Protein AF-A0A8N7T6U5-F1 (afdb_monomer)

Structure (mmCIF, N/CA/C/O backbone):
data_AF-A0A8N7T6U5-F1
#
_entry.id   AF-A0A8N7T6U5-F1
#
loop_
_atom_site.group_PDB
_atom_site.id
_atom_site.type_symbol
_atom_site.label_atom_id
_atom_site.label_alt_id
_atom_site.label_comp_id
_atom_site.label_asym_id
_atom_site.label_entity_id
_atom_site.label_seq_id
_atom_site.pdbx_PDB_ins_code
_atom_site.Cartn_x
_atom_site.Cartn_y
_atom_site.Cartn_z
_atom_site.occupancy
_atom_site.B_iso_or_equiv
_atom_site.auth_seq_id
_atom_site.auth_comp_id
_atom_site.auth_asym_id
_atom_site.auth_atom_id
_atom_site.pdbx_PDB_model_num
ATOM 1 N N . MET A 1 1 ? 27.243 10.059 26.206 1.00 46.09 1 MET A N 1
ATOM 2 C CA . MET A 1 1 ? 28.474 10.630 26.784 1.00 46.09 1 MET A CA 1
ATOM 3 C C . MET A 1 1 ? 28.405 12.123 26.527 1.00 46.09 1 MET A C 1
ATOM 5 O O . MET A 1 1 ? 27.960 12.482 25.447 1.00 46.09 1 MET A O 1
ATOM 9 N N . ASP A 1 2 ? 28.716 12.915 27.548 1.00 49.38 2 ASP A N 1
ATOM 10 C CA . ASP A 1 2 ? 28.515 14.368 27.713 1.00 49.38 2 ASP A CA 1
ATOM 11 C C . ASP A 1 2 ? 27.136 14.811 28.227 1.00 49.38 2 ASP A C 1
ATOM 13 O O . ASP A 1 2 ? 26.241 15.222 27.492 1.00 49.38 2 ASP A O 1
ATOM 17 N N . GLN A 1 3 ? 26.992 14.711 29.556 1.00 46.28 3 GLN A N 1
ATOM 18 C CA . GLN A 1 3 ? 26.055 15.508 30.347 1.00 46.28 3 GLN A CA 1
ATOM 19 C C . GLN A 1 3 ? 26.702 16.877 30.591 1.00 46.28 3 GLN A C 1
ATOM 21 O O . GLN A 1 3 ? 27.779 16.944 31.179 1.00 46.28 3 GLN A O 1
ATOM 26 N N . MET A 1 4 ? 26.063 17.955 30.137 1.00 49.03 4 MET A N 1
ATOM 27 C CA . MET A 1 4 ? 26.529 19.324 30.363 1.00 49.03 4 MET A CA 1
ATOM 28 C C . MET A 1 4 ? 25.619 19.983 31.400 1.00 49.03 4 MET A C 1
ATOM 30 O O . MET A 1 4 ? 24.496 20.396 31.111 1.00 49.03 4 MET A O 1
ATOM 34 N N . THR A 1 5 ? 26.106 19.989 32.637 1.00 53.81 5 THR A N 1
ATOM 35 C CA . THR A 1 5 ? 25.502 20.607 33.817 1.00 53.81 5 THR A CA 1
ATOM 36 C C . THR A 1 5 ? 25.613 22.126 33.688 1.00 53.81 5 THR A C 1
ATOM 38 O O . THR A 1 5 ? 26.709 22.679 33.727 1.00 53.81 5 THR A O 1
ATOM 41 N N . MET A 1 6 ? 24.483 22.810 33.507 1.00 47.69 6 MET A N 1
ATOM 42 C CA . MET A 1 6 ? 24.418 24.273 33.496 1.00 47.69 6 MET A CA 1
ATOM 43 C C . MET A 1 6 ? 24.326 24.770 34.940 1.00 47.69 6 MET A C 1
ATOM 45 O O . MET A 1 6 ? 23.263 24.715 35.552 1.00 47.69 6 MET A O 1
ATOM 49 N N . ILE A 1 7 ? 25.450 25.233 35.484 1.00 46.66 7 ILE A N 1
ATOM 50 C CA . ILE A 1 7 ? 25.501 26.009 36.726 1.00 46.66 7 ILE A CA 1
ATOM 51 C C . ILE A 1 7 ? 25.485 27.480 36.308 1.00 46.66 7 ILE A C 1
ATOM 53 O O . ILE A 1 7 ? 26.420 27.957 35.670 1.00 46.66 7 ILE A O 1
ATOM 57 N N . SER A 1 8 ? 24.404 28.191 36.620 1.00 48.53 8 SER A N 1
ATOM 58 C CA . SER A 1 8 ? 24.342 29.651 36.507 1.00 48.53 8 SER A CA 1
ATOM 59 C C . SER A 1 8 ? 24.484 30.246 37.910 1.00 48.53 8 SER A C 1
ATOM 61 O O . SER A 1 8 ? 23.711 29.860 38.788 1.00 48.53 8 SER A O 1
ATOM 63 N N . PRO A 1 9 ? 25.455 31.142 38.153 1.00 52.12 9 PRO A N 1
ATOM 64 C CA . PRO A 1 9 ? 25.671 31.728 39.465 1.00 52.12 9 PRO A CA 1
ATOM 65 C C . PRO A 1 9 ? 24.707 32.898 39.690 1.00 52.12 9 PRO A C 1
ATOM 67 O O . PRO A 1 9 ? 24.615 33.817 38.876 1.00 52.12 9 PRO A O 1
ATOM 70 N N . THR A 1 10 ? 23.999 32.871 40.814 1.00 39.16 10 THR A N 1
ATOM 71 C CA . THR A 1 10 ? 23.331 34.035 41.405 1.00 39.16 10 THR A CA 1
ATOM 72 C C . THR A 1 10 ? 24.393 34.951 42.006 1.00 39.16 10 THR A C 1
ATOM 74 O O . THR A 1 10 ? 25.019 34.608 43.006 1.00 39.16 10 THR A O 1
ATOM 77 N N . LEU A 1 11 ? 24.617 36.098 41.365 1.00 47.06 11 LEU A N 1
ATOM 78 C CA . LEU A 1 11 ? 25.418 37.194 41.902 1.00 47.06 11 LEU A CA 1
ATOM 79 C C . LEU A 1 11 ? 24.538 38.039 42.821 1.00 47.06 11 LEU A C 1
ATOM 81 O O . LEU A 1 11 ? 23.709 38.822 42.360 1.00 47.06 11 LEU A O 1
ATOM 85 N N . ASP A 1 12 ? 24.735 37.832 44.116 1.00 44.84 12 ASP A N 1
ATOM 86 C CA . ASP A 1 12 ? 24.199 38.644 45.196 1.00 44.84 12 ASP A CA 1
ATOM 87 C C . ASP A 1 12 ? 25.255 39.711 45.519 1.00 44.84 12 ASP A C 1
ATOM 89 O O . ASP A 1 12 ? 26.356 39.388 45.966 1.00 44.84 12 ASP A O 1
ATOM 93 N N . PHE A 1 13 ? 24.974 40.979 45.218 1.00 43.62 13 PHE A N 1
ATOM 94 C CA . PHE A 1 13 ? 25.848 42.093 45.586 1.00 43.62 13 PHE A CA 1
ATOM 95 C C . PHE A 1 13 ? 25.139 42.948 46.627 1.00 43.62 13 PHE A C 1
ATOM 97 O O . PHE A 1 13 ? 24.371 43.854 46.311 1.00 43.62 13 PHE A O 1
ATOM 104 N N . SER A 1 14 ? 25.443 42.653 47.887 1.00 44.53 14 SER A N 1
ATOM 105 C CA . SER A 1 14 ? 25.242 43.564 49.002 1.00 44.53 14 SER A CA 1
ATOM 106 C C . SER A 1 14 ? 26.582 43.814 49.693 1.00 44.53 14 SER A C 1
ATOM 108 O O . SER A 1 14 ? 27.093 42.946 50.389 1.00 44.53 14 SER A O 1
ATOM 110 N N . ARG A 1 15 ? 27.038 45.067 49.560 1.00 42.94 15 ARG A N 1
ATOM 111 C CA . ARG A 1 15 ? 27.612 45.897 50.633 1.00 42.94 15 ARG A CA 1
ATOM 112 C C . ARG A 1 15 ? 29.135 45.861 50.903 1.00 42.94 15 ARG A C 1
ATOM 114 O O . ARG A 1 15 ? 29.717 44.829 51.205 1.00 42.94 15 ARG A O 1
ATOM 121 N N . SER A 1 16 ? 29.659 47.095 50.937 1.00 47.50 16 SER A N 1
ATOM 122 C CA . SER A 1 16 ? 30.826 47.639 51.658 1.00 47.50 16 SER A CA 1
ATOM 123 C C . SER A 1 16 ? 32.151 47.828 50.908 1.00 47.50 16 SER A C 1
ATOM 125 O O . SER A 1 16 ? 32.915 46.896 50.684 1.00 47.50 16 SER A O 1
ATOM 127 N N . GLU A 1 17 ? 32.398 49.111 50.619 1.00 45.59 17 GLU A N 1
ATOM 128 C CA . GLU A 1 17 ? 33.680 49.836 50.558 1.00 45.59 17 GLU A CA 1
ATOM 129 C C . GLU A 1 17 ? 34.575 49.438 51.760 1.00 45.59 17 GLU A C 1
ATOM 131 O O . GLU A 1 17 ? 34.055 49.026 52.793 1.00 45.59 17 GLU A O 1
ATOM 136 N N . GLU A 1 18 ? 35.906 49.470 51.770 1.00 46.06 18 GLU A N 1
ATOM 137 C CA . GLU A 1 18 ? 36.862 50.473 51.301 1.00 46.06 18 GLU A CA 1
ATOM 138 C C . GLU A 1 18 ? 38.251 49.910 51.712 1.00 46.06 18 GLU A C 1
ATOM 140 O O . GLU A 1 18 ? 38.385 49.422 52.835 1.00 46.06 18 GLU A O 1
ATOM 145 N N . GLY A 1 19 ? 39.279 49.947 50.857 1.00 47.12 19 GLY A N 1
ATOM 146 C CA . GLY A 1 19 ? 40.659 49.614 51.261 1.00 47.12 19 GLY A CA 1
ATOM 147 C C . GLY A 1 19 ? 41.461 48.833 50.216 1.00 47.12 19 GLY A C 1
ATOM 148 O O . GLY A 1 19 ? 40.972 47.865 49.655 1.00 47.12 19 GLY A O 1
ATOM 149 N N . ASP A 1 20 ? 42.709 49.253 49.993 1.00 50.34 20 ASP A N 1
ATOM 150 C CA . ASP A 1 20 ? 43.781 48.528 49.277 1.00 50.34 20 ASP A CA 1
ATOM 151 C C . ASP A 1 20 ? 43.969 48.806 47.766 1.00 50.34 20 ASP A C 1
ATOM 153 O O . ASP A 1 20 ? 44.243 47.921 46.959 1.00 50.34 20 ASP A O 1
ATOM 157 N N . ASN A 1 21 ? 43.958 50.087 47.374 1.00 54.50 21 ASN A N 1
ATOM 158 C CA . ASN A 1 21 ? 44.164 50.558 45.988 1.00 54.50 21 ASN A CA 1
ATOM 159 C C . ASN A 1 21 ? 45.520 50.211 45.320 1.00 54.50 21 ASN A C 1
ATOM 161 O O . ASN A 1 21 ? 45.638 50.347 44.102 1.00 54.50 21 ASN A O 1
ATOM 165 N N . ALA A 1 22 ? 46.550 49.770 46.051 1.00 56.25 22 ALA A N 1
ATOM 166 C CA . ALA A 1 22 ? 47.868 49.501 45.457 1.00 56.25 22 ALA A CA 1
ATOM 167 C C . ALA A 1 22 ? 47.985 48.079 44.873 1.00 56.25 22 ALA A C 1
ATOM 169 O O . ALA A 1 22 ? 48.379 47.926 43.716 1.00 56.25 22 ALA A O 1
ATOM 170 N N . HIS A 1 23 ? 47.558 47.043 45.607 1.00 53.97 23 HIS A N 1
ATOM 171 C CA . HIS A 1 23 ? 47.539 45.660 45.097 1.00 53.97 23 HIS A CA 1
ATOM 172 C C . HIS A 1 23 ? 46.455 45.425 44.041 1.00 53.97 23 HIS A C 1
ATOM 174 O O . HIS A 1 23 ? 46.597 44.552 43.182 1.00 53.97 23 HIS A O 1
ATOM 180 N N . VAL A 1 24 ? 45.407 46.251 44.049 1.00 58.53 24 VAL A N 1
ATOM 181 C CA . VAL A 1 24 ? 44.379 46.249 43.006 1.00 58.53 24 VAL A CA 1
ATOM 182 C C . VAL A 1 24 ? 44.980 46.616 41.647 1.00 58.53 24 VAL A C 1
ATOM 184 O O . VAL A 1 24 ? 44.597 46.016 40.653 1.00 58.53 24 VAL A O 1
ATOM 187 N N . SER A 1 25 ? 45.964 47.519 41.573 1.00 65.31 25 SER A N 1
ATOM 188 C CA . SER A 1 25 ? 46.517 47.974 40.286 1.00 65.31 25 SER A CA 1
ATOM 189 C C . SER A 1 25 ? 47.294 46.890 39.519 1.00 65.31 25 SER A C 1
ATOM 191 O O . SER A 1 25 ? 47.120 46.742 38.309 1.00 65.31 25 SER A O 1
ATOM 193 N N . GLU A 1 26 ? 48.089 46.078 40.218 1.00 70.94 26 GLU A N 1
ATOM 194 C CA . GLU A 1 26 ? 48.895 45.005 39.619 1.00 70.94 26 GLU A CA 1
ATOM 195 C C . GLU A 1 26 ? 48.035 43.772 39.278 1.00 70.94 26 GLU A C 1
ATOM 197 O O . GLU A 1 26 ? 48.187 43.172 38.212 1.00 70.94 26 GLU A O 1
ATOM 202 N N . SER A 1 27 ? 47.046 43.464 40.128 1.00 74.25 27 SER A N 1
ATOM 203 C CA . SER A 1 27 ? 46.024 42.438 39.869 1.00 74.25 27 SER A CA 1
ATOM 204 C C . SER A 1 27 ? 45.132 42.796 38.670 1.00 74.25 27 SER A C 1
ATOM 206 O O . SER A 1 27 ? 44.788 41.948 37.849 1.00 74.25 27 SER A O 1
ATOM 208 N N . LEU A 1 28 ? 44.798 44.078 38.508 1.00 77.69 28 LEU A N 1
ATOM 209 C CA . LEU A 1 28 ? 43.971 44.553 37.400 1.00 77.69 28 LEU A CA 1
ATOM 210 C C . LEU A 1 28 ? 44.762 44.579 36.081 1.00 77.69 28 LEU A C 1
ATOM 212 O O . LEU A 1 28 ? 44.204 44.251 35.033 1.00 77.69 28 LEU A O 1
ATOM 216 N N . LEU A 1 29 ? 46.069 44.873 36.120 1.00 80.88 29 LEU A N 1
ATOM 217 C CA . LEU A 1 29 ? 46.959 44.743 34.959 1.00 80.88 29 LEU A CA 1
ATOM 218 C C . LEU A 1 29 ? 47.101 43.288 34.489 1.00 80.88 29 LEU A C 1
ATOM 220 O O . LEU A 1 29 ? 46.992 43.041 33.287 1.00 80.88 29 LEU A O 1
ATOM 224 N N . SER A 1 30 ? 47.285 42.324 35.401 1.00 80.19 30 SER A N 1
ATOM 225 C CA . SER A 1 30 ? 47.360 40.904 35.020 1.00 80.19 30 SER A CA 1
ATOM 226 C C . SER A 1 30 ? 46.044 40.410 34.407 1.00 80.19 30 SER A C 1
ATOM 228 O O . SER A 1 30 ? 46.056 39.736 33.377 1.00 80.19 30 SER A O 1
ATOM 230 N N . LEU A 1 31 ? 44.903 40.847 34.952 1.00 83.25 31 LEU A N 1
ATOM 231 C CA . LEU A 1 31 ? 43.578 40.510 34.436 1.00 83.25 31 LEU A CA 1
ATOM 232 C C . LEU A 1 31 ? 43.315 41.103 33.040 1.00 83.25 31 LEU A C 1
ATOM 234 O O . LEU A 1 31 ? 42.688 40.454 32.200 1.00 83.25 31 LEU A O 1
ATOM 238 N N . ILE A 1 32 ? 43.799 42.319 32.761 1.00 86.62 32 ILE A N 1
ATOM 239 C CA . ILE A 1 32 ? 43.730 42.919 31.417 1.00 86.62 32 ILE A CA 1
ATOM 240 C C . ILE A 1 32 ? 44.585 42.120 30.429 1.00 86.62 32 ILE A C 1
ATOM 242 O O . ILE A 1 32 ? 44.145 41.873 29.304 1.00 86.62 32 ILE A O 1
ATOM 246 N N . GLU A 1 33 ? 45.789 41.716 30.830 1.00 86.81 33 GLU A N 1
ATOM 247 C CA . GLU A 1 33 ? 46.696 40.950 29.974 1.00 86.81 33 GLU A CA 1
ATOM 248 C C . GLU A 1 33 ? 46.116 39.563 29.650 1.00 86.81 33 GLU A C 1
ATOM 250 O O . GLU A 1 33 ? 46.118 39.135 28.495 1.00 86.81 33 GLU A O 1
ATOM 255 N N . ASP A 1 34 ? 45.522 38.891 30.637 1.00 86.19 34 ASP A N 1
ATOM 256 C CA . ASP A 1 34 ? 44.851 37.603 30.443 1.00 86.19 34 ASP A CA 1
ATOM 257 C C . ASP A 1 34 ? 43.568 37.733 29.609 1.00 86.19 34 ASP A C 1
ATOM 259 O O . ASP A 1 34 ? 43.283 36.886 28.753 1.00 86.19 34 ASP A O 1
ATOM 263 N N . ARG A 1 35 ? 42.826 38.837 29.751 1.00 87.88 35 ARG A N 1
ATOM 264 C CA . ARG A 1 35 ? 41.700 39.155 28.862 1.00 87.88 35 ARG A CA 1
ATOM 265 C C . ARG A 1 35 ? 42.156 39.340 27.412 1.00 87.88 35 ARG A C 1
ATOM 267 O O . ARG A 1 35 ? 41.528 38.797 26.508 1.00 87.88 35 ARG A O 1
ATOM 274 N N . LYS A 1 36 ? 43.262 40.047 27.170 1.00 89.81 36 LYS A N 1
ATOM 275 C CA . LYS A 1 36 ? 43.813 40.213 25.814 1.00 89.81 36 LYS A CA 1
ATOM 276 C C . LYS A 1 36 ? 44.277 38.884 25.219 1.00 89.81 36 LYS A C 1
ATOM 278 O O . LYS A 1 36 ? 43.996 38.610 24.056 1.00 89.81 36 LYS A O 1
ATOM 283 N N . LYS A 1 37 ? 44.937 38.030 26.010 1.00 89.00 37 LYS A N 1
ATOM 284 C CA . LYS A 1 37 ? 45.350 36.684 25.571 1.00 89.00 37 LYS A CA 1
ATOM 285 C C . LYS A 1 37 ? 44.151 35.800 25.227 1.00 89.00 37 LYS A C 1
ATOM 287 O O . LYS A 1 37 ? 44.173 35.106 24.211 1.00 89.00 37 LYS A O 1
ATOM 292 N N . THR A 1 38 ? 43.099 35.824 26.047 1.00 88.62 38 THR A N 1
ATOM 293 C CA . THR A 1 38 ? 41.873 35.053 25.779 1.00 88.62 38 THR A CA 1
ATOM 294 C C . THR A 1 38 ? 41.151 35.567 24.535 1.00 88.62 38 THR A C 1
ATOM 296 O O . THR A 1 38 ? 40.758 34.758 23.696 1.00 88.62 38 THR A O 1
ATOM 299 N N . GLU A 1 39 ? 41.065 36.883 24.341 1.00 91.06 39 GLU A N 1
ATOM 300 C CA . GLU A 1 39 ? 40.492 37.501 23.140 1.00 91.06 39 GLU A CA 1
ATOM 301 C C . GLU A 1 39 ? 41.269 37.120 21.868 1.00 91.06 39 GLU A C 1
ATOM 303 O O . GLU A 1 39 ? 40.669 36.621 20.914 1.00 91.06 39 GLU A O 1
ATOM 308 N N . GLN A 1 40 ? 42.606 37.197 21.894 1.00 91.75 40 GLN A N 1
ATOM 309 C CA . GLN A 1 40 ? 43.463 36.731 20.794 1.00 91.75 40 GLN A CA 1
ATOM 310 C C . GLN A 1 40 ? 43.296 35.229 20.512 1.00 91.75 40 GLN A C 1
ATOM 312 O O . GLN A 1 40 ? 43.267 34.809 19.354 1.00 91.75 40 GLN A O 1
ATOM 317 N N . SER A 1 41 ? 43.145 34.402 21.553 1.00 88.88 41 SER A N 1
ATOM 318 C CA . SER A 1 41 ? 42.917 32.962 21.386 1.00 88.88 41 SER A CA 1
ATOM 319 C C . SER A 1 41 ? 41.563 32.657 20.730 1.00 88.88 41 SER A C 1
ATOM 321 O O . SER A 1 41 ? 41.472 31.768 19.879 1.00 88.88 41 SER A O 1
ATOM 323 N N . MET A 1 42 ? 40.519 33.427 21.066 1.00 91.88 42 MET A N 1
ATOM 324 C CA . MET A 1 42 ? 39.198 33.306 20.447 1.00 91.88 42 MET A CA 1
ATOM 325 C C . MET A 1 42 ? 39.212 33.779 18.994 1.00 91.88 42 MET A C 1
ATOM 327 O O . MET A 1 42 ? 38.582 33.151 18.143 1.00 91.88 42 MET A O 1
ATOM 331 N N . GLU A 1 43 ? 39.946 34.849 18.694 1.00 92.81 43 GLU A N 1
ATOM 332 C CA . GLU A 1 43 ? 40.081 35.372 17.336 1.00 92.81 43 GLU A CA 1
ATOM 333 C C . GLU A 1 43 ? 40.817 34.382 16.421 1.00 92.81 43 GLU A C 1
ATOM 335 O O . GLU A 1 43 ? 40.324 34.061 15.337 1.00 92.81 43 GLU A O 1
ATOM 340 N N . LEU A 1 44 ? 41.914 33.778 16.897 1.00 94.06 44 LEU A N 1
ATOM 341 C CA . LEU A 1 44 ? 42.602 32.688 16.191 1.00 94.06 44 LEU A CA 1
ATOM 342 C C . LEU A 1 44 ? 41.686 31.477 15.959 1.00 94.06 44 LEU A C 1
ATOM 344 O O . LEU A 1 44 ? 41.704 30.879 14.879 1.00 94.06 44 LEU A O 1
ATOM 348 N N . HIS A 1 45 ? 40.858 31.117 16.946 1.00 93.50 45 HIS A N 1
ATOM 349 C CA . HIS A 1 45 ? 39.905 30.016 16.808 1.00 93.50 45 HIS A CA 1
ATOM 350 C C . HIS A 1 45 ? 38.820 30.311 15.762 1.00 93.50 45 HIS A C 1
ATOM 352 O O . HIS A 1 45 ? 38.506 29.451 14.934 1.00 93.50 45 HIS A O 1
ATOM 358 N N . LEU A 1 46 ? 38.275 31.531 15.762 1.00 94.81 46 LEU A N 1
ATOM 359 C CA . LEU A 1 46 ? 37.311 31.982 14.758 1.00 94.81 46 LEU A CA 1
ATOM 360 C C . LEU A 1 46 ? 37.914 31.946 13.355 1.00 94.81 46 LEU A C 1
ATOM 362 O O . LEU A 1 46 ? 37.248 31.496 12.419 1.00 94.81 46 LEU A O 1
ATOM 366 N N . GLU A 1 47 ? 39.173 32.349 13.206 1.00 94.81 47 GLU A N 1
ATOM 367 C CA . GLU A 1 47 ? 39.831 32.367 11.904 1.00 94.81 47 GLU A CA 1
ATOM 368 C C . GLU A 1 47 ? 40.128 30.960 11.379 1.00 94.81 47 GLU A C 1
ATOM 370 O O . GLU A 1 47 ? 39.849 30.664 10.213 1.00 94.81 47 GLU A O 1
ATOM 375 N N . ALA A 1 48 ? 40.531 30.032 12.251 1.00 95.44 48 ALA A N 1
ATOM 376 C CA . ALA A 1 48 ? 40.627 28.613 11.907 1.00 95.44 48 ALA A CA 1
ATOM 377 C C . ALA A 1 48 ? 39.274 28.035 11.440 1.00 95.44 48 ALA A C 1
ATOM 379 O O . ALA A 1 48 ? 39.208 27.265 10.475 1.00 95.44 48 ALA A O 1
ATOM 380 N N . LEU A 1 49 ? 38.171 28.443 12.077 1.00 94.50 49 LEU A N 1
ATOM 381 C CA . LEU A 1 49 ? 36.809 28.053 11.701 1.00 94.50 49 LEU A CA 1
ATOM 382 C C . LEU A 1 49 ? 36.394 28.615 10.334 1.00 94.50 49 LEU A C 1
ATOM 384 O O . LEU A 1 49 ? 35.792 27.891 9.532 1.00 94.50 49 LEU A O 1
ATOM 388 N N . LYS A 1 50 ? 36.739 29.875 10.034 1.00 95.44 50 LYS A N 1
ATOM 389 C CA . LYS A 1 50 ? 36.489 30.489 8.719 1.00 95.44 50 LYS A CA 1
ATOM 390 C C . LYS A 1 50 ? 37.267 29.779 7.613 1.00 95.44 50 LYS A C 1
ATOM 392 O O . LYS A 1 50 ? 36.674 29.446 6.584 1.00 95.44 50 LYS A O 1
ATOM 397 N N . VAL A 1 51 ? 38.548 29.480 7.836 1.00 96.25 51 VAL A N 1
ATOM 398 C CA . VAL A 1 51 ? 39.390 28.739 6.880 1.00 96.25 51 VAL A CA 1
ATOM 399 C C . VAL A 1 51 ? 38.822 27.344 6.623 1.00 96.25 51 VAL A C 1
ATOM 401 O O . VAL A 1 51 ? 38.626 26.965 5.468 1.00 96.25 51 VAL A O 1
ATOM 404 N N . LYS A 1 52 ? 38.453 26.610 7.680 1.00 94.50 52 LYS A N 1
ATOM 405 C CA . LYS A 1 52 ? 37.846 25.276 7.558 1.00 94.50 52 LYS A CA 1
ATOM 406 C C . LYS A 1 52 ? 36.541 25.308 6.760 1.00 94.50 52 LYS A C 1
ATOM 408 O O . LYS A 1 52 ? 36.316 24.453 5.905 1.00 94.50 52 LYS A O 1
ATOM 413 N N . ARG A 1 53 ? 35.688 26.310 7.000 1.00 94.12 53 ARG A N 1
ATOM 414 C CA . ARG A 1 53 ? 34.442 26.496 6.242 1.00 94.12 53 ARG A CA 1
ATOM 415 C C . ARG A 1 53 ? 34.715 26.804 4.771 1.00 94.12 53 ARG A C 1
ATOM 417 O O . ARG A 1 53 ? 34.039 26.244 3.914 1.00 94.12 53 ARG A O 1
ATOM 424 N N . LYS A 1 54 ? 35.699 27.657 4.474 1.00 93.56 54 LYS A N 1
ATOM 425 C CA . LYS A 1 54 ? 36.094 27.982 3.097 1.00 93.56 54 LYS A CA 1
ATOM 426 C C . LYS A 1 54 ? 36.585 26.735 2.354 1.00 93.56 54 LYS A C 1
ATOM 428 O O . LYS A 1 54 ? 36.084 26.446 1.273 1.00 93.56 54 LYS A O 1
ATOM 433 N N . GLN A 1 55 ? 37.455 25.945 2.984 1.00 94.25 55 GLN A N 1
ATOM 434 C CA . GLN A 1 55 ? 37.949 24.682 2.430 1.00 94.25 55 GLN A CA 1
ATOM 435 C C . GLN A 1 55 ? 36.819 23.663 2.201 1.00 94.25 55 GLN A C 1
ATOM 437 O O . GLN A 1 55 ? 36.818 22.933 1.212 1.00 94.25 55 GLN A O 1
ATOM 442 N N . GLN A 1 56 ? 35.819 23.617 3.088 1.00 90.56 56 GLN A N 1
ATOM 443 C CA . GLN A 1 56 ? 34.651 22.752 2.912 1.00 90.56 56 GLN A CA 1
ATOM 444 C C . GLN A 1 56 ? 33.803 23.157 1.697 1.00 90.56 56 GLN A C 1
ATOM 446 O O . GLN A 1 56 ? 33.319 22.284 0.978 1.00 90.56 56 GLN A O 1
ATOM 451 N N . VAL A 1 57 ? 33.626 24.461 1.461 1.00 92.31 57 VAL A N 1
ATOM 452 C CA . VAL A 1 57 ? 32.897 24.976 0.291 1.00 92.31 57 VAL A CA 1
ATOM 453 C C . VAL A 1 57 ? 33.648 24.655 -1.002 1.00 92.31 57 VAL A C 1
ATOM 455 O O . VAL A 1 57 ? 33.035 24.140 -1.932 1.00 92.31 57 VAL A O 1
ATOM 458 N N . GLU A 1 58 ? 34.964 24.861 -1.030 1.00 92.56 58 GLU A N 1
ATOM 459 C CA . GLU A 1 58 ? 35.813 24.549 -2.188 1.00 92.56 58 GLU A CA 1
ATOM 460 C C . GLU A 1 58 ? 35.802 23.045 -2.521 1.00 92.56 58 GLU A C 1
ATOM 462 O O . GLU A 1 58 ? 35.616 22.656 -3.673 1.00 92.56 58 GLU A O 1
ATOM 467 N N . ASN A 1 59 ? 35.877 22.177 -1.505 1.00 90.75 59 ASN A N 1
ATOM 468 C CA . ASN A 1 59 ? 35.752 20.729 -1.694 1.00 90.75 59 ASN A CA 1
ATOM 469 C C . ASN A 1 59 ? 34.382 20.319 -2.260 1.00 90.75 59 ASN A C 1
ATOM 471 O O . ASN A 1 59 ? 34.307 19.422 -3.102 1.00 90.75 59 ASN A O 1
ATOM 475 N N . LEU A 1 60 ? 33.292 20.953 -1.812 1.00 91.19 60 LEU A N 1
ATOM 476 C CA . LEU A 1 60 ? 31.951 20.697 -2.349 1.00 91.19 60 LEU A CA 1
ATOM 477 C C . LEU A 1 60 ? 31.833 21.139 -3.811 1.00 91.19 60 LEU A C 1
ATOM 479 O O . LEU A 1 60 ? 31.236 20.426 -4.618 1.00 91.19 60 LEU A O 1
ATOM 483 N N . GLU A 1 61 ? 32.422 22.280 -4.161 1.00 90.81 61 GLU A N 1
ATOM 484 C CA . GLU A 1 61 ? 32.452 22.786 -5.533 1.00 90.81 61 GLU A CA 1
ATOM 485 C C . GLU A 1 61 ? 33.233 21.843 -6.460 1.00 90.81 61 GLU A C 1
ATOM 487 O O . GLU A 1 61 ? 32.710 21.442 -7.502 1.00 90.81 61 GLU A O 1
ATOM 492 N N . LEU A 1 62 ? 34.404 21.362 -6.024 1.00 93.06 62 LEU A N 1
ATOM 493 C CA . LEU A 1 62 ? 35.197 20.368 -6.753 1.00 93.06 62 LEU A CA 1
ATOM 494 C C . LEU A 1 62 ? 34.427 19.046 -6.948 1.00 93.06 62 LEU A C 1
ATOM 496 O O . LEU A 1 62 ? 34.441 18.452 -8.030 1.00 93.06 62 LEU A O 1
ATOM 500 N N . GLN A 1 63 ? 33.703 18.576 -5.927 1.00 88.69 63 GLN A N 1
ATOM 501 C CA . GLN A 1 63 ? 32.860 17.380 -6.050 1.00 88.69 63 GLN A CA 1
ATOM 502 C C . GLN A 1 63 ? 31.701 17.579 -7.032 1.00 88.69 63 GLN A C 1
ATOM 504 O O . GLN A 1 63 ? 31.394 16.690 -7.830 1.00 88.69 63 GLN A O 1
ATOM 509 N N . HIS A 1 64 ? 31.058 18.745 -7.008 1.00 87.94 64 HIS A N 1
ATOM 510 C CA . HIS A 1 64 ? 29.993 19.064 -7.953 1.00 87.94 64 HIS A CA 1
ATOM 511 C C . HIS A 1 64 ? 30.523 19.158 -9.387 1.00 87.94 64 HIS A C 1
ATOM 513 O O . HIS A 1 64 ? 29.890 18.619 -10.299 1.00 87.94 64 HIS A O 1
ATOM 519 N N . GLN A 1 65 ? 31.689 19.777 -9.585 1.00 90.44 65 GLN A N 1
ATOM 520 C CA . GLN A 1 65 ? 32.334 19.902 -10.888 1.00 90.44 65 GLN A CA 1
ATOM 521 C C . GLN A 1 65 ? 32.736 18.534 -11.450 1.00 90.44 65 GLN A C 1
ATOM 523 O O . GLN A 1 65 ? 32.310 18.175 -12.546 1.00 90.44 65 GLN A O 1
ATOM 528 N N . THR A 1 66 ? 33.443 17.713 -10.673 1.00 86.81 66 THR A N 1
ATOM 529 C CA . THR A 1 66 ? 33.820 16.350 -11.093 1.00 86.81 66 THR A CA 1
ATOM 530 C C . THR A 1 66 ? 32.593 15.470 -11.376 1.00 86.81 66 THR A C 1
ATOM 532 O O . THR A 1 66 ? 32.587 14.681 -12.323 1.00 86.81 66 THR A O 1
ATOM 535 N N . GLY A 1 67 ? 31.506 15.622 -10.611 1.00 86.81 67 GLY A N 1
ATOM 536 C CA . GLY A 1 67 ? 30.230 14.948 -10.871 1.00 86.81 67 GLY A CA 1
ATOM 537 C C . GLY A 1 67 ? 29.508 15.440 -12.136 1.00 86.81 67 GLY A C 1
ATOM 538 O O . GLY A 1 67 ? 28.792 14.672 -12.786 1.00 86.81 67 GLY A O 1
ATOM 539 N N . LEU A 1 68 ? 29.676 16.709 -12.514 1.00 85.69 68 LEU A N 1
ATOM 540 C CA . LEU A 1 68 ? 29.189 17.247 -13.786 1.00 85.69 68 LEU A CA 1
ATOM 541 C C . LEU A 1 68 ? 30.024 16.733 -14.959 1.00 85.69 68 LEU A C 1
ATOM 543 O O . LEU A 1 68 ? 29.442 16.232 -15.917 1.00 85.69 68 LEU A O 1
ATOM 547 N N . GLU A 1 69 ? 31.351 16.770 -14.862 1.00 87.38 69 GLU A N 1
ATOM 548 C CA . GLU A 1 69 ? 32.266 16.273 -15.898 1.00 87.38 69 GLU A CA 1
ATOM 549 C C . GLU A 1 69 ? 32.011 14.795 -16.215 1.00 87.38 69 GLU A C 1
ATOM 551 O O . GLU A 1 69 ? 31.854 14.428 -17.382 1.00 87.38 69 GLU A O 1
ATOM 556 N N . LYS A 1 70 ? 31.830 13.953 -15.187 1.00 85.38 70 LYS A N 1
ATOM 557 C CA . LYS A 1 70 ? 31.445 12.541 -15.361 1.00 85.38 70 LYS A CA 1
ATOM 558 C C . LYS A 1 70 ? 30.116 12.377 -16.106 1.00 85.38 70 LYS A C 1
ATOM 560 O O . LYS A 1 70 ? 30.021 11.547 -17.008 1.00 85.38 70 LYS A O 1
ATOM 565 N N . ARG A 1 71 ? 29.096 13.182 -15.778 1.00 82.31 71 ARG A N 1
ATOM 566 C CA . ARG A 1 71 ? 27.790 13.149 -16.467 1.00 82.31 71 ARG A CA 1
ATOM 567 C C . ARG A 1 71 ? 27.873 13.652 -17.903 1.00 82.31 71 ARG A C 1
ATOM 569 O O . ARG A 1 71 ? 27.207 13.100 -18.772 1.00 82.31 71 ARG A O 1
ATOM 576 N N . VAL A 1 72 ? 28.684 14.673 -18.171 1.00 84.12 72 VAL A N 1
ATOM 577 C CA . VAL A 1 72 ? 28.916 15.183 -19.530 1.00 84.12 72 VAL A CA 1
ATOM 578 C C . VAL A 1 72 ? 29.605 14.118 -20.384 1.00 84.12 72 VAL A C 1
ATOM 580 O O . VAL A 1 72 ? 29.144 13.849 -21.493 1.00 84.12 72 VAL A O 1
ATOM 583 N N . LEU A 1 73 ? 30.634 13.448 -19.854 1.00 84.75 73 LEU A N 1
ATOM 584 C CA . LEU A 1 73 ? 31.293 12.322 -20.525 1.00 84.75 73 LEU A CA 1
ATOM 585 C C . LEU A 1 73 ? 30.313 11.173 -20.796 1.00 84.75 73 LEU A C 1
ATOM 587 O O . LEU A 1 73 ? 30.244 10.674 -21.917 1.00 84.75 73 LEU A O 1
ATOM 591 N N . GLN A 1 74 ? 29.490 10.801 -19.813 1.00 78.06 74 GLN A N 1
ATOM 592 C CA . GLN A 1 74 ? 28.468 9.766 -19.980 1.00 78.06 74 GLN A CA 1
ATOM 593 C C . GLN A 1 74 ? 27.422 10.145 -21.039 1.00 78.06 74 GLN A C 1
ATOM 595 O O . GLN A 1 74 ? 27.079 9.327 -21.890 1.00 78.06 74 GLN A O 1
ATOM 600 N N . ASN A 1 75 ? 26.937 11.388 -21.032 1.00 77.50 75 ASN A N 1
ATOM 601 C CA . ASN A 1 75 ? 25.980 11.875 -22.025 1.00 77.50 75 ASN A CA 1
ATOM 602 C C . ASN A 1 75 ? 26.589 11.915 -23.431 1.00 77.50 75 ASN A C 1
ATOM 604 O O . ASN A 1 75 ? 25.902 11.589 -24.398 1.00 77.50 75 ASN A O 1
ATOM 608 N N . SER A 1 76 ? 27.874 12.255 -23.552 1.00 77.56 76 SER A N 1
ATOM 609 C CA . SER A 1 76 ? 28.611 12.178 -24.818 1.00 77.56 76 SER A CA 1
ATOM 610 C C . SER A 1 76 ? 28.630 10.742 -25.358 1.00 77.56 76 SER A C 1
ATOM 612 O O . SER A 1 76 ? 28.252 10.510 -26.507 1.00 77.56 76 SER A O 1
ATOM 614 N N . LEU A 1 77 ? 28.938 9.757 -24.504 1.00 78.44 77 LEU A N 1
ATOM 615 C CA . LEU A 1 77 ? 28.922 8.331 -24.859 1.00 78.44 77 LEU A CA 1
ATOM 616 C C . LEU A 1 77 ? 27.512 7.807 -25.199 1.00 78.44 77 LEU A C 1
ATOM 618 O O . LEU A 1 77 ? 27.349 6.988 -26.099 1.00 78.44 77 LEU A O 1
ATOM 622 N N . LEU A 1 78 ? 26.464 8.284 -24.521 1.00 72.62 78 LEU A N 1
ATOM 623 C CA . LEU A 1 78 ? 25.076 7.921 -24.841 1.00 72.62 78 LEU A CA 1
ATOM 624 C C . LEU A 1 78 ? 24.600 8.545 -26.160 1.00 72.62 78 LEU A C 1
ATOM 626 O O . LEU A 1 78 ? 23.822 7.927 -26.891 1.00 72.62 78 LEU A O 1
ATOM 630 N N . THR A 1 79 ? 25.083 9.745 -26.485 1.00 67.06 79 THR A N 1
ATOM 631 C CA . THR A 1 79 ? 24.756 10.444 -27.737 1.00 67.06 79 THR A CA 1
ATOM 632 C C . THR A 1 79 ? 25.398 9.743 -28.933 1.00 67.06 79 THR A C 1
ATOM 634 O O . THR A 1 79 ? 24.719 9.484 -29.925 1.00 67.06 79 THR A O 1
ATOM 637 N N . THR A 1 80 ? 26.667 9.331 -28.822 1.00 66.44 80 THR A N 1
ATOM 638 C CA . THR A 1 80 ? 27.297 8.486 -29.852 1.00 66.44 80 THR A CA 1
ATOM 639 C C . THR A 1 80 ? 26.601 7.129 -29.949 1.00 66.44 80 THR A C 1
ATOM 641 O O . THR A 1 80 ? 26.464 6.591 -31.051 1.00 66.44 80 THR A O 1
ATOM 644 N N . SER A 1 81 ? 26.090 6.611 -28.820 1.00 59.38 81 SER A N 1
ATOM 645 C CA . SER A 1 81 ? 25.399 5.326 -28.777 1.00 59.38 81 SER A CA 1
ATOM 646 C C . SER A 1 81 ? 24.038 5.332 -29.509 1.00 59.38 81 SER A C 1
ATOM 648 O O . SER A 1 81 ? 23.688 4.474 -30.321 1.00 59.38 81 SER A O 1
ATOM 650 N N . THR A 1 82 ? 23.249 6.373 -29.279 1.00 58.38 82 THR A N 1
ATOM 651 C CA . THR A 1 82 ? 21.946 6.533 -29.938 1.00 58.38 82 THR A CA 1
ATOM 652 C C . THR A 1 82 ? 22.080 6.835 -31.433 1.00 58.38 82 THR A C 1
ATOM 654 O O . THR A 1 82 ? 21.242 6.391 -32.221 1.00 58.38 82 THR A O 1
ATOM 657 N N . GLU A 1 83 ? 23.166 7.486 -31.864 1.00 57.56 83 GLU A N 1
ATOM 658 C CA . GLU A 1 83 ? 23.451 7.698 -33.288 1.00 57.56 83 GLU A CA 1
ATOM 659 C C . GLU A 1 83 ? 23.721 6.395 -34.064 1.00 57.56 83 GLU A C 1
ATOM 661 O O . GLU A 1 83 ? 23.323 6.303 -35.230 1.00 57.56 83 GLU A O 1
ATOM 666 N N . TRP A 1 84 ? 24.359 5.375 -33.460 1.00 54.56 84 TRP A N 1
ATOM 667 C CA . TRP A 1 84 ? 24.536 4.077 -34.135 1.00 54.56 84 TRP A CA 1
ATOM 668 C C . TRP A 1 84 ? 23.243 3.259 -34.156 1.00 54.56 84 TRP A C 1
ATOM 670 O O . TRP A 1 84 ? 22.950 2.645 -35.181 1.00 54.56 84 TRP A O 1
ATOM 680 N N . MET A 1 85 ? 22.421 3.321 -33.100 1.00 53.50 85 MET A N 1
ATOM 681 C CA . MET A 1 85 ? 21.127 2.621 -33.054 1.00 53.50 85 MET A CA 1
ATOM 682 C C . MET A 1 85 ? 20.077 3.204 -34.013 1.00 53.50 85 MET A C 1
ATOM 684 O O . MET A 1 85 ? 19.257 2.465 -34.559 1.00 53.50 85 MET A O 1
ATOM 688 N N . LEU A 1 86 ? 20.087 4.518 -34.257 1.00 56.91 86 LEU A N 1
ATOM 689 C CA . LEU A 1 86 ? 19.192 5.144 -35.239 1.00 56.91 86 LEU A CA 1
ATOM 690 C C . LEU A 1 86 ? 19.644 4.868 -36.682 1.00 56.91 86 LEU A C 1
ATOM 692 O O . LEU A 1 86 ? 18.806 4.707 -37.567 1.00 56.91 86 LEU A O 1
ATOM 696 N N . LYS A 1 87 ? 20.955 4.735 -36.930 1.00 55.94 87 LYS A N 1
ATOM 697 C CA . LYS A 1 87 ? 21.496 4.380 -38.256 1.00 55.94 87 LYS A CA 1
ATOM 698 C C . LYS A 1 87 ? 21.202 2.935 -38.671 1.00 55.94 87 LYS A C 1
ATOM 700 O O . LYS A 1 87 ? 21.147 2.674 -39.870 1.00 55.94 87 LYS A O 1
ATOM 705 N N . THR A 1 88 ? 21.001 2.012 -37.728 1.00 55.38 88 THR A N 1
ATOM 706 C CA . THR A 1 88 ? 20.689 0.603 -38.032 1.00 55.38 88 THR A CA 1
ATOM 707 C C . THR A 1 88 ? 19.187 0.333 -38.161 1.00 55.38 88 THR A C 1
ATOM 709 O O . THR A 1 88 ? 18.792 -0.454 -39.017 1.00 55.38 88 THR A O 1
ATOM 712 N N . ASN A 1 89 ? 18.332 1.034 -37.407 1.00 48.12 89 ASN A N 1
ATOM 713 C CA . ASN A 1 89 ? 16.879 0.803 -37.430 1.00 48.12 89 ASN A CA 1
ATOM 714 C C . ASN A 1 89 ? 16.127 1.479 -38.595 1.00 48.12 89 ASN A C 1
ATOM 716 O O . ASN A 1 89 ? 15.015 1.070 -38.919 1.00 48.12 89 ASN A O 1
ATOM 720 N N . ILE A 1 90 ? 16.729 2.454 -39.288 1.00 48.53 90 ILE A N 1
ATOM 721 C CA . ILE A 1 90 ? 16.113 3.114 -40.461 1.00 48.53 90 ILE A CA 1
ATOM 722 C C . ILE A 1 90 ? 16.084 2.201 -41.710 1.00 48.53 90 ILE A C 1
ATOM 724 O O . ILE A 1 90 ? 15.382 2.496 -42.672 1.00 48.53 90 ILE A O 1
ATOM 728 N N . VAL A 1 91 ? 16.775 1.054 -41.694 1.00 47.56 91 VAL A N 1
ATOM 729 C CA . VAL A 1 91 ? 16.839 0.118 -42.837 1.00 47.56 91 VAL A CA 1
ATOM 730 C C . VAL A 1 91 ? 15.850 -1.061 -42.716 1.00 47.56 91 VAL A C 1
ATOM 732 O O . VAL A 1 91 ? 15.665 -1.792 -43.682 1.00 47.56 91 VAL A O 1
ATOM 735 N N . GLN A 1 92 ? 15.152 -1.238 -41.583 1.00 49.41 92 GLN A N 1
ATOM 736 C CA . GLN A 1 92 ? 14.301 -2.423 -41.341 1.00 49.41 92 GLN A CA 1
ATOM 737 C C . GLN A 1 92 ? 12.815 -2.154 -41.021 1.00 49.41 92 GLN A C 1
ATOM 739 O O . GLN A 1 92 ? 12.079 -3.110 -40.807 1.00 49.41 92 GLN A O 1
ATOM 744 N N . GLN A 1 93 ? 12.328 -0.906 -41.038 1.00 44.94 93 GLN A N 1
ATOM 745 C CA . GLN A 1 93 ? 10.939 -0.578 -40.637 1.00 44.94 93 GLN A CA 1
ATOM 746 C C . GLN A 1 93 ? 10.022 -0.049 -41.754 1.00 44.94 93 GLN A C 1
ATOM 748 O O . GLN A 1 93 ? 9.039 0.631 -41.481 1.00 44.94 93 GLN A O 1
ATOM 753 N N . SER A 1 94 ? 10.290 -0.366 -43.021 1.00 40.31 94 SER A N 1
ATOM 754 C CA . SER A 1 94 ? 9.441 0.071 -44.141 1.00 40.31 94 SER A CA 1
ATOM 755 C C . SER A 1 94 ? 8.831 -1.093 -44.922 1.00 40.31 94 SER A C 1
ATOM 757 O O . SER A 1 94 ? 9.049 -1.182 -46.126 1.00 40.31 94 SER A O 1
ATOM 759 N N . ILE A 1 95 ? 8.096 -1.996 -44.257 1.00 44.59 95 ILE A N 1
ATOM 760 C CA . ILE A 1 95 ? 7.194 -2.966 -44.907 1.00 44.59 95 ILE A CA 1
ATOM 761 C C . ILE A 1 95 ? 6.006 -3.257 -43.968 1.00 44.59 95 ILE A C 1
ATOM 763 O O . ILE A 1 95 ? 6.227 -3.516 -42.793 1.00 44.59 95 ILE A O 1
ATOM 767 N N . SER A 1 96 ? 4.801 -3.245 -44.551 1.00 41.16 96 SER A N 1
ATOM 768 C CA . SER A 1 96 ? 3.471 -3.641 -44.044 1.00 41.16 96 SER A CA 1
ATOM 769 C C . SER A 1 96 ? 2.753 -2.695 -43.078 1.00 41.16 96 SER A C 1
ATOM 771 O O . SER A 1 96 ? 3.058 -2.674 -41.896 1.00 41.16 96 SER A O 1
ATOM 773 N N . ASP A 1 97 ? 1.769 -1.962 -43.614 1.00 43.81 97 ASP A N 1
ATOM 774 C CA . ASP A 1 97 ? 0.363 -2.030 -43.179 1.00 43.81 97 ASP A CA 1
ATOM 775 C C . ASP A 1 97 ? -0.525 -1.372 -44.259 1.00 43.81 97 ASP A C 1
ATOM 777 O O . ASP A 1 97 ? -0.472 -0.163 -44.483 1.00 43.81 97 ASP A O 1
ATOM 781 N N . HIS A 1 98 ? -1.316 -2.178 -44.976 1.00 43.19 98 HIS A N 1
ATOM 782 C CA . HIS A 1 98 ? -2.387 -1.725 -45.871 1.00 43.19 98 HIS A CA 1
ATOM 783 C C . HIS A 1 98 ? -3.577 -2.688 -45.756 1.00 43.19 98 HIS A C 1
ATOM 785 O O . HIS A 1 98 ? -3.481 -3.822 -46.206 1.00 43.19 98 HIS A O 1
ATOM 791 N N . ASP A 1 99 ? -4.646 -2.213 -45.114 1.00 43.28 99 ASP A N 1
ATOM 792 C CA . ASP A 1 99 ? -6.086 -2.499 -45.306 1.00 43.28 99 ASP A CA 1
ATOM 793 C C . ASP A 1 99 ? -6.795 -1.900 -44.076 1.00 43.28 99 ASP A C 1
ATOM 795 O O . ASP A 1 99 ? -6.362 -2.126 -42.954 1.00 43.28 99 ASP A O 1
ATOM 799 N N . GLY A 1 100 ? -7.835 -1.073 -44.110 1.00 40.25 100 GLY A N 1
ATOM 800 C CA . GLY A 1 100 ? -8.768 -0.583 -45.115 1.00 40.25 100 GLY A CA 1
ATOM 801 C C . GLY A 1 100 ? -9.572 0.581 -44.476 1.00 40.25 100 GLY A C 1
ATOM 802 O O . GLY A 1 100 ? -9.276 0.979 -43.348 1.00 40.25 100 GLY A O 1
ATOM 803 N N . PRO A 1 101 ? -10.538 1.193 -45.182 1.00 44.53 101 PRO A N 1
ATOM 804 C CA . PRO A 1 101 ? -10.669 2.654 -45.243 1.00 44.53 101 PRO A CA 1
ATOM 805 C C . PRO A 1 101 ? -11.935 3.223 -44.577 1.00 44.53 101 PRO A C 1
ATOM 807 O O . PRO A 1 101 ? -12.938 2.530 -44.495 1.00 44.53 101 PRO A O 1
ATOM 810 N N . ASP A 1 102 ? -11.913 4.511 -44.193 1.00 42.56 102 ASP A N 1
ATOM 811 C CA . ASP A 1 102 ? -13.004 5.471 -44.474 1.00 42.56 102 ASP A CA 1
ATOM 812 C C . ASP A 1 102 ? -12.770 6.863 -43.846 1.00 42.56 102 ASP A C 1
ATOM 814 O O . ASP A 1 102 ? -12.738 7.007 -42.625 1.00 42.56 102 ASP A O 1
ATOM 818 N N . ARG A 1 103 ? -12.675 7.907 -44.687 1.00 43.56 103 ARG A N 1
ATOM 819 C CA . ARG A 1 103 ? -13.490 9.150 -44.646 1.00 43.56 103 ARG A CA 1
ATOM 820 C C . ARG A 1 103 ? -12.845 10.308 -45.417 1.00 43.56 103 ARG A C 1
ATOM 822 O O . ARG A 1 103 ? -11.700 10.697 -45.215 1.00 43.56 103 ARG A O 1
ATOM 829 N N . LYS A 1 104 ? -13.660 10.848 -46.323 1.00 39.38 104 LYS A N 1
ATOM 830 C CA . LYS A 1 104 ? -13.436 11.966 -47.247 1.00 39.38 104 LYS A CA 1
ATOM 831 C C . LYS A 1 104 ? -13.427 13.313 -46.497 1.00 39.38 104 LYS A C 1
ATOM 833 O O . LYS A 1 104 ? -14.107 13.427 -45.486 1.00 39.38 104 LYS A O 1
ATOM 838 N N . HIS A 1 105 ? -12.701 14.314 -47.018 1.00 43.81 105 HIS A N 1
ATOM 839 C CA . HIS A 1 105 ? -13.179 15.666 -47.406 1.00 43.81 105 HIS A CA 1
ATOM 840 C C . HIS A 1 105 ? -12.038 16.726 -47.469 1.00 43.81 105 HIS A C 1
ATOM 842 O O . HIS A 1 105 ? -11.473 17.117 -46.459 1.00 43.81 105 HIS A O 1
ATOM 848 N N . HIS A 1 106 ? -11.766 17.169 -48.710 1.00 42.81 106 HIS A N 1
ATOM 849 C CA . HIS A 1 106 ? -11.473 18.532 -49.233 1.00 42.81 106 HIS A CA 1
ATOM 850 C C . HIS A 1 106 ? -10.271 19.341 -48.668 1.00 42.81 106 HIS A C 1
ATOM 852 O O . HIS A 1 106 ? -10.246 19.707 -47.506 1.00 42.81 106 HIS A O 1
ATOM 858 N N . SER A 1 107 ? -9.181 19.585 -49.420 1.00 38.44 107 SER A N 1
ATOM 859 C CA . SER A 1 107 ? -8.962 20.509 -50.570 1.00 38.44 107 SER A CA 1
ATOM 860 C C . SER A 1 107 ? -8.884 22.013 -50.233 1.00 38.44 107 SER A C 1
ATOM 862 O O . SER A 1 107 ? -9.923 22.649 -50.110 1.00 38.44 107 SER A O 1
ATOM 864 N N . SER A 1 108 ? -7.672 22.600 -50.280 1.00 38.03 108 SER A N 1
ATOM 865 C CA . SER A 1 108 ? -7.391 23.970 -50.791 1.00 38.03 108 SER A CA 1
ATOM 866 C C . SER A 1 108 ? -5.862 24.175 -50.949 1.00 38.03 108 SER A C 1
ATOM 868 O O . SER A 1 108 ? -5.136 24.099 -49.964 1.00 38.03 108 SER A O 1
ATOM 870 N N . LYS A 1 109 ? -5.269 24.069 -52.156 1.00 43.84 109 LYS A N 1
ATOM 871 C CA . LYS A 1 109 ? -4.893 25.135 -53.131 1.00 43.84 109 LYS A CA 1
ATOM 872 C C . LYS A 1 109 ? -4.117 26.321 -52.517 1.00 43.84 109 LYS A C 1
ATOM 874 O O . LYS A 1 109 ? -4.669 27.082 -51.744 1.00 43.84 109 LYS A O 1
ATOM 879 N N . MET A 1 110 ? -2.794 26.393 -52.731 1.00 39.84 110 MET A N 1
ATOM 880 C CA . MET A 1 110 ? -2.061 27.074 -53.833 1.00 39.84 110 MET A CA 1
ATOM 881 C C . MET A 1 110 ? -1.742 28.547 -53.522 1.00 39.84 110 MET A C 1
ATOM 883 O O . MET A 1 110 ? -2.644 29.296 -53.182 1.00 39.84 110 MET A O 1
ATOM 887 N N . VAL A 1 111 ? -0.478 28.953 -53.724 1.00 38.66 111 VAL A N 1
ATOM 888 C CA . VAL A 1 111 ? -0.027 30.078 -54.584 1.00 38.66 111 VAL A CA 1
ATOM 889 C C . VAL A 1 111 ? 1.470 30.338 -54.332 1.00 38.66 111 VAL A C 1
ATOM 891 O O . VAL A 1 111 ? 1.887 30.672 -53.230 1.00 38.66 111 VAL A O 1
ATOM 894 N N . VAL A 1 112 ? 2.273 30.210 -55.392 1.00 35.62 112 VAL A N 1
ATOM 895 C CA . VAL A 1 112 ? 3.610 30.810 -55.540 1.00 35.62 112 VAL A CA 1
ATOM 896 C C . VAL A 1 112 ? 3.556 31.644 -56.819 1.00 35.62 112 VAL A C 1
ATOM 898 O O . VAL A 1 112 ? 3.031 31.175 -57.831 1.00 35.62 112 VAL A O 1
ATOM 901 N N . ARG A 1 113 ? 4.078 32.875 -56.778 1.00 39.69 113 ARG A N 1
ATOM 902 C CA . ARG A 1 113 ? 4.262 33.744 -57.948 1.00 39.69 113 ARG A CA 1
ATOM 903 C C . ARG A 1 113 ? 5.733 34.114 -58.128 1.00 39.69 113 ARG A C 1
ATOM 905 O O . ARG A 1 113 ? 6.486 34.251 -57.171 1.00 39.69 113 ARG A O 1
ATOM 912 N N . ASN A 1 114 ? 6.071 34.216 -59.407 1.00 38.38 114 ASN A N 1
ATOM 913 C CA . ASN A 1 114 ? 7.382 34.283 -60.042 1.00 38.38 114 ASN A CA 1
ATOM 914 C C . ASN A 1 114 ? 7.910 35.722 -60.172 1.00 38.38 114 ASN A C 1
ATOM 916 O O . ASN A 1 114 ? 7.141 36.659 -59.954 1.00 38.38 114 ASN A O 1
ATOM 920 N N . SER A 1 115 ? 9.149 35.838 -60.689 1.00 45.22 115 SER A N 1
ATOM 921 C CA . SER A 1 115 ? 9.703 36.860 -61.628 1.00 45.22 115 SER A CA 1
ATOM 922 C C . SER A 1 115 ? 11.090 37.340 -61.155 1.00 45.22 115 SER A C 1
ATOM 924 O O . SER A 1 115 ? 11.277 37.503 -59.960 1.00 45.22 115 SER A O 1
ATOM 926 N N . THR A 1 116 ? 12.140 37.578 -61.949 1.00 45.88 116 THR A N 1
ATOM 927 C CA . THR A 1 116 ? 12.357 37.607 -63.406 1.00 45.88 116 THR A CA 1
ATOM 928 C C . THR A 1 116 ? 13.871 37.686 -63.686 1.00 45.88 116 THR A C 1
ATOM 930 O O . THR A 1 116 ? 14.635 38.253 -62.913 1.00 45.88 116 THR A O 1
ATOM 933 N N . SER A 1 117 ? 14.245 37.100 -64.824 1.00 45.78 117 SER A N 1
ATOM 934 C CA . SER A 1 117 ? 15.482 37.164 -65.623 1.00 45.78 117 SER A CA 1
ATOM 935 C C . SER A 1 117 ? 16.263 38.494 -65.648 1.00 45.78 117 SER A C 1
ATOM 937 O O . SER A 1 117 ? 15.639 39.544 -65.740 1.00 45.78 117 SER A O 1
ATOM 939 N N . ASN A 1 118 ? 17.604 38.418 -65.767 1.00 46.94 118 ASN A N 1
ATOM 940 C CA . ASN A 1 118 ? 18.354 39.049 -66.872 1.00 46.94 118 ASN A CA 1
ATOM 941 C C . ASN A 1 118 ? 19.764 38.452 -67.086 1.00 46.94 118 ASN A C 1
ATOM 943 O O . ASN A 1 118 ? 20.426 37.991 -66.162 1.00 46.94 118 ASN A O 1
ATOM 947 N N . ARG A 1 119 ? 20.158 38.422 -68.366 1.00 37.00 119 ARG A N 1
ATOM 948 C CA . ARG A 1 119 ? 21.130 37.554 -69.058 1.00 37.00 119 ARG A CA 1
ATOM 949 C C . ARG A 1 119 ? 22.146 38.413 -69.824 1.00 37.00 119 ARG A C 1
ATOM 951 O O . ARG A 1 119 ? 21.708 39.189 -70.665 1.00 37.00 119 ARG A O 1
ATOM 958 N N . ILE A 1 120 ? 23.458 38.206 -69.637 1.00 44.34 120 ILE A N 1
ATOM 959 C CA . ILE A 1 120 ? 24.575 38.708 -70.487 1.00 44.34 120 ILE A CA 1
ATOM 960 C C . ILE A 1 120 ? 25.729 37.673 -70.364 1.00 44.34 120 ILE A C 1
ATOM 962 O O . ILE A 1 120 ? 26.175 37.433 -69.252 1.00 44.34 120 ILE A O 1
ATOM 966 N N . LYS A 1 121 ? 25.953 36.750 -71.321 1.00 42.56 121 LYS A N 1
ATOM 967 C CA . LYS A 1 121 ? 26.754 36.748 -72.583 1.00 42.56 121 LYS A CA 1
ATOM 968 C C . LYS A 1 121 ? 28.279 36.475 -72.433 1.00 42.56 121 LYS A C 1
ATOM 970 O O . LYS A 1 121 ? 28.988 37.306 -71.894 1.00 42.56 121 LYS A O 1
ATOM 975 N N . ALA A 1 122 ? 28.710 35.389 -73.110 1.00 33.97 122 ALA A N 1
ATOM 976 C CA . ALA A 1 122 ? 30.032 35.066 -73.710 1.00 33.97 122 ALA A CA 1
ATOM 977 C C . ALA A 1 122 ? 31.218 34.756 -72.753 1.00 33.97 122 ALA A C 1
ATOM 979 O O . ALA A 1 122 ? 31.236 35.243 -71.639 1.00 33.97 122 ALA A O 1
ATOM 980 N N . ALA A 1 123 ? 32.228 33.926 -73.064 1.00 39.56 123 ALA A N 1
ATOM 981 C CA . ALA A 1 123 ? 32.762 33.441 -74.341 1.00 39.56 123 ALA A CA 1
ATOM 982 C C . ALA A 1 123 ? 33.400 32.029 -74.227 1.00 39.56 123 ALA A C 1
ATOM 984 O O . ALA A 1 123 ? 33.637 31.510 -73.141 1.00 39.56 123 ALA A O 1
ATOM 985 N N . ARG A 1 124 ? 33.636 31.421 -75.397 1.00 34.59 124 ARG A N 1
ATOM 986 C CA . ARG A 1 124 ? 34.176 30.077 -75.657 1.00 34.59 124 ARG A CA 1
ATOM 987 C C . ARG A 1 124 ? 35.699 30.051 -75.493 1.00 34.59 124 ARG A C 1
ATOM 989 O O . ARG A 1 124 ? 36.338 30.842 -76.175 1.00 34.59 124 ARG A O 1
ATOM 996 N N . THR A 1 125 ? 36.250 29.049 -74.802 1.00 46.00 125 THR A N 1
ATOM 997 C CA . THR A 1 125 ? 37.594 28.530 -75.117 1.00 46.00 125 THR A CA 1
ATOM 998 C C . THR A 1 125 ? 37.696 27.035 -74.790 1.00 46.00 125 THR A C 1
ATOM 1000 O O . THR A 1 125 ? 37.430 26.595 -73.677 1.00 46.00 125 THR A O 1
ATOM 1003 N N . THR A 1 126 ? 38.037 26.280 -75.833 1.00 42.25 126 THR A N 1
ATOM 1004 C CA . THR A 1 126 ? 38.700 24.963 -75.902 1.00 42.25 126 THR A CA 1
ATOM 1005 C C . THR A 1 126 ? 39.545 24.626 -74.662 1.00 42.25 126 THR A C 1
ATOM 1007 O O . THR A 1 126 ? 40.309 25.463 -74.205 1.00 42.25 126 THR A O 1
ATOM 1010 N N . GLY A 1 127 ? 39.463 23.453 -74.033 1.00 38.19 127 GLY A N 1
ATOM 1011 C CA . GLY A 1 127 ? 39.655 22.127 -74.614 1.00 38.19 127 GLY A CA 1
ATOM 1012 C C . GLY A 1 127 ? 41.001 21.565 -74.139 1.00 38.19 127 GLY A C 1
ATOM 1013 O O . GLY A 1 127 ? 41.999 21.754 -74.814 1.00 38.19 127 GLY A O 1
ATOM 1014 N N . SER A 1 128 ? 41.041 20.900 -72.980 1.00 42.84 128 SER A N 1
ATOM 1015 C CA . SER A 1 128 ? 42.114 19.960 -72.617 1.00 42.84 128 SER A CA 1
ATOM 1016 C C . SER A 1 128 ? 41.666 19.103 -71.433 1.00 42.84 128 SER A C 1
ATOM 1018 O O . SER A 1 128 ? 41.140 19.614 -70.447 1.00 42.84 128 SER A O 1
ATOM 1020 N N . ARG A 1 129 ? 41.797 17.785 -71.577 1.00 39.53 129 ARG A N 1
ATOM 1021 C CA . ARG A 1 129 ? 41.255 16.744 -70.698 1.00 39.53 129 ARG A CA 1
ATOM 1022 C C . ARG A 1 129 ? 42.369 15.744 -70.428 1.00 39.53 129 ARG A C 1
ATOM 1024 O O . ARG A 1 129 ? 42.587 14.940 -71.312 1.00 39.53 129 ARG A O 1
ATOM 1031 N N . TYR A 1 130 ? 43.004 15.792 -69.258 1.00 48.59 130 TYR A N 1
ATOM 1032 C CA . TYR A 1 130 ? 44.016 14.864 -68.706 1.00 48.59 130 TYR A CA 1
ATOM 1033 C C . TYR A 1 130 ? 44.296 15.393 -67.272 1.00 48.59 130 TYR A C 1
ATOM 1035 O O . TYR A 1 130 ? 44.312 16.605 -67.101 1.00 48.59 130 TYR A O 1
ATOM 1043 N N . LEU A 1 131 ? 44.448 14.665 -66.163 1.00 47.62 131 LEU A N 1
ATOM 1044 C CA . LEU A 1 131 ? 44.739 13.266 -65.866 1.00 47.62 131 LEU A CA 1
ATOM 1045 C C . LEU A 1 131 ? 44.202 12.931 -64.462 1.00 47.62 131 LEU A C 1
ATOM 1047 O O . LEU A 1 131 ? 44.254 13.760 -63.552 1.00 47.62 131 LEU A O 1
ATOM 1051 N N . GLY A 1 132 ? 43.736 11.693 -64.291 1.00 42.59 132 GLY A N 1
ATOM 1052 C CA . GLY A 1 132 ? 43.678 11.044 -62.986 1.00 42.59 132 GLY A CA 1
ATOM 1053 C C . GLY A 1 132 ? 45.090 10.679 -62.534 1.00 42.59 132 GLY A C 1
ATOM 1054 O O . GLY A 1 132 ? 45.937 10.306 -63.340 1.00 42.59 132 GLY A O 1
ATOM 1055 N N . THR A 1 133 ? 45.345 10.827 -61.242 1.00 39.00 133 THR A N 1
ATOM 1056 C CA . THR A 1 133 ? 46.592 10.444 -60.585 1.00 39.00 133 THR A CA 1
ATOM 1057 C C . THR A 1 133 ? 46.754 8.927 -60.580 1.00 39.00 133 THR A C 1
ATOM 1059 O O . THR A 1 133 ? 46.114 8.234 -59.790 1.00 39.00 133 THR A O 1
ATOM 1062 N N . GLU A 1 134 ? 47.637 8.437 -61.441 1.00 43.84 134 GLU A N 1
ATOM 1063 C CA . GLU A 1 134 ? 48.222 7.102 -61.392 1.00 43.84 134 GLU A CA 1
ATOM 1064 C C . GLU A 1 134 ? 49.642 7.251 -60.828 1.00 43.84 134 GLU A C 1
ATOM 1066 O O . GLU A 1 134 ? 50.459 8.021 -61.334 1.00 43.84 134 GLU A O 1
ATOM 1071 N N . ILE A 1 135 ? 49.917 6.591 -59.703 1.00 49.34 135 ILE A N 1
ATOM 1072 C CA . ILE A 1 135 ? 51.242 6.585 -59.076 1.00 49.34 135 ILE A CA 1
ATOM 1073 C C . ILE A 1 135 ? 52.071 5.520 -59.805 1.00 49.34 135 ILE A C 1
ATOM 1075 O O . ILE A 1 135 ? 52.177 4.382 -59.350 1.00 49.34 135 ILE A O 1
ATOM 1079 N N . GLU A 1 136 ? 52.653 5.884 -60.948 1.00 44.66 136 GLU A N 1
ATOM 1080 C CA . GLU A 1 136 ? 53.704 5.096 -61.596 1.00 44.66 136 GLU A CA 1
ATOM 1081 C C . GLU A 1 136 ? 55.033 5.303 -60.859 1.00 44.66 136 GLU A C 1
ATOM 1083 O O . GLU A 1 136 ? 55.673 6.356 -60.917 1.00 44.66 136 GLU A O 1
ATOM 1088 N N . ARG A 1 137 ? 55.475 4.263 -60.147 1.00 47.53 137 ARG A N 1
ATOM 1089 C CA . ARG A 1 137 ? 56.837 4.179 -59.613 1.00 47.53 137 ARG A CA 1
ATOM 1090 C C . ARG A 1 137 ? 57.785 3.797 -60.751 1.00 47.53 137 ARG A C 1
ATOM 1092 O O . ARG A 1 137 ? 57.990 2.615 -61.016 1.00 47.53 137 ARG A O 1
ATOM 1099 N N . TYR A 1 138 ? 58.407 4.785 -61.387 1.00 47.53 138 TYR A N 1
ATOM 1100 C CA . TYR A 1 138 ? 59.530 4.549 -62.296 1.00 47.53 138 TYR A CA 1
ATOM 1101 C C . TYR A 1 138 ? 60.732 3.992 -61.514 1.00 47.53 138 TYR A C 1
ATOM 1103 O O . TYR A 1 138 ? 61.413 4.705 -60.773 1.00 47.53 138 TYR A O 1
ATOM 1111 N N . ARG A 1 139 ? 60.997 2.688 -61.680 1.00 50.47 139 ARG A N 1
ATOM 1112 C CA . ARG A 1 139 ? 62.274 2.047 -61.331 1.00 50.47 139 ARG A CA 1
ATOM 1113 C C . ARG A 1 139 ? 63.373 2.665 -62.203 1.00 50.47 139 ARG A C 1
ATOM 1115 O O . ARG A 1 139 ? 63.427 2.404 -63.401 1.00 50.47 139 ARG A O 1
ATOM 1122 N N . LYS A 1 140 ? 64.275 3.447 -61.602 1.00 59.97 140 LYS A N 1
ATOM 1123 C CA . LYS A 1 140 ? 65.571 3.781 -62.215 1.00 59.97 140 LYS A CA 1
ATOM 1124 C C . LYS A 1 140 ? 66.386 2.485 -62.411 1.00 59.97 140 LYS A C 1
ATOM 1126 O O . LYS A 1 140 ? 66.404 1.666 -61.486 1.00 59.97 140 LYS A O 1
ATOM 1131 N N . PRO A 1 141 ? 67.063 2.275 -63.555 1.00 59.44 141 PRO A N 1
ATOM 1132 C CA . PRO A 1 141 ? 67.985 1.153 -63.723 1.00 59.44 141 PRO A CA 1
ATOM 1133 C C . PRO A 1 141 ? 69.139 1.281 -62.721 1.00 59.44 141 PRO A C 1
ATOM 1135 O O . PRO A 1 141 ? 69.800 2.317 -62.674 1.00 59.44 141 PRO A O 1
ATOM 1138 N N . LEU A 1 142 ? 69.361 0.254 -61.894 1.00 52.03 142 LEU A N 1
ATOM 1139 C CA . LEU A 1 142 ? 70.515 0.216 -60.996 1.00 52.03 142 LEU A CA 1
ATOM 1140 C C . LEU A 1 142 ? 71.829 -0.034 -61.785 1.00 52.03 142 LEU A C 1
ATOM 1142 O O . LEU A 1 142 ? 71.794 -0.777 -62.772 1.00 52.03 142 LEU A O 1
ATOM 1146 N N . PRO A 1 143 ? 72.977 0.514 -61.330 1.00 58.09 143 PRO A N 1
ATOM 1147 C CA . PRO A 1 143 ? 74.304 0.326 -61.936 1.00 58.09 143 PRO A CA 1
ATOM 1148 C C . PRO A 1 143 ? 74.706 -1.152 -62.065 1.00 58.09 143 PRO A C 1
ATOM 1150 O O . PRO A 1 143 ? 74.338 -1.961 -61.211 1.00 58.09 143 PRO A O 1
ATOM 1153 N N . GLN A 1 144 ? 75.480 -1.511 -63.099 1.00 60.03 144 GLN A N 1
ATOM 1154 C CA . GLN A 1 144 ? 75.896 -2.898 -63.388 1.00 60.03 144 GLN A CA 1
ATOM 1155 C C . GLN A 1 144 ? 76.595 -3.596 -62.205 1.00 60.03 144 GLN A C 1
ATOM 1157 O O . GLN A 1 144 ? 76.406 -4.799 -62.029 1.00 60.03 144 GLN A O 1
ATOM 1162 N N . ASP A 1 145 ? 77.276 -2.852 -61.332 1.00 61.06 145 ASP A N 1
ATOM 1163 C CA . ASP A 1 145 ? 77.951 -3.404 -60.147 1.00 61.06 145 ASP A CA 1
ATOM 1164 C C . ASP A 1 145 ? 76.973 -3.955 -59.095 1.00 61.06 145 ASP A C 1
ATOM 1166 O O . ASP A 1 145 ? 77.278 -4.904 -58.377 1.00 61.06 145 ASP A O 1
ATOM 1170 N N . SER A 1 146 ? 75.740 -3.440 -59.059 1.00 60.72 146 SER A N 1
ATOM 1171 C CA . SER A 1 146 ? 74.694 -3.933 -58.153 1.00 60.72 146 SER A CA 1
ATOM 1172 C C . SER A 1 146 ? 74.080 -5.271 -58.582 1.00 60.72 146 SER A C 1
ATOM 1174 O O . SER A 1 146 ? 73.372 -5.889 -57.790 1.00 60.72 146 SER A O 1
ATOM 1176 N N . ARG A 1 147 ? 74.308 -5.719 -59.828 1.00 63.72 147 ARG A N 1
ATOM 1177 C CA . ARG A 1 147 ? 73.788 -7.010 -60.311 1.00 63.72 147 ARG A CA 1
ATOM 1178 C C . ARG A 1 147 ? 74.567 -8.178 -59.718 1.00 63.72 147 ARG A C 1
ATOM 1180 O O . ARG A 1 147 ? 73.941 -9.112 -59.245 1.00 63.72 147 ARG A O 1
ATOM 1187 N N . LYS A 1 148 ? 75.897 -8.070 -59.637 1.00 72.94 148 LYS A N 1
ATOM 1188 C CA . LYS A 1 148 ? 76.751 -9.113 -59.043 1.00 72.94 148 LYS A CA 1
ATOM 1189 C C . LYS A 1 148 ? 76.478 -9.296 -57.549 1.00 72.94 148 LYS A C 1
ATOM 1191 O O . LYS A 1 148 ? 76.328 -10.418 -57.091 1.00 72.94 148 LYS A O 1
ATOM 1196 N N . ALA A 1 149 ? 76.313 -8.194 -56.813 1.00 77.88 149 ALA A N 1
ATOM 1197 C CA . ALA A 1 149 ? 75.953 -8.245 -55.394 1.00 77.88 149 ALA A CA 1
ATOM 1198 C C . ALA A 1 149 ? 74.558 -8.855 -55.154 1.00 77.88 149 ALA A C 1
ATOM 1200 O O . ALA A 1 149 ? 74.332 -9.494 -54.130 1.00 77.88 149 ALA A O 1
ATOM 1201 N N . LYS A 1 150 ? 73.617 -8.669 -56.093 1.00 77.19 150 LYS A N 1
ATOM 1202 C CA . LYS A 1 150 ? 72.309 -9.337 -56.047 1.00 77.19 150 LYS A CA 1
ATOM 1203 C C . LYS A 1 150 ? 72.415 -10.820 -56.365 1.00 77.19 150 LYS A C 1
ATOM 1205 O O . LYS A 1 150 ? 71.850 -11.597 -55.624 1.00 77.19 150 LYS A O 1
ATOM 1210 N N . GLU A 1 151 ? 73.169 -11.210 -57.389 1.00 79.19 151 GLU A N 1
ATOM 1211 C CA . GLU A 1 151 ? 73.383 -12.626 -57.717 1.00 79.19 151 GLU A CA 1
ATOM 1212 C C . GLU A 1 151 ? 74.055 -13.380 -56.558 1.00 79.19 151 GLU A C 1
ATOM 1214 O O . GLU A 1 151 ? 73.648 -14.489 -56.226 1.00 79.19 151 GLU A O 1
ATOM 1219 N N . GLU A 1 152 ? 75.031 -12.768 -55.883 1.00 81.69 152 GLU A N 1
ATOM 1220 C CA . GLU A 1 152 ? 75.671 -13.352 -54.698 1.00 81.69 152 GLU A CA 1
ATOM 1221 C C . GLU A 1 152 ? 74.701 -13.450 -53.503 1.00 81.69 152 GLU A C 1
ATOM 1223 O O . GLU A 1 152 ? 74.689 -14.459 -52.795 1.00 81.69 152 GLU A O 1
ATOM 1228 N N . ALA A 1 153 ? 73.825 -12.454 -53.317 1.00 84.44 153 ALA A N 1
ATOM 1229 C CA . ALA A 1 153 ? 72.757 -12.497 -52.317 1.00 84.44 153 ALA A CA 1
ATOM 1230 C C . ALA A 1 153 ? 71.673 -13.542 -52.647 1.00 84.44 153 ALA A C 1
ATOM 1232 O O . ALA A 1 153 ? 71.213 -14.235 -51.742 1.00 84.44 153 ALA A O 1
ATOM 1233 N N . ASP A 1 154 ? 71.311 -13.696 -53.922 1.00 83.81 154 ASP A N 1
ATOM 1234 C CA . ASP A 1 154 ? 70.347 -14.685 -54.407 1.00 83.81 154 ASP A CA 1
ATOM 1235 C C . ASP A 1 154 ? 70.905 -16.105 -54.205 1.00 83.81 154 ASP A C 1
ATOM 1237 O O . ASP A 1 154 ? 70.203 -16.986 -53.713 1.00 83.81 154 ASP A O 1
ATOM 1241 N N . LEU A 1 155 ? 72.200 -16.328 -54.474 1.00 83.94 155 LEU A N 1
ATOM 1242 C CA . LEU A 1 155 ? 72.877 -17.596 -54.175 1.00 83.94 155 LEU A CA 1
ATOM 1243 C C . LEU A 1 155 ? 72.943 -17.875 -52.665 1.00 83.94 155 LEU A C 1
ATOM 1245 O O . LEU A 1 155 ? 72.762 -19.022 -52.249 1.00 83.94 155 LEU A O 1
ATOM 1249 N N . ALA A 1 156 ? 73.149 -16.847 -51.835 1.00 83.69 156 ALA A N 1
ATOM 1250 C CA . ALA A 1 156 ? 73.096 -16.971 -50.378 1.00 83.69 156 ALA A CA 1
ATOM 1251 C C . ALA A 1 156 ? 71.671 -17.255 -49.861 1.00 83.69 156 ALA A C 1
ATOM 1253 O O . ALA A 1 156 ? 71.501 -17.979 -48.877 1.00 83.69 156 ALA A O 1
ATOM 1254 N N . GLU A 1 157 ? 70.633 -16.732 -50.521 1.00 83.38 157 GLU A N 1
ATOM 1255 C CA . GLU A 1 157 ? 69.236 -17.044 -50.215 1.00 83.38 157 GLU A CA 1
ATOM 1256 C C . GLU A 1 157 ? 68.868 -18.472 -50.652 1.00 83.38 157 GLU A C 1
ATOM 1258 O O . GLU A 1 157 ? 68.233 -19.189 -49.879 1.00 83.38 157 GLU A O 1
ATOM 1263 N N . CYS A 1 158 ? 69.364 -18.947 -51.803 1.00 77.81 158 CYS A N 1
ATOM 1264 C CA . CYS A 1 158 ? 69.190 -20.329 -52.272 1.00 77.81 158 CYS A CA 1
ATOM 1265 C C . CYS A 1 158 ? 69.900 -21.384 -51.403 1.00 77.81 158 CYS A C 1
ATOM 1267 O O . CYS A 1 158 ? 69.492 -22.545 -51.401 1.00 77.81 158 CYS A O 1
ATOM 1269 N N . GLN A 1 159 ? 70.935 -21.011 -50.642 1.00 79.94 159 GLN A N 1
ATOM 1270 C CA . GLN A 1 159 ? 71.588 -21.910 -49.678 1.00 79.94 159 GLN A CA 1
ATOM 1271 C C . GLN A 1 159 ? 70.781 -22.099 -48.379 1.00 79.94 159 GLN A C 1
ATOM 1273 O O . GLN A 1 159 ? 71.062 -23.025 -47.608 1.00 79.94 159 GLN A O 1
ATOM 1278 N N . LYS A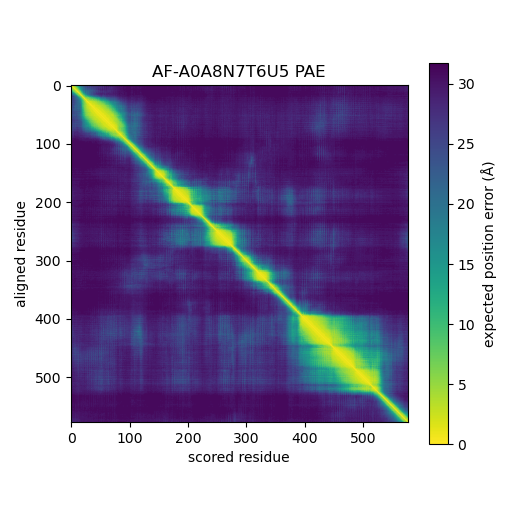 1 160 ? 69.760 -21.267 -48.114 1.00 83.44 160 LYS A N 1
ATOM 1279 C CA . LYS A 1 160 ? 68.898 -21.423 -46.934 1.00 83.44 160 LYS A CA 1
ATOM 1280 C C . LYS A 1 160 ? 67.975 -22.629 -47.110 1.00 83.44 160 LYS A C 1
ATOM 1282 O O . LYS A 1 160 ? 67.049 -22.619 -47.913 1.00 83.44 160 LYS A O 1
ATOM 1287 N N . GLN A 1 161 ? 68.181 -23.660 -46.295 1.00 83.00 161 GLN A N 1
ATOM 1288 C CA . GLN A 1 161 ? 67.247 -24.782 -46.196 1.00 83.00 161 GLN A CA 1
ATOM 1289 C C . GLN A 1 161 ? 65.919 -24.290 -45.602 1.00 83.00 161 GLN A C 1
ATOM 1291 O O . GLN A 1 161 ? 65.899 -23.728 -44.504 1.00 83.00 161 GLN A O 1
ATOM 1296 N N . PHE A 1 162 ? 64.814 -24.498 -46.319 1.00 78.69 162 PHE A N 1
ATOM 1297 C CA . PHE A 1 162 ? 63.473 -24.114 -45.879 1.00 78.69 162 PHE A CA 1
ATOM 1298 C C . PHE A 1 162 ? 63.106 -24.879 -44.598 1.00 78.69 162 PHE A C 1
ATOM 1300 O O . PHE A 1 162 ? 62.819 -26.075 -44.630 1.00 78.69 162 PHE A O 1
ATOM 1307 N N . ARG A 1 163 ? 63.138 -24.199 -43.447 1.00 84.75 163 ARG A N 1
ATOM 1308 C CA . ARG A 1 163 ? 62.627 -24.728 -42.177 1.00 84.75 163 ARG A CA 1
ATOM 1309 C C . ARG A 1 163 ? 61.300 -24.051 -41.869 1.00 84.75 163 ARG A C 1
ATOM 1311 O O . ARG A 1 163 ? 61.208 -22.826 -41.891 1.00 84.75 163 ARG A O 1
ATOM 1318 N N . VAL A 1 164 ? 60.278 -24.856 -41.591 1.00 84.19 164 VAL A N 1
ATOM 1319 C CA . VAL A 1 164 ? 58.954 -24.370 -41.184 1.00 84.19 164 VAL A CA 1
ATOM 1320 C C . VAL A 1 164 ? 59.096 -23.607 -39.865 1.00 84.19 164 VAL A C 1
ATOM 1322 O O . VAL A 1 164 ? 59.754 -24.088 -38.941 1.00 84.19 164 VAL A O 1
ATOM 1325 N N . ALA A 1 165 ? 58.501 -22.415 -39.780 1.00 85.44 165 ALA A N 1
ATOM 1326 C CA . ALA A 1 165 ? 58.439 -21.667 -38.528 1.00 85.44 165 ALA A CA 1
ATOM 1327 C C . ALA A 1 165 ? 57.699 -22.504 -37.462 1.00 85.44 165 ALA A C 1
ATOM 1329 O O . ALA A 1 165 ? 56.682 -23.121 -37.789 1.00 85.44 165 ALA A O 1
ATOM 1330 N N . PRO A 1 166 ? 58.183 -22.558 -36.206 1.00 87.50 166 PRO A N 1
ATOM 1331 C CA . PRO A 1 166 ? 57.518 -23.325 -35.159 1.00 87.50 166 PRO A CA 1
ATOM 1332 C C . PRO A 1 166 ? 56.073 -22.843 -34.974 1.00 87.50 166 PRO A C 1
ATOM 1334 O O . PRO A 1 166 ? 55.780 -21.654 -35.112 1.00 87.50 166 PRO A O 1
ATOM 1337 N N . VAL A 1 167 ? 55.172 -23.785 -34.679 1.00 84.00 167 VAL A N 1
ATOM 1338 C CA . VAL A 1 167 ? 53.735 -23.523 -34.517 1.00 84.00 167 VAL A CA 1
ATOM 1339 C C . VAL A 1 167 ? 53.526 -22.424 -33.460 1.00 84.00 167 VAL A C 1
ATOM 1341 O O . VAL A 1 167 ? 54.046 -22.560 -32.350 1.00 84.00 167 VAL A O 1
ATOM 1344 N N . PRO A 1 168 ? 52.786 -21.341 -33.771 1.00 85.94 168 PRO A N 1
ATOM 1345 C CA . PRO A 1 168 ? 52.505 -20.274 -32.818 1.00 85.94 168 PRO A CA 1
ATOM 1346 C C . PRO A 1 168 ? 51.913 -20.775 -31.493 1.00 85.94 168 PRO A C 1
ATOM 1348 O O . PRO A 1 168 ? 50.976 -21.570 -31.474 1.00 85.94 168 PRO A O 1
ATOM 1351 N N . GLU A 1 169 ? 52.411 -20.232 -30.380 1.00 82.62 169 GLU A N 1
ATOM 1352 C CA . GLU A 1 169 ? 52.083 -20.649 -29.004 1.00 82.62 169 GLU A CA 1
ATOM 1353 C C . GLU A 1 169 ? 50.576 -20.603 -28.669 1.00 82.62 169 GLU A C 1
ATOM 1355 O O . GLU A 1 169 ? 50.100 -21.304 -27.784 1.00 82.62 169 GLU A O 1
ATOM 1360 N N . HIS A 1 170 ? 49.789 -19.788 -29.376 1.00 80.50 170 HIS A N 1
ATOM 1361 C CA . HIS A 1 170 ? 48.347 -19.678 -29.140 1.00 80.50 170 HIS A CA 1
ATOM 1362 C C . HIS A 1 170 ? 47.550 -20.907 -29.609 1.00 80.50 170 HIS A C 1
ATOM 1364 O O . HIS A 1 170 ? 46.399 -21.049 -29.210 1.00 80.50 170 HIS A O 1
ATOM 1370 N N . ILE A 1 171 ? 48.142 -21.789 -30.426 1.00 79.88 171 ILE A N 1
ATOM 1371 C CA . ILE A 1 171 ? 47.493 -23.022 -30.904 1.00 79.88 171 ILE A CA 1
ATOM 1372 C C . ILE A 1 171 ? 47.503 -24.111 -29.816 1.00 79.88 171 ILE A C 1
ATOM 1374 O O . ILE A 1 171 ? 46.592 -24.932 -29.774 1.00 79.88 171 ILE A O 1
ATOM 1378 N N . SER A 1 172 ? 48.485 -24.107 -28.904 1.00 79.31 172 SER A N 1
ATOM 1379 C CA . SER A 1 172 ? 48.551 -25.048 -27.772 1.00 79.31 172 SER A CA 1
ATOM 1380 C C . SER A 1 172 ? 47.835 -24.554 -26.507 1.00 79.31 172 SER A C 1
ATOM 1382 O O . SER A 1 172 ? 47.605 -25.342 -25.590 1.00 79.31 172 SER A O 1
ATOM 1384 N N . LYS A 1 173 ? 47.463 -23.268 -26.435 1.00 77.44 173 LYS A N 1
ATOM 1385 C CA . LYS A 1 173 ? 46.729 -22.685 -25.299 1.00 77.44 173 LYS A CA 1
ATOM 1386 C C . LYS A 1 173 ? 45.223 -22.940 -25.437 1.00 77.44 173 LYS A C 1
ATOM 1388 O O . LYS A 1 173 ? 44.650 -22.729 -26.502 1.00 77.44 173 LYS A O 1
ATOM 1393 N N . ALA A 1 174 ? 44.560 -23.336 -24.348 1.00 78.44 174 ALA A N 1
ATOM 1394 C CA . ALA A 1 174 ? 43.105 -23.498 -24.289 1.00 78.44 174 ALA A CA 1
ATOM 1395 C C . ALA A 1 174 ? 42.392 -22.129 -24.361 1.00 78.44 174 ALA A C 1
ATOM 1397 O O . ALA A 1 174 ? 42.015 -21.544 -23.350 1.00 78.44 174 ALA A O 1
ATOM 1398 N N . LEU A 1 175 ? 42.224 -21.594 -25.577 1.00 79.50 175 LEU A N 1
ATOM 1399 C CA . LEU A 1 175 ? 41.644 -20.266 -25.839 1.00 79.50 175 LEU A CA 1
ATOM 1400 C C . LEU A 1 175 ? 40.221 -20.093 -25.285 1.00 79.50 175 LEU A C 1
ATOM 1402 O O . LEU A 1 175 ? 39.802 -18.969 -25.013 1.00 79.50 175 LEU A O 1
ATOM 1406 N N . TYR A 1 176 ? 39.486 -21.193 -25.114 1.00 84.62 176 TYR A N 1
ATOM 1407 C CA . TYR A 1 176 ? 38.099 -21.173 -24.661 1.00 84.62 176 TYR A CA 1
ATOM 1408 C C . TYR A 1 176 ? 37.943 -20.530 -23.278 1.00 84.62 176 TYR A C 1
ATOM 1410 O O . TYR A 1 176 ? 37.100 -19.651 -23.121 1.00 84.62 176 TYR A O 1
ATOM 1418 N N . ASP A 1 177 ? 38.791 -20.882 -22.310 1.00 81.81 177 ASP A N 1
ATOM 1419 C CA . ASP A 1 177 ? 38.679 -20.349 -20.948 1.00 81.81 177 ASP A CA 1
ATOM 1420 C C . ASP A 1 177 ? 38.925 -18.833 -20.929 1.00 81.81 177 ASP A C 1
ATOM 1422 O O . ASP A 1 177 ? 38.185 -18.082 -20.294 1.00 81.81 177 ASP A O 1
ATOM 1426 N N . GLY A 1 178 ? 39.895 -18.359 -21.720 1.00 85.75 178 GLY A N 1
ATOM 1427 C CA . GLY A 1 178 ? 40.164 -16.931 -21.901 1.00 85.75 178 GLY A CA 1
ATOM 1428 C C . GLY A 1 178 ? 38.995 -16.180 -22.547 1.00 85.75 178 GLY A C 1
ATOM 1429 O O . GLY A 1 178 ? 38.616 -15.110 -22.067 1.00 85.75 178 GLY A O 1
ATOM 1430 N N . LEU A 1 179 ? 38.374 -16.754 -23.586 1.00 87.44 179 LEU A N 1
ATOM 1431 C CA . LEU A 1 179 ? 37.169 -16.181 -24.197 1.00 87.44 179 LEU A CA 1
ATOM 1432 C C . LEU A 1 179 ? 35.999 -16.127 -23.205 1.00 87.44 179 LEU A C 1
ATOM 1434 O O . LEU A 1 179 ? 35.297 -15.118 -23.144 1.00 87.44 179 LEU A O 1
ATOM 1438 N N . MET A 1 180 ? 35.797 -17.186 -22.418 1.00 86.31 180 MET A N 1
ATOM 1439 C CA . MET A 1 180 ? 34.713 -17.256 -21.439 1.00 86.31 180 MET A CA 1
ATOM 1440 C C . MET A 1 180 ? 34.898 -16.247 -20.304 1.00 86.31 180 MET A C 1
ATOM 1442 O O . MET A 1 180 ? 33.930 -15.587 -19.921 1.00 86.31 180 MET A O 1
ATOM 1446 N N . HIS A 1 181 ? 36.123 -16.074 -19.802 1.00 88.69 181 HIS A N 1
ATOM 1447 C CA . HIS A 1 181 ? 36.438 -15.058 -18.798 1.00 88.69 181 HIS A CA 1
ATOM 1448 C C . HIS A 1 181 ? 36.199 -13.639 -19.317 1.00 88.69 181 HIS A C 1
ATOM 1450 O O . HIS A 1 181 ? 35.578 -12.833 -18.624 1.00 88.69 181 HIS A O 1
ATOM 1456 N N . GLU A 1 182 ? 36.621 -13.345 -20.547 1.00 89.00 182 GLU A N 1
ATOM 1457 C CA . GLU A 1 182 ? 36.416 -12.031 -21.157 1.00 89.00 182 GLU A CA 1
ATOM 1458 C C . GLU A 1 182 ? 34.926 -11.747 -21.401 1.00 89.00 182 GLU A C 1
ATOM 1460 O O . GLU A 1 182 ? 34.427 -10.653 -21.131 1.00 89.00 182 GLU A O 1
ATOM 1465 N N . GLN A 1 183 ? 34.167 -12.755 -21.835 1.00 88.00 183 GLN A N 1
ATOM 1466 C CA . GLN A 1 183 ? 32.729 -12.618 -22.031 1.00 88.00 183 GLN A CA 1
ATOM 1467 C C . GLN A 1 183 ? 31.967 -12.471 -20.705 1.00 88.00 183 GLN A C 1
ATOM 1469 O O . GLN A 1 183 ? 30.995 -11.713 -20.646 1.00 88.00 183 GLN A O 1
ATOM 1474 N N . GLU A 1 184 ? 32.404 -13.138 -19.632 1.00 92.44 184 GLU A N 1
ATOM 1475 C CA . GLU A 1 184 ? 31.843 -12.952 -18.289 1.00 92.44 184 GLU A CA 1
ATOM 1476 C C . GLU A 1 184 ? 32.179 -11.566 -17.723 1.00 92.44 184 GLU A C 1
ATOM 1478 O O . GLU A 1 184 ? 31.291 -10.928 -17.154 1.00 92.44 184 GLU A O 1
ATOM 1483 N N . ARG A 1 185 ? 33.394 -11.050 -17.962 1.00 94.62 185 ARG A N 1
ATOM 1484 C CA . ARG A 1 185 ? 33.789 -9.671 -17.625 1.00 94.62 185 ARG A CA 1
ATOM 1485 C C . ARG A 1 185 ? 32.858 -8.658 -18.293 1.00 94.62 185 ARG A C 1
ATOM 1487 O O . ARG A 1 185 ? 32.238 -7.844 -17.612 1.00 94.62 185 ARG A O 1
ATOM 1494 N N . LEU A 1 186 ? 32.652 -8.774 -19.606 1.00 92.81 186 LEU A N 1
ATOM 1495 C CA . LEU A 1 186 ? 31.718 -7.915 -20.350 1.00 92.81 186 LEU A CA 1
ATOM 1496 C C . LEU A 1 186 ? 30.271 -8.042 -19.835 1.00 92.81 186 LEU A C 1
ATOM 1498 O O . LEU A 1 186 ? 29.527 -7.059 -19.773 1.00 92.81 186 LEU A O 1
ATOM 1502 N N . ARG A 1 187 ? 29.853 -9.250 -19.434 1.00 91.00 187 ARG A N 1
ATOM 1503 C CA . ARG A 1 187 ? 28.523 -9.506 -18.860 1.00 91.00 187 ARG A CA 1
ATOM 1504 C C . ARG A 1 187 ? 28.367 -8.883 -17.465 1.00 91.00 187 ARG A C 1
ATOM 1506 O O . ARG A 1 187 ? 27.265 -8.451 -17.119 1.00 91.00 187 ARG A O 1
ATOM 1513 N N . GLN A 1 188 ? 29.423 -8.844 -16.653 1.00 92.19 188 GLN A N 1
ATOM 1514 C CA . GLN A 1 188 ? 29.452 -8.153 -15.358 1.00 92.19 188 GLN A CA 1
ATOM 1515 C C . GLN A 1 188 ? 29.391 -6.634 -15.543 1.00 92.19 188 GLN A C 1
ATOM 1517 O O . GLN A 1 188 ? 28.494 -6.004 -14.985 1.00 92.19 188 GLN A O 1
ATOM 1522 N N . GLU A 1 189 ? 30.215 -6.071 -16.426 1.00 92.62 189 GLU A N 1
ATOM 1523 C CA . GLU A 1 189 ? 30.210 -4.635 -16.744 1.00 92.62 189 GLU A CA 1
ATOM 1524 C C . GLU A 1 189 ? 28.844 -4.171 -17.263 1.00 92.62 189 GLU A C 1
ATOM 1526 O O . GLU A 1 189 ? 28.309 -3.154 -16.823 1.00 92.62 189 GLU A O 1
ATOM 1531 N N . GLY A 1 190 ? 28.205 -4.958 -18.134 1.00 92.31 190 GLY A N 1
ATOM 1532 C CA . GLY A 1 190 ? 26.850 -4.669 -18.608 1.00 92.31 190 GLY A CA 1
ATOM 1533 C C . GLY A 1 190 ? 25.780 -4.714 -17.505 1.00 92.31 190 GLY A C 1
ATOM 1534 O O . GLY A 1 190 ? 24.785 -3.985 -17.585 1.00 92.31 190 GLY A O 1
ATOM 1535 N N . ARG A 1 191 ? 25.959 -5.545 -16.465 1.00 92.94 191 ARG A N 1
ATOM 1536 C CA . ARG A 1 191 ? 25.075 -5.582 -15.284 1.00 92.94 191 ARG A CA 1
ATOM 1537 C C . ARG A 1 191 ? 25.290 -4.358 -14.396 1.00 92.94 191 ARG A C 1
ATOM 1539 O O . ARG A 1 191 ? 24.304 -3.748 -13.982 1.00 92.94 191 ARG A O 1
ATOM 1546 N N . GLU A 1 192 ? 26.541 -3.984 -14.147 1.00 91.81 192 GLU A N 1
ATOM 1547 C CA . GLU A 1 192 ? 26.905 -2.808 -13.348 1.00 91.81 192 GLU A CA 1
ATOM 1548 C C . GLU A 1 192 ? 26.418 -1.514 -14.000 1.00 91.81 192 GLU A C 1
ATOM 1550 O O . GLU A 1 192 ? 25.680 -0.759 -13.373 1.00 91.81 192 GLU A O 1
ATOM 1555 N N . GLN A 1 193 ? 26.670 -1.324 -15.298 1.00 91.31 193 GLN A N 1
ATOM 1556 C CA . GLN A 1 193 ? 26.174 -0.161 -16.043 1.00 91.31 193 GLN A CA 1
ATOM 1557 C C . GLN A 1 193 ? 24.647 -0.036 -15.982 1.00 91.31 193 GLN A C 1
ATOM 1559 O O . GLN A 1 193 ? 24.108 1.063 -15.851 1.00 91.31 193 GLN A O 1
ATOM 1564 N N . ARG A 1 194 ? 23.924 -1.162 -16.054 1.00 90.81 194 ARG A N 1
ATOM 1565 C CA . ARG A 1 194 ? 22.458 -1.173 -15.957 1.00 90.81 194 ARG A CA 1
ATOM 1566 C C . ARG A 1 194 ? 21.978 -0.841 -14.546 1.00 90.81 194 ARG A C 1
ATOM 1568 O O . ARG A 1 194 ? 20.994 -0.118 -14.404 1.00 90.81 194 ARG A O 1
ATOM 1575 N N . ARG A 1 195 ? 22.665 -1.343 -13.515 1.00 90.75 195 ARG A N 1
ATOM 1576 C CA . ARG A 1 195 ? 22.402 -0.998 -12.112 1.00 90.75 195 ARG A CA 1
ATOM 1577 C C . ARG A 1 195 ? 22.614 0.498 -11.882 1.00 90.75 195 ARG A C 1
ATOM 1579 O O . ARG A 1 195 ? 21.716 1.153 -11.356 1.00 90.75 195 ARG A O 1
ATOM 1586 N N . ASP A 1 196 ? 23.743 1.039 -12.321 1.00 87.56 196 ASP A N 1
ATOM 1587 C CA . ASP A 1 196 ? 24.091 2.451 -12.146 1.00 87.56 196 ASP A CA 1
ATOM 1588 C C . ASP A 1 196 ? 23.137 3.364 -12.919 1.00 87.56 196 ASP A C 1
ATOM 1590 O O . ASP A 1 196 ? 22.694 4.394 -12.407 1.00 87.56 196 ASP A O 1
ATOM 1594 N N . PHE A 1 197 ? 22.726 2.954 -14.121 1.00 88.06 197 PHE A N 1
ATOM 1595 C CA . PHE A 1 197 ? 21.698 3.645 -14.893 1.00 88.06 197 PHE A CA 1
ATOM 1596 C C . PHE A 1 197 ? 20.354 3.696 -14.152 1.00 88.06 197 PHE A C 1
ATOM 1598 O O . PHE A 1 197 ? 19.749 4.764 -14.055 1.00 88.06 197 PHE A O 1
ATOM 1605 N N . LEU A 1 198 ? 19.900 2.574 -13.583 1.00 86.19 198 LEU A N 1
ATOM 1606 C CA . LEU A 1 198 ? 18.660 2.522 -12.800 1.00 86.19 198 LEU A CA 1
ATOM 1607 C C . LEU A 1 198 ? 18.736 3.398 -11.541 1.00 86.19 198 LEU A C 1
ATOM 1609 O O . LEU A 1 198 ? 17.786 4.128 -11.258 1.00 86.19 198 LEU A O 1
ATOM 1613 N N . LEU A 1 199 ? 19.868 3.381 -10.829 1.00 80.50 199 LEU A N 1
ATOM 1614 C CA . LEU A 1 199 ? 20.109 4.254 -9.673 1.00 80.50 199 LEU A CA 1
ATOM 1615 C C . LEU A 1 199 ? 20.130 5.737 -10.070 1.00 80.50 199 LEU A C 1
ATOM 1617 O O . LEU A 1 199 ? 19.612 6.576 -9.341 1.00 80.50 199 LEU A O 1
ATOM 1621 N N . THR A 1 200 ? 20.658 6.065 -11.251 1.00 76.75 200 THR A N 1
ATOM 1622 C CA . THR A 1 200 ? 20.674 7.440 -11.781 1.00 76.75 200 THR A CA 1
ATOM 1623 C C . THR A 1 200 ? 19.279 7.902 -12.223 1.00 76.75 200 THR A C 1
ATOM 1625 O O . THR A 1 200 ? 18.918 9.068 -12.056 1.00 76.75 200 THR A O 1
ATOM 1628 N N . MET A 1 201 ? 18.465 6.992 -12.771 1.00 74.88 201 MET A N 1
ATOM 1629 C CA . MET A 1 201 ? 17.065 7.246 -13.142 1.00 74.88 201 MET A CA 1
ATOM 1630 C C . MET A 1 201 ? 16.155 7.413 -11.919 1.00 74.88 201 MET A C 1
ATOM 1632 O O . MET A 1 201 ? 15.116 8.080 -12.002 1.00 74.88 201 MET A O 1
ATOM 1636 N N . GLN A 1 202 ? 16.528 6.821 -10.783 1.00 74.00 202 GLN A N 1
ATOM 1637 C CA . GLN A 1 202 ? 15.818 6.971 -9.524 1.00 74.00 202 GLN A CA 1
ATOM 1638 C C . GLN A 1 202 ? 15.983 8.406 -9.014 1.00 74.00 202 GLN A C 1
ATOM 1640 O O . GLN A 1 202 ? 16.934 8.746 -8.319 1.00 74.00 202 GLN A O 1
ATOM 1645 N N . LYS A 1 203 ? 15.013 9.274 -9.326 1.00 66.94 203 LYS A N 1
ATOM 1646 C CA . LYS A 1 203 ? 14.891 10.566 -8.644 1.00 66.94 203 LYS A CA 1
ATOM 1647 C C . LYS A 1 203 ? 14.668 10.285 -7.156 1.00 66.94 203 LYS A C 1
ATOM 1649 O O . LYS A 1 203 ? 13.605 9.743 -6.830 1.00 66.94 203 LYS A O 1
ATOM 1654 N N . PRO A 1 204 ? 15.596 10.647 -6.246 1.00 70.75 204 PRO A N 1
ATOM 1655 C CA . PRO A 1 204 ? 15.276 10.602 -4.832 1.00 70.75 204 PRO A CA 1
ATOM 1656 C C . PRO A 1 204 ? 14.058 11.501 -4.647 1.00 70.75 204 PRO A C 1
ATOM 1658 O O . PRO A 1 204 ? 13.999 12.618 -5.174 1.00 70.75 204 PRO A O 1
ATOM 1661 N N . PHE A 1 205 ? 13.036 11.002 -3.960 1.00 61.72 205 PHE A N 1
ATOM 1662 C CA . PHE A 1 205 ? 11.964 11.878 -3.528 1.00 61.72 205 PHE A CA 1
ATOM 1663 C C . PHE A 1 205 ? 12.614 12.900 -2.587 1.00 61.72 205 PHE A C 1
ATOM 1665 O O . PHE A 1 205 ? 13.030 12.597 -1.476 1.00 61.72 205 PHE A O 1
ATOM 1672 N N . MET A 1 206 ? 12.799 14.123 -3.072 1.00 59.34 206 MET A N 1
ATOM 1673 C CA . MET A 1 206 ? 13.381 15.182 -2.265 1.00 59.34 206 MET A CA 1
ATOM 1674 C C . MET A 1 206 ? 12.277 15.710 -1.372 1.00 59.34 206 MET A C 1
ATOM 1676 O O . MET A 1 206 ? 11.490 16.580 -1.747 1.00 59.34 206 MET A O 1
ATOM 1680 N N . PHE A 1 207 ? 12.208 15.155 -0.171 1.00 62.00 207 PHE A N 1
ATOM 1681 C CA . PHE A 1 207 ? 11.354 15.692 0.864 1.00 62.00 207 PHE A CA 1
ATOM 1682 C C . PHE A 1 207 ? 11.944 16.941 1.499 1.00 62.00 207 PHE A C 1
ATOM 1684 O O . PHE A 1 207 ? 11.375 17.334 2.488 1.00 62.00 207 PHE A O 1
ATOM 1691 N N . LEU A 1 208 ? 12.953 17.635 0.950 1.00 65.75 208 LEU A N 1
ATOM 1692 C CA . LEU A 1 208 ? 13.504 18.861 1.559 1.00 65.75 208 LEU A CA 1
ATOM 1693 C C . LEU A 1 208 ? 12.419 19.816 2.074 1.00 65.75 208 LEU A C 1
ATOM 1695 O O . LEU A 1 208 ? 12.417 20.131 3.251 1.00 65.75 208 LEU A O 1
ATOM 1699 N N . LYS A 1 209 ? 11.406 20.159 1.265 1.00 68.06 209 LYS A N 1
ATOM 1700 C CA . LYS A 1 209 ? 10.274 20.989 1.732 1.00 68.06 209 LYS A CA 1
ATOM 1701 C C . LYS A 1 209 ? 9.387 20.313 2.789 1.00 68.06 209 LYS A C 1
ATOM 1703 O O . LYS A 1 209 ? 8.792 20.992 3.616 1.00 68.06 209 LYS A O 1
ATOM 1708 N N . ARG A 1 210 ? 9.245 18.985 2.762 1.00 75.56 210 ARG A N 1
ATOM 1709 C CA . ARG A 1 210 ? 8.476 18.196 3.747 1.00 75.56 210 ARG A CA 1
ATOM 1710 C C . ARG A 1 210 ? 9.264 17.966 5.045 1.00 75.56 210 ARG A C 1
ATOM 1712 O O . ARG A 1 210 ? 8.657 18.028 6.103 1.00 75.56 210 ARG A O 1
ATOM 1719 N N . GLU A 1 211 ? 10.559 17.688 4.974 1.00 76.75 211 GLU A N 1
ATOM 1720 C CA . GLU A 1 211 ? 11.491 17.524 6.087 1.00 76.75 211 GLU A CA 1
ATOM 1721 C C . GLU A 1 211 ? 11.782 18.858 6.745 1.00 76.75 211 GLU A C 1
ATOM 1723 O O . GLU A 1 211 ? 11.764 18.921 7.963 1.00 76.75 211 GLU A O 1
ATOM 1728 N N . GLU A 1 212 ? 11.958 19.932 5.978 1.00 77.12 212 GLU A N 1
ATOM 1729 C CA . GLU A 1 212 ? 12.067 21.286 6.510 1.00 77.12 212 GLU A CA 1
ATOM 1730 C C . GLU A 1 212 ? 10.790 21.667 7.250 1.00 77.12 212 GLU A C 1
ATOM 1732 O O . GLU A 1 212 ? 10.871 22.002 8.423 1.00 77.12 212 GLU A O 1
ATOM 1737 N N . LYS A 1 213 ? 9.613 21.444 6.653 1.00 76.81 213 LYS A N 1
ATOM 1738 C CA . LYS A 1 213 ? 8.319 21.636 7.325 1.00 76.81 213 LYS A CA 1
ATOM 1739 C C . LYS A 1 213 ? 8.111 20.704 8.528 1.00 76.81 213 LYS A C 1
ATOM 1741 O O . LYS A 1 213 ? 7.435 21.072 9.480 1.00 76.81 213 LYS A O 1
ATOM 1746 N N . LYS A 1 214 ? 8.670 19.489 8.519 1.00 79.75 214 LYS A N 1
ATOM 1747 C CA . LYS A 1 214 ? 8.634 18.555 9.662 1.00 79.75 214 LYS A CA 1
ATOM 1748 C C . LYS A 1 214 ? 9.587 18.997 10.775 1.00 79.75 214 LYS A C 1
ATOM 1750 O O . LYS A 1 214 ? 9.256 18.847 11.942 1.00 79.75 214 LYS A O 1
ATOM 1755 N N . ARG A 1 215 ? 10.750 19.541 10.420 1.00 79.62 215 ARG A N 1
ATOM 1756 C CA . ARG A 1 215 ? 11.778 20.070 11.323 1.00 79.62 215 ARG A CA 1
ATOM 1757 C C . ARG A 1 215 ? 11.356 21.410 11.927 1.00 79.62 215 ARG A C 1
ATOM 1759 O O . ARG A 1 215 ? 11.655 21.650 13.088 1.00 79.62 215 ARG A O 1
ATOM 1766 N N . GLU A 1 216 ? 10.646 22.235 11.163 1.00 79.81 216 GLU A N 1
ATOM 1767 C CA . GLU A 1 216 ? 9.984 23.463 11.608 1.00 79.81 216 GLU A CA 1
ATOM 1768 C C . GLU A 1 216 ? 8.844 23.124 12.569 1.00 79.81 216 GLU A C 1
ATOM 1770 O O . GLU A 1 216 ? 8.893 23.577 13.702 1.00 79.81 216 GLU A O 1
ATOM 1775 N N . ARG A 1 217 ? 7.953 22.177 12.223 1.00 79.81 217 ARG A N 1
ATOM 1776 C CA . ARG A 1 217 ? 6.949 21.636 13.161 1.00 79.81 217 ARG A CA 1
ATOM 1777 C C . ARG A 1 217 ? 7.560 21.052 14.429 1.00 79.81 217 ARG A C 1
ATOM 1779 O O . ARG A 1 217 ? 7.049 21.315 15.497 1.00 79.81 217 ARG A O 1
ATOM 1786 N N . LEU A 1 218 ? 8.654 20.294 14.338 1.00 77.31 218 LEU A N 1
ATOM 1787 C CA . LEU A 1 218 ? 9.366 19.767 15.513 1.00 77.31 218 LEU A CA 1
ATOM 1788 C C . LEU A 1 218 ? 10.035 20.874 16.341 1.00 77.31 218 LEU A C 1
ATOM 1790 O O . LEU A 1 218 ? 10.197 20.708 17.545 1.00 77.31 218 LEU A O 1
ATOM 1794 N N . ARG A 1 219 ? 10.468 21.980 15.721 1.00 78.56 219 ARG A N 1
ATOM 1795 C CA . ARG A 1 219 ? 10.995 23.160 16.426 1.00 78.56 219 ARG A CA 1
ATOM 1796 C C . ARG A 1 219 ? 9.877 23.954 17.088 1.00 78.56 219 ARG A C 1
ATOM 1798 O O . ARG A 1 219 ? 10.054 24.338 18.233 1.00 78.56 219 ARG A O 1
ATOM 1805 N N . GLU A 1 220 ? 8.753 24.153 16.407 1.00 73.88 220 GLU A N 1
ATOM 1806 C CA . GLU A 1 220 ? 7.536 24.772 16.938 1.00 73.88 220 GLU A CA 1
ATOM 1807 C C . GLU A 1 220 ? 6.938 23.926 18.064 1.00 73.88 220 GLU A C 1
ATOM 1809 O O . GLU A 1 220 ? 6.611 24.464 19.106 1.00 73.88 220 GLU A O 1
ATOM 1814 N N . GLU A 1 221 ? 6.888 22.602 17.917 1.00 68.62 221 GLU A N 1
ATOM 1815 C CA . GLU A 1 221 ? 6.414 21.653 18.928 1.00 68.62 221 GLU A CA 1
ATOM 1816 C C . GLU A 1 221 ? 7.369 21.586 20.124 1.00 68.62 221 GLU A C 1
ATOM 1818 O O . GLU A 1 221 ? 6.907 21.520 21.251 1.00 68.62 221 GLU A O 1
ATOM 1823 N N . LYS A 1 222 ? 8.693 21.694 19.929 1.00 65.75 222 LYS A N 1
ATOM 1824 C CA . LYS A 1 222 ? 9.666 21.819 21.036 1.00 65.75 222 LYS A CA 1
ATOM 1825 C C . LYS A 1 222 ? 9.653 23.200 21.702 1.00 65.75 222 LYS A C 1
ATOM 1827 O O . LYS A 1 222 ? 9.859 23.281 22.907 1.00 65.75 222 LYS A O 1
ATOM 1832 N N . ALA A 1 223 ? 9.411 24.272 20.947 1.00 64.25 223 ALA A N 1
ATOM 1833 C CA . ALA A 1 223 ? 9.243 25.627 21.480 1.00 64.25 223 ALA A CA 1
ATOM 1834 C C . ALA A 1 223 ? 7.894 25.786 22.206 1.00 64.25 223 ALA A C 1
ATOM 1836 O O . ALA A 1 223 ? 7.808 26.496 23.206 1.00 64.25 223 ALA A O 1
ATOM 1837 N N . SER A 1 224 ? 6.870 25.066 21.742 1.00 56.38 224 SER A N 1
ATOM 1838 C CA . SER A 1 224 ? 5.554 24.919 22.362 1.00 56.38 224 SER A CA 1
ATOM 1839 C C . SER A 1 224 ? 5.548 23.871 23.478 1.00 56.38 224 SER A C 1
ATOM 1841 O O . SER A 1 224 ? 4.698 23.936 24.346 1.00 56.38 224 SER A O 1
ATOM 1843 N N . ALA A 1 225 ? 6.498 22.934 23.549 1.00 50.94 225 ALA A N 1
ATOM 1844 C CA . ALA A 1 225 ? 6.553 21.934 24.623 1.00 50.94 225 ALA A CA 1
ATOM 1845 C C . ALA A 1 225 ? 6.912 22.538 25.992 1.00 50.94 225 ALA A C 1
ATOM 1847 O O . ALA A 1 225 ? 6.617 21.934 27.019 1.00 50.94 225 ALA A O 1
ATOM 1848 N N . ASN A 1 226 ? 7.473 23.753 26.022 1.00 49.53 226 ASN A N 1
ATOM 1849 C CA . ASN A 1 226 ? 7.633 24.534 27.254 1.00 49.53 226 ASN A CA 1
ATOM 1850 C C . ASN A 1 226 ? 6.367 25.341 27.617 1.00 49.53 226 ASN A C 1
ATOM 1852 O O . ASN A 1 226 ? 6.350 26.037 28.629 1.00 49.53 226 ASN A O 1
ATOM 1856 N N . LYS A 1 227 ? 5.312 25.266 26.793 1.00 47.03 227 LYS A N 1
ATOM 1857 C CA . LYS A 1 227 ? 4.022 25.949 26.948 1.00 47.03 227 LYS A CA 1
ATOM 1858 C C . LYS A 1 227 ? 2.904 25.095 26.324 1.00 47.03 227 LYS A C 1
ATOM 1860 O O . LYS A 1 227 ? 2.521 25.329 25.185 1.00 47.03 227 LYS A O 1
ATOM 1865 N N . SER A 1 228 ? 2.351 24.160 27.098 1.00 40.09 228 SER A N 1
ATOM 1866 C CA . SER A 1 228 ? 1.099 23.407 26.852 1.00 40.09 228 SER A CA 1
ATOM 1867 C C . SER A 1 228 ? 1.167 22.000 26.205 1.00 40.09 228 SER A C 1
ATOM 1869 O O . SER A 1 228 ? 1.619 21.786 25.087 1.00 40.09 228 SER A O 1
ATOM 1871 N N . VAL A 1 229 ? 0.708 21.045 27.027 1.00 43.50 229 VAL A N 1
ATOM 1872 C CA . VAL A 1 229 ? -0.188 19.884 26.826 1.00 43.50 229 VAL A CA 1
ATOM 1873 C C . VAL A 1 229 ? -0.030 18.966 25.591 1.00 43.50 229 VAL A C 1
ATOM 1875 O O . VAL A 1 229 ? -0.193 19.327 24.432 1.00 43.50 229 VAL A O 1
ATOM 1878 N N . LYS A 1 230 ? 0.209 17.690 25.923 1.00 40.19 230 LYS A N 1
ATOM 1879 C CA . LYS A 1 230 ? 0.426 16.493 25.094 1.00 40.19 230 LYS A CA 1
ATOM 1880 C C . LYS A 1 230 ? -0.681 16.247 24.051 1.00 40.19 230 LYS A C 1
ATOM 1882 O O . LYS A 1 230 ? -1.825 16.009 24.420 1.00 40.19 230 LYS A O 1
ATOM 1887 N N . THR A 1 231 ? -0.313 16.140 22.770 1.00 45.88 231 THR A N 1
ATOM 1888 C CA . THR A 1 231 ? -1.187 15.601 21.706 1.00 45.88 231 THR A CA 1
ATOM 1889 C C . THR A 1 231 ? -0.726 14.193 21.293 1.00 45.88 231 THR A C 1
ATOM 1891 O O . THR A 1 231 ? 0.448 13.971 21.008 1.00 45.88 231 THR A O 1
ATOM 1894 N N . GLN A 1 232 ? -1.653 13.228 21.292 1.00 50.19 232 GLN A N 1
ATOM 1895 C CA . GLN A 1 232 ? -1.444 11.801 20.978 1.00 50.19 232 GLN A CA 1
ATOM 1896 C C . GLN A 1 232 ? -1.061 11.546 19.496 1.00 50.19 232 GLN A C 1
ATOM 1898 O O . GLN A 1 232 ? -1.456 12.308 18.609 1.00 50.19 232 GLN A O 1
ATOM 1903 N N . PRO A 1 233 ? -0.338 10.449 19.180 1.00 46.34 233 PRO A N 1
ATOM 1904 C CA . PRO A 1 233 ? 0.216 10.195 17.854 1.00 46.34 233 PRO A CA 1
ATOM 1905 C C . PRO A 1 233 ? -0.844 9.679 16.868 1.00 46.34 233 PRO A C 1
ATOM 1907 O O . PRO A 1 233 ? -1.427 8.604 17.030 1.00 46.34 233 PRO A O 1
ATOM 1910 N N . VAL A 1 234 ? -1.043 10.418 15.776 1.00 47.56 234 VAL A N 1
ATOM 1911 C CA . VAL A 1 234 ? -1.929 10.039 14.666 1.00 47.56 234 VAL A CA 1
ATOM 1912 C C . VAL A 1 234 ? -1.351 8.830 13.916 1.00 47.56 234 VAL A C 1
ATOM 1914 O O . VAL A 1 234 ? -0.457 8.956 13.078 1.00 47.56 234 VAL A O 1
ATOM 1917 N N . HIS A 1 235 ? -1.890 7.641 14.189 1.00 53.28 235 HIS A N 1
ATOM 1918 C CA . HIS A 1 235 ? -1.655 6.440 13.386 1.00 53.28 235 HIS A CA 1
ATOM 1919 C C . HIS A 1 235 ? -2.287 6.602 11.995 1.00 53.28 235 HIS A C 1
ATOM 1921 O O . HIS A 1 235 ? -3.509 6.593 11.839 1.00 53.28 235 HIS A O 1
ATOM 1927 N N . VAL A 1 236 ? -1.451 6.711 10.961 1.00 50.72 236 VAL A N 1
ATOM 1928 C CA . VAL A 1 236 ? -1.880 6.742 9.556 1.00 50.72 236 VAL A CA 1
ATOM 1929 C C . VAL A 1 236 ? -2.380 5.349 9.156 1.00 50.72 236 VAL A C 1
ATOM 1931 O O . VAL A 1 236 ? -1.600 4.465 8.806 1.00 50.72 236 VAL A O 1
ATOM 1934 N N . ARG A 1 237 ? -3.696 5.131 9.238 1.00 59.50 237 ARG A N 1
ATOM 1935 C CA . ARG A 1 237 ? -4.347 3.895 8.777 1.00 59.50 237 ARG A CA 1
ATOM 1936 C C . ARG A 1 237 ? -4.431 3.878 7.247 1.00 59.50 237 ARG A C 1
ATOM 1938 O O . ARG A 1 237 ? -4.653 4.911 6.615 1.00 59.50 237 ARG A O 1
ATOM 1945 N N . LYS A 1 238 ? -4.267 2.690 6.651 1.00 70.31 238 LYS A N 1
ATOM 1946 C CA . LYS A 1 238 ? -4.503 2.460 5.214 1.00 70.31 238 LYS A CA 1
ATOM 1947 C C . LYS A 1 238 ? -5.931 2.922 4.865 1.00 70.31 238 LYS A C 1
ATOM 1949 O O . LYS A 1 238 ? -6.842 2.638 5.645 1.00 70.31 238 LYS A O 1
ATOM 1954 N N . PRO A 1 239 ? -6.139 3.633 3.741 1.00 71.00 239 PRO A N 1
ATOM 1955 C CA . PRO A 1 239 ? -7.457 4.132 3.369 1.00 71.00 239 PRO A CA 1
ATOM 1956 C C . PRO A 1 239 ? -8.428 2.961 3.203 1.00 71.00 239 PRO A C 1
ATOM 1958 O O . PRO A 1 239 ? -8.091 1.950 2.585 1.00 71.00 239 PRO A O 1
ATOM 1961 N N . ILE A 1 240 ? -9.623 3.105 3.775 1.00 69.56 240 ILE A N 1
ATOM 1962 C CA . ILE A 1 240 ? -10.682 2.097 3.709 1.00 69.56 240 ILE A CA 1
ATOM 1963 C C . ILE A 1 240 ? -11.024 1.851 2.223 1.00 69.56 240 ILE A C 1
ATOM 1965 O O . ILE A 1 240 ? -11.230 2.822 1.486 1.00 69.56 240 ILE A O 1
ATOM 1969 N N . PRO A 1 241 ? -11.067 0.590 1.747 1.00 76.31 241 PRO A N 1
ATOM 1970 C CA . PRO A 1 241 ? -11.447 0.275 0.374 1.00 76.31 241 PRO A CA 1
ATOM 1971 C C . PRO A 1 241 ? -12.821 0.849 0.019 1.00 76.31 241 PRO A C 1
ATOM 1973 O O . PRO A 1 241 ? -13.757 0.776 0.814 1.00 76.31 241 PRO A O 1
ATOM 1976 N N . LYS A 1 242 ? -12.963 1.373 -1.204 1.00 70.31 242 LYS A N 1
ATOM 1977 C CA . LYS A 1 242 ? -14.208 2.002 -1.682 1.00 70.31 242 LYS A CA 1
ATOM 1978 C C . LYS A 1 242 ? -15.431 1.077 -1.597 1.00 70.31 242 LYS A C 1
ATOM 1980 O O . LYS A 1 242 ? -16.534 1.572 -1.443 1.00 70.31 242 LYS A O 1
ATOM 1985 N N . SER A 1 243 ? -15.236 -0.242 -1.610 1.00 75.19 243 SER A N 1
ATOM 1986 C CA . SER A 1 243 ? -16.308 -1.234 -1.447 1.00 75.19 243 SER A CA 1
ATOM 1987 C C . SER A 1 243 ? -17.003 -1.196 -0.080 1.00 75.19 243 SER A C 1
ATOM 1989 O O . SER A 1 243 ? -18.118 -1.684 0.038 1.00 75.19 243 SER A O 1
ATOM 1991 N N . VAL A 1 244 ? -16.356 -0.649 0.957 1.00 71.31 244 VAL A N 1
ATOM 1992 C CA . VAL A 1 244 ? -16.943 -0.469 2.304 1.00 71.31 244 VAL A CA 1
ATOM 1993 C C . VAL A 1 244 ? -17.773 0.821 2.375 1.00 71.31 244 VAL A C 1
ATOM 1995 O O . VAL A 1 244 ? -18.570 1.012 3.283 1.00 71.31 244 VAL A O 1
ATOM 1998 N N . SER A 1 245 ? -17.586 1.718 1.404 1.00 68.25 245 SER A N 1
ATOM 1999 C CA . SER A 1 245 ? -18.202 3.042 1.355 1.00 68.25 245 SER A CA 1
ATOM 2000 C C . SER A 1 245 ? -19.577 3.062 0.677 1.00 68.25 245 SER A C 1
ATOM 2002 O O . SER A 1 245 ? -20.223 4.111 0.680 1.00 68.25 245 SER A O 1
ATOM 2004 N N . ASP A 1 246 ? -20.010 1.957 0.066 1.00 77.44 246 ASP A N 1
ATOM 2005 C CA . ASP A 1 246 ? -21.312 1.880 -0.596 1.00 77.44 246 ASP A CA 1
ATOM 2006 C C . ASP A 1 246 ? -22.447 1.950 0.447 1.00 77.44 246 ASP A C 1
ATOM 2008 O O . ASP A 1 246 ? -22.403 1.215 1.433 1.00 77.44 246 ASP A O 1
ATOM 2012 N N . PRO A 1 247 ? -23.509 2.758 0.253 1.00 76.56 247 PRO A N 1
ATOM 2013 C CA . PRO A 1 247 ? -24.638 2.837 1.193 1.00 76.56 247 PRO A CA 1
ATOM 2014 C C . PRO A 1 247 ? -25.307 1.476 1.449 1.00 76.56 247 PRO A C 1
ATOM 2016 O O . PRO A 1 247 ? -25.708 1.166 2.572 1.00 76.56 247 PRO A O 1
ATOM 2019 N N . ARG A 1 248 ? -25.336 0.625 0.412 1.00 81.56 248 ARG A N 1
ATOM 2020 C CA . ARG A 1 248 ? -25.810 -0.767 0.462 1.00 81.56 248 ARG A CA 1
ATOM 2021 C C . ARG A 1 248 ? -24.878 -1.714 1.223 1.00 81.56 248 ARG A C 1
ATOM 2023 O O . ARG A 1 248 ? -25.257 -2.852 1.466 1.00 81.56 248 ARG A O 1
ATOM 2030 N N . PHE A 1 249 ? -23.670 -1.291 1.606 1.00 83.31 249 PHE A N 1
ATOM 2031 C CA . PHE A 1 249 ? -22.731 -2.135 2.348 1.00 83.31 249 PHE A CA 1
ATOM 2032 C C . PHE A 1 249 ? -23.287 -2.520 3.721 1.00 83.31 249 PHE A C 1
ATOM 2034 O O . PHE A 1 249 ? -23.140 -3.668 4.122 1.00 83.31 249 PHE A O 1
ATOM 2041 N N . SER A 1 250 ? -23.976 -1.600 4.409 1.00 82.25 250 SER A N 1
ATOM 2042 C CA . SER A 1 250 ? -24.595 -1.883 5.714 1.00 82.25 250 SER A CA 1
ATOM 2043 C C . SER A 1 250 ? -25.717 -2.924 5.615 1.00 82.25 250 SER A C 1
ATOM 2045 O O . SER A 1 250 ? -25.778 -3.851 6.420 1.00 82.25 250 SER A O 1
ATOM 2047 N N . GLU A 1 251 ? -26.563 -2.814 4.592 1.00 87.19 251 GLU A N 1
ATOM 2048 C CA . GLU A 1 251 ? -27.631 -3.768 4.284 1.00 87.19 251 GLU A CA 1
ATOM 2049 C C . GLU A 1 251 ? -27.060 -5.130 3.873 1.00 87.19 251 GLU A C 1
ATOM 2051 O O . GLU A 1 251 ? -27.450 -6.159 4.420 1.00 87.19 251 GLU A O 1
ATOM 2056 N N . ARG A 1 252 ? -26.036 -5.131 3.012 1.00 88.75 252 ARG A N 1
ATOM 2057 C CA . ARG A 1 252 ? -25.301 -6.338 2.618 1.00 88.75 252 ARG A CA 1
ATOM 2058 C C . ARG A 1 252 ? -24.629 -7.021 3.809 1.00 88.75 252 ARG A C 1
ATOM 2060 O O . ARG A 1 252 ? -24.543 -8.244 3.819 1.00 88.75 252 ARG A O 1
ATOM 2067 N N . LEU A 1 253 ? -24.158 -6.264 4.804 1.00 89.00 253 LEU A N 1
ATOM 2068 C CA . LEU A 1 253 ? -23.579 -6.818 6.031 1.00 89.00 253 LEU A CA 1
ATOM 2069 C C . LEU A 1 253 ? -24.648 -7.551 6.854 1.00 89.00 253 LEU A C 1
ATOM 2071 O O . LEU A 1 253 ? -24.430 -8.691 7.248 1.00 89.00 253 LEU A O 1
ATOM 2075 N N . LYS A 1 254 ? -25.833 -6.944 7.024 1.00 91.12 254 LYS A N 1
ATOM 2076 C CA . LYS A 1 254 ? -26.981 -7.576 7.701 1.00 91.12 254 LYS A CA 1
ATOM 2077 C C . LYS A 1 254 ? -27.461 -8.830 6.967 1.00 91.12 254 LYS A C 1
ATOM 2079 O O . LYS A 1 254 ? -27.704 -9.850 7.603 1.00 91.12 254 LYS A O 1
ATOM 2084 N N . GLU A 1 255 ? -27.547 -8.783 5.638 1.00 91.06 255 GLU A N 1
ATOM 2085 C CA . GLU A 1 255 ? -27.899 -9.943 4.811 1.00 91.06 255 GLU A CA 1
ATOM 2086 C C . GLU A 1 255 ? -26.849 -11.058 4.946 1.00 91.06 255 GLU A C 1
ATOM 2088 O O . GLU A 1 255 ? -27.184 -12.228 5.126 1.00 91.06 255 GLU A O 1
ATOM 2093 N N . GLN A 1 256 ? -25.559 -10.707 4.925 1.00 91.56 256 GLN A N 1
ATOM 2094 C CA . GLN A 1 256 ? -24.473 -11.662 5.141 1.00 91.56 256 GLN A CA 1
ATOM 2095 C C . GLN A 1 256 ? -24.498 -12.273 6.544 1.00 91.56 256 GLN A C 1
ATOM 2097 O O . GLN A 1 256 ? -24.196 -13.464 6.673 1.00 91.56 256 GLN A O 1
ATOM 2102 N N . ASP A 1 257 ? -24.875 -11.506 7.568 1.00 93.06 257 ASP A N 1
ATOM 2103 C CA . ASP A 1 257 ? -25.044 -11.992 8.937 1.00 93.06 257 ASP A CA 1
ATOM 2104 C C . ASP A 1 257 ? -26.244 -12.936 9.058 1.00 93.06 257 ASP A C 1
ATOM 2106 O O . ASP A 1 257 ? -26.103 -14.014 9.635 1.00 93.06 257 ASP A O 1
ATOM 2110 N N . GLN A 1 258 ? -27.378 -12.631 8.419 1.00 94.50 258 GLN A N 1
ATOM 2111 C CA . GLN A 1 258 ? -28.519 -13.552 8.327 1.00 94.50 258 GLN A CA 1
ATOM 2112 C C . GLN A 1 258 ? -28.139 -14.846 7.592 1.00 94.50 258 GLN A C 1
ATOM 2114 O O . GLN A 1 258 ? -28.375 -15.951 8.084 1.00 94.50 258 GLN A O 1
ATOM 2119 N N . GLN A 1 259 ? -27.449 -14.743 6.450 1.00 92.38 259 GLN A N 1
ATOM 2120 C CA . GLN A 1 259 ? -26.925 -15.905 5.725 1.00 92.38 259 GLN A CA 1
ATOM 2121 C C . GLN A 1 259 ? -25.906 -16.691 6.569 1.00 92.38 259 GLN A C 1
ATOM 2123 O O . GLN A 1 259 ? -25.818 -17.917 6.478 1.00 92.38 259 GLN A O 1
ATOM 2128 N N . ARG A 1 260 ? -25.097 -16.016 7.394 1.00 94.62 260 ARG A N 1
ATOM 2129 C CA . ARG A 1 260 ? -24.164 -16.656 8.332 1.00 94.62 260 ARG A CA 1
ATOM 2130 C C . ARG A 1 260 ? -24.920 -17.391 9.438 1.00 94.62 260 ARG A C 1
ATOM 2132 O O . ARG A 1 260 ? -24.571 -18.540 9.687 1.00 94.62 260 ARG A O 1
ATOM 2139 N N . GLN A 1 261 ? -25.950 -16.794 10.033 1.00 95.62 261 GLN A N 1
ATOM 2140 C CA . GLN A 1 261 ? -26.807 -17.436 11.035 1.00 95.62 261 GLN A CA 1
ATOM 2141 C C . GLN A 1 261 ? -27.495 -18.682 10.464 1.00 95.62 261 GLN A C 1
ATOM 2143 O O . GLN A 1 261 ? -27.373 -19.758 11.046 1.00 95.62 261 GLN A O 1
ATOM 2148 N N . MET A 1 262 ? -28.088 -18.584 9.269 1.00 92.62 262 MET A N 1
ATOM 2149 C CA . MET A 1 262 ? -28.689 -19.726 8.565 1.00 92.62 262 MET A CA 1
ATOM 2150 C C . MET A 1 262 ? -27.674 -20.846 8.308 1.00 92.62 262 MET A C 1
ATOM 2152 O O . MET A 1 262 ? -27.965 -22.019 8.538 1.00 92.62 262 MET A O 1
ATOM 2156 N N . ARG A 1 263 ? -26.447 -20.505 7.888 1.00 95.12 263 ARG A N 1
ATOM 2157 C CA . ARG A 1 263 ? -25.367 -21.489 7.689 1.00 95.12 263 ARG A CA 1
ATOM 2158 C C . ARG A 1 263 ? -24.896 -22.126 8.993 1.00 95.12 263 ARG A C 1
ATOM 2160 O O . ARG A 1 263 ? -24.580 -23.312 8.984 1.00 95.12 263 ARG A O 1
ATOM 2167 N N . ILE A 1 264 ? -24.816 -21.366 10.086 1.00 92.50 264 ILE A N 1
ATOM 2168 C CA . ILE A 1 264 ? -24.450 -21.891 11.410 1.00 92.50 264 ILE A CA 1
ATOM 2169 C C . ILE A 1 264 ? -25.527 -22.861 11.893 1.00 92.50 264 ILE A C 1
ATOM 2171 O O . ILE A 1 264 ? -25.186 -23.968 12.299 1.00 92.50 264 ILE A O 1
ATOM 2175 N N . HIS A 1 265 ? -26.806 -22.492 11.778 1.00 96.06 265 HIS A N 1
ATOM 2176 C CA . HIS A 1 265 ? -27.921 -23.350 12.171 1.00 96.06 265 HIS A CA 1
ATOM 2177 C C . HIS A 1 265 ? -27.968 -24.634 11.334 1.00 96.06 265 HIS A C 1
ATOM 2179 O O . HIS A 1 265 ? -28.020 -25.733 11.883 1.00 96.06 265 HIS A O 1
ATOM 2185 N N . LEU A 1 266 ? -27.836 -24.514 10.008 1.00 94.31 266 LEU A N 1
ATOM 2186 C CA . LEU A 1 266 ? -27.782 -25.665 9.109 1.00 94.31 266 LEU A CA 1
ATOM 2187 C C . LEU A 1 266 ? -26.576 -26.567 9.408 1.00 94.31 266 LEU A C 1
ATOM 2189 O O . LEU A 1 266 ? -26.723 -27.786 9.442 1.00 94.31 266 LEU A O 1
ATOM 2193 N N . ARG A 1 267 ? -25.392 -25.987 9.668 1.00 95.81 267 ARG A N 1
ATOM 2194 C CA . ARG A 1 267 ? -24.198 -26.746 10.069 1.00 95.81 267 ARG A CA 1
ATOM 2195 C C . ARG A 1 267 ? -24.432 -27.470 11.392 1.00 95.81 267 ARG A C 1
ATOM 2197 O O . ARG A 1 267 ? -24.091 -28.640 11.482 1.00 95.81 267 ARG A O 1
ATOM 2204 N N . ALA A 1 268 ? -25.014 -26.809 12.391 1.00 95.12 268 ALA A N 1
ATOM 2205 C CA . ALA A 1 268 ? -25.313 -27.419 13.684 1.00 95.12 268 ALA A CA 1
ATOM 2206 C C . ALA A 1 268 ? -26.277 -28.608 13.533 1.00 95.12 268 ALA A C 1
ATOM 2208 O O . ALA A 1 268 ? -25.987 -29.688 14.042 1.00 95.12 268 ALA A O 1
ATOM 2209 N N . GLN A 1 269 ? -27.355 -28.452 12.754 1.00 93.44 269 GLN A N 1
ATOM 2210 C CA . GLN A 1 269 ? -28.278 -29.550 12.448 1.00 93.44 269 GLN A CA 1
ATOM 2211 C C . GLN A 1 269 ? -27.593 -30.699 11.697 1.00 93.44 269 GLN A C 1
ATOM 2213 O O . GLN A 1 269 ? -27.813 -31.863 12.018 1.00 93.44 269 GLN A O 1
ATOM 2218 N N . GLN A 1 270 ? -26.752 -30.398 10.702 1.00 91.12 270 GLN A N 1
ATOM 2219 C CA . GLN A 1 270 ? -26.010 -31.417 9.954 1.00 91.12 270 GLN A CA 1
ATOM 2220 C C . GLN A 1 270 ? -25.012 -32.167 10.839 1.00 91.12 270 GLN A C 1
ATOM 2222 O O . GLN A 1 270 ? -24.934 -33.388 10.746 1.00 91.12 270 GLN A O 1
ATOM 2227 N N . THR A 1 271 ? -24.281 -31.465 11.710 1.00 89.25 271 THR A N 1
ATOM 2228 C CA . THR A 1 271 ? -23.366 -32.080 12.678 1.00 89.25 271 THR A CA 1
ATOM 2229 C C . THR A 1 271 ? -24.126 -32.967 13.663 1.00 89.25 271 THR A C 1
ATOM 2231 O O . THR A 1 271 ? -23.679 -34.080 13.912 1.00 89.25 271 THR A O 1
ATOM 2234 N N . LEU A 1 272 ? -25.293 -32.536 14.160 1.00 88.12 272 LEU A N 1
ATOM 2235 C CA . LEU A 1 272 ? -26.158 -33.368 15.007 1.00 88.12 272 LEU A CA 1
ATOM 2236 C C . LEU A 1 272 ? -26.639 -34.624 14.271 1.00 88.12 272 LEU A C 1
ATOM 2238 O O . LEU A 1 272 ? -26.519 -35.719 14.806 1.00 88.12 272 LEU A O 1
ATOM 2242 N N . LYS A 1 273 ? -27.105 -34.498 13.021 1.00 85.69 273 LYS A N 1
ATOM 2243 C CA . LYS A 1 273 ? -27.518 -35.651 12.200 1.00 85.69 273 LYS A CA 1
ATOM 2244 C C . LYS A 1 273 ? -26.360 -36.600 11.881 1.00 85.69 273 LYS A C 1
ATOM 2246 O O . LYS A 1 273 ? -26.568 -37.803 11.822 1.00 85.69 273 LYS A O 1
ATOM 2251 N N . ALA A 1 274 ? -25.152 -36.075 11.671 1.00 84.75 274 ALA A N 1
ATOM 2252 C CA . ALA A 1 274 ? -23.961 -36.879 11.391 1.00 84.75 274 ALA A CA 1
ATOM 2253 C C . ALA A 1 274 ? -23.383 -37.559 12.644 1.00 84.75 274 ALA A C 1
ATOM 2255 O O . ALA A 1 274 ? -22.793 -38.629 12.526 1.00 84.75 274 ALA A O 1
ATOM 2256 N N . ALA A 1 275 ? -23.532 -36.941 13.820 1.00 85.12 275 ALA A N 1
ATOM 2257 C CA . ALA A 1 275 ? -23.140 -37.509 15.110 1.00 85.12 275 ALA A CA 1
ATOM 2258 C C . ALA A 1 275 ? -24.226 -38.408 15.722 1.00 85.12 275 ALA A C 1
ATOM 2260 O O . ALA A 1 275 ? -23.938 -39.150 16.660 1.00 85.12 275 ALA A O 1
ATOM 2261 N N . SER A 1 276 ? -25.460 -38.351 15.207 1.00 77.62 276 SER A N 1
ATOM 2262 C CA . SER A 1 276 ? -26.531 -39.248 15.622 1.00 77.62 276 SER A CA 1
ATOM 2263 C C . SER A 1 276 ? -26.104 -40.688 15.374 1.00 77.62 276 SER A C 1
ATOM 2265 O O . SER A 1 276 ? -25.732 -41.061 14.259 1.00 77.62 276 SER A O 1
ATOM 2267 N N . ALA A 1 277 ? -26.189 -41.506 16.422 1.00 74.56 277 ALA A N 1
ATOM 2268 C CA . ALA A 1 277 ? -26.102 -42.949 16.283 1.00 74.56 277 ALA A CA 1
ATOM 2269 C C . ALA A 1 277 ? -27.135 -43.416 15.236 1.00 74.56 277 ALA A C 1
ATOM 2271 O O . ALA A 1 277 ? -28.174 -42.762 15.081 1.00 74.56 277 ALA A O 1
ATOM 2272 N N . PRO A 1 278 ? -26.876 -44.519 14.512 1.00 71.38 278 PRO A N 1
ATOM 2273 C CA . PRO A 1 278 ? -27.825 -45.095 13.570 1.00 71.38 278 PRO A CA 1
ATOM 2274 C C . PRO A 1 278 ? -29.015 -45.689 14.340 1.00 71.38 278 PRO A C 1
ATOM 2276 O O . PRO A 1 278 ? -29.132 -46.899 14.501 1.00 71.38 278 PRO A O 1
ATOM 2279 N N . ILE A 1 279 ? -29.890 -44.826 14.849 1.00 61.56 279 ILE A N 1
ATOM 2280 C CA . ILE A 1 279 ? -31.230 -45.190 15.287 1.00 61.56 279 ILE A CA 1
ATOM 2281 C C . ILE A 1 279 ? -32.045 -45.282 13.997 1.00 61.56 279 ILE A C 1
ATOM 2283 O O . ILE A 1 279 ? -32.063 -44.346 13.199 1.00 61.56 279 ILE A O 1
ATOM 2287 N N . GLN A 1 280 ? -32.613 -46.460 13.740 1.00 57.16 280 GLN A N 1
ATOM 2288 C CA . GLN A 1 280 ? -33.405 -46.768 12.550 1.00 57.16 280 GLN A CA 1
ATOM 2289 C C . GLN A 1 280 ? -34.676 -45.904 12.503 1.00 57.16 280 GLN A C 1
ATOM 2291 O O . GLN A 1 280 ? -35.757 -46.366 12.848 1.00 57.16 280 GLN A O 1
ATOM 2296 N N . GLU A 1 281 ? -34.571 -44.662 12.040 1.00 56.91 281 GLU A N 1
ATOM 2297 C CA . GLU A 1 281 ? -35.729 -43.906 11.565 1.00 56.91 281 GLU A CA 1
ATOM 2298 C C . GLU A 1 281 ? -35.939 -44.250 10.087 1.00 56.91 281 GLU A C 1
ATOM 2300 O O . GLU A 1 281 ? -35.267 -43.754 9.178 1.00 56.91 281 GLU A O 1
ATOM 2305 N N . GLN A 1 282 ? -36.836 -45.211 9.862 1.00 48.84 282 GLN A N 1
ATOM 2306 C CA . GLN A 1 282 ? -37.351 -45.560 8.546 1.00 48.84 282 GLN A CA 1
ATOM 2307 C C . GLN A 1 282 ? -38.224 -44.412 8.022 1.00 48.84 282 GLN A C 1
ATOM 2309 O O . GLN A 1 282 ? -39.437 -44.431 8.188 1.00 48.84 282 GLN A O 1
ATOM 2314 N N . GLU A 1 283 ? -37.628 -43.441 7.333 1.00 50.09 283 GLU A N 1
ATOM 2315 C CA . GLU A 1 283 ? -38.376 -42.608 6.390 1.00 50.09 283 GLU A CA 1
ATOM 2316 C C . GLU A 1 283 ? -37.990 -42.970 4.957 1.00 50.09 283 GLU A C 1
ATOM 2318 O O . GLU A 1 283 ? -36.899 -42.697 4.444 1.00 50.09 283 GLU A O 1
ATOM 2323 N N . ALA A 1 284 ? -38.929 -43.672 4.330 1.00 42.88 284 ALA A N 1
ATOM 2324 C CA . ALA A 1 284 ? -38.927 -44.051 2.938 1.00 42.88 284 ALA A CA 1
ATOM 2325 C C . ALA A 1 284 ? -39.279 -42.836 2.070 1.00 42.88 284 ALA A C 1
ATOM 2327 O O . ALA A 1 284 ? -40.411 -42.370 2.056 1.00 42.88 284 ALA A O 1
ATOM 2328 N N . SER A 1 285 ? -38.330 -42.355 1.277 1.00 47.75 285 SER A N 1
ATOM 2329 C CA . SER A 1 285 ? -38.654 -41.829 -0.050 1.00 47.75 285 SER A CA 1
ATOM 2330 C C . SER A 1 285 ? -37.437 -41.954 -0.960 1.00 47.75 285 SER A C 1
ATOM 2332 O O . SER A 1 285 ? -36.309 -41.565 -0.648 1.00 47.75 285 SER A O 1
ATOM 2334 N N . ALA A 1 286 ? -37.684 -42.661 -2.052 1.00 45.12 286 ALA A N 1
ATOM 2335 C CA . ALA A 1 286 ? -36.727 -43.131 -3.024 1.00 45.12 286 ALA A CA 1
ATOM 2336 C C . ALA A 1 286 ? -36.358 -42.011 -4.003 1.00 45.12 286 ALA A C 1
ATOM 2338 O O . ALA A 1 286 ? -37.218 -41.503 -4.704 1.00 45.12 286 ALA A O 1
ATOM 2339 N N . ASP A 1 287 ? -35.084 -41.622 -4.015 1.00 45.41 287 ASP A N 1
ATOM 2340 C CA . ASP A 1 287 ? -34.262 -41.471 -5.227 1.00 45.41 287 ASP A CA 1
ATOM 2341 C C . ASP A 1 287 ? -32.865 -41.011 -4.794 1.00 45.41 287 ASP A C 1
ATOM 2343 O O . ASP A 1 287 ? -32.471 -39.842 -4.844 1.00 45.41 287 ASP A O 1
ATOM 2347 N N . LYS A 1 288 ? -32.091 -41.964 -4.265 1.00 51.69 288 LYS A N 1
ATOM 2348 C CA . LYS A 1 288 ? -30.726 -41.723 -3.789 1.00 51.69 288 LYS A CA 1
ATOM 2349 C C . LYS A 1 288 ? -29.774 -41.707 -4.979 1.00 51.69 288 LYS A C 1
ATOM 2351 O O . LYS A 1 288 ? -29.027 -42.643 -5.238 1.00 51.69 288 LYS A O 1
ATOM 2356 N N . GLN A 1 289 ? -29.802 -40.585 -5.685 1.00 52.03 289 GLN A N 1
ATOM 2357 C CA . GLN A 1 289 ? -28.733 -40.149 -6.569 1.00 52.03 289 GLN A CA 1
ATOM 2358 C C . GLN A 1 289 ? -27.406 -40.075 -5.788 1.00 52.03 289 GLN A C 1
ATOM 2360 O O . GLN A 1 289 ? -27.392 -39.605 -4.644 1.00 52.03 289 GLN A O 1
ATOM 2365 N N . PRO A 1 290 ? -26.277 -40.506 -6.376 1.00 50.69 290 PRO A N 1
ATOM 2366 C CA . PRO A 1 290 ? -25.001 -40.567 -5.678 1.00 50.69 290 PRO A CA 1
ATOM 2367 C C . PRO A 1 290 ? -24.593 -39.177 -5.177 1.00 50.69 290 PRO A C 1
ATOM 2369 O O . PRO A 1 290 ? -24.637 -38.186 -5.910 1.00 50.69 290 PRO A O 1
ATOM 2372 N N . ARG A 1 291 ? -24.254 -39.149 -3.882 1.00 50.16 291 ARG A N 1
ATOM 2373 C CA . ARG A 1 291 ? -23.668 -38.070 -3.070 1.00 50.16 291 ARG A CA 1
ATOM 2374 C C . ARG A 1 291 ? -23.403 -36.752 -3.816 1.00 50.16 291 ARG A C 1
ATOM 2376 O O . ARG A 1 291 ? -22.476 -36.631 -4.615 1.00 50.16 291 ARG A O 1
ATOM 2383 N N . SER A 1 292 ? -24.146 -35.719 -3.415 1.00 57.28 292 SER A N 1
ATOM 2384 C CA . SER A 1 292 ? -23.992 -34.308 -3.819 1.00 57.28 292 SER A CA 1
ATOM 2385 C C . SER A 1 292 ? -22.536 -33.793 -3.796 1.00 57.28 292 SER A C 1
ATOM 2387 O O . SER A 1 292 ? -22.144 -32.963 -4.619 1.00 57.28 292 SER A O 1
ATOM 2389 N N . THR A 1 293 ? -21.674 -34.348 -2.938 1.00 54.69 293 THR A N 1
ATOM 2390 C CA . THR A 1 293 ? -20.252 -33.981 -2.862 1.00 54.69 293 THR A CA 1
ATOM 2391 C C . THR A 1 293 ? -19.415 -34.433 -4.065 1.00 54.69 293 THR A C 1
ATOM 2393 O O . THR A 1 293 ? -18.449 -33.751 -4.402 1.00 54.69 293 THR A O 1
ATOM 2396 N N . GLN A 1 294 ? -19.785 -35.509 -4.772 1.00 56.53 294 GLN A N 1
ATOM 2397 C CA . GLN A 1 294 ? -19.107 -35.902 -6.017 1.00 56.53 294 GLN A CA 1
ATOM 2398 C C . GLN A 1 294 ? -19.615 -35.117 -7.231 1.00 56.53 294 GLN A C 1
ATOM 2400 O O . GLN A 1 294 ? -18.813 -34.771 -8.098 1.00 56.53 294 GLN A O 1
ATOM 2405 N N . LYS A 1 295 ? -20.904 -34.745 -7.261 1.00 56.91 295 LYS A N 1
ATOM 2406 C CA . LYS A 1 295 ? -21.477 -33.952 -8.363 1.00 56.91 295 LYS A CA 1
ATOM 2407 C C . LYS A 1 295 ? -20.866 -32.553 -8.452 1.00 56.91 295 LYS A C 1
ATOM 2409 O O . LYS A 1 295 ? -20.645 -32.062 -9.549 1.00 56.91 295 LYS A O 1
ATOM 2414 N N . SER A 1 296 ? -20.533 -31.919 -7.325 1.00 58.91 296 SER A N 1
ATOM 2415 C CA . SER A 1 296 ? -19.856 -30.611 -7.342 1.00 58.91 296 SER A CA 1
ATOM 2416 C C . SER A 1 296 ? -18.425 -30.707 -7.879 1.00 58.91 296 SER A C 1
ATOM 2418 O O . SER A 1 296 ? -17.987 -29.840 -8.629 1.00 58.91 296 SER A O 1
ATOM 2420 N N . LYS A 1 297 ? -17.710 -31.797 -7.570 1.00 61.41 297 LYS A N 1
ATOM 2421 C CA . LYS A 1 297 ? -16.336 -31.994 -8.037 1.00 61.41 297 LYS A CA 1
ATOM 2422 C C . LYS A 1 297 ? -16.286 -32.332 -9.528 1.00 61.41 297 LYS A C 1
ATOM 2424 O O . LYS A 1 297 ? -15.482 -31.731 -10.219 1.00 61.41 297 LYS A O 1
ATOM 2429 N N . SER A 1 298 ? -17.168 -33.192 -10.047 1.00 64.94 298 SER A N 1
ATOM 2430 C CA . SER A 1 298 ? -17.222 -33.461 -11.496 1.00 64.94 298 SER A CA 1
ATOM 2431 C C . SER A 1 298 ? -17.799 -32.293 -12.295 1.00 64.94 298 SER A C 1
ATOM 2433 O O . SER A 1 298 ? -17.340 -32.034 -13.396 1.00 64.94 298 SER A O 1
ATOM 2435 N N . LYS A 1 299 ? -18.735 -31.512 -11.738 1.00 65.56 299 LYS A N 1
ATOM 2436 C CA . LYS A 1 299 ? -19.254 -30.309 -12.410 1.00 65.56 299 LYS A CA 1
ATOM 2437 C C . LYS A 1 299 ? -18.265 -29.139 -12.371 1.00 65.56 299 LYS A C 1
ATOM 2439 O O . LYS A 1 299 ? -18.199 -28.385 -13.334 1.00 65.56 299 LYS A O 1
ATOM 2444 N N . MET A 1 300 ? -17.465 -29.007 -11.306 1.00 63.19 300 MET A N 1
ATOM 2445 C CA . MET A 1 300 ? -16.333 -28.073 -11.281 1.00 63.19 300 MET A CA 1
ATOM 2446 C C . MET A 1 300 ? -15.156 -28.554 -12.120 1.00 63.19 300 MET A C 1
ATOM 2448 O O . MET A 1 300 ? -14.470 -27.705 -12.651 1.00 63.19 300 MET A O 1
ATOM 2452 N N . LEU A 1 301 ? -14.898 -29.857 -12.235 1.00 71.00 301 LEU A N 1
ATOM 2453 C CA . LEU A 1 301 ? -13.792 -30.413 -13.024 1.00 71.00 301 LEU A CA 1
ATOM 2454 C C . LEU A 1 301 ? -14.237 -30.864 -14.422 1.00 71.00 301 LEU A C 1
ATOM 2456 O O . LEU A 1 301 ? -13.458 -31.493 -15.121 1.00 71.00 301 LEU A O 1
ATOM 2460 N N . GLY A 1 302 ? -15.451 -30.527 -14.867 1.00 65.50 302 GLY A N 1
ATOM 2461 C CA . GLY A 1 302 ? -15.964 -30.947 -16.178 1.00 65.50 302 GLY A CA 1
ATOM 2462 C C . GLY A 1 302 ? -15.129 -30.426 -17.353 1.00 65.50 302 GLY A C 1
ATOM 2463 O O . GLY A 1 302 ? -15.142 -31.019 -18.425 1.00 65.50 302 GLY A O 1
ATOM 2464 N N . TYR A 1 303 ? -14.337 -29.368 -17.142 1.00 70.25 303 TYR A N 1
ATOM 2465 C CA . TYR A 1 303 ? -13.348 -28.893 -18.114 1.00 70.25 303 TYR A CA 1
ATOM 2466 C C . TYR A 1 303 ? -12.134 -29.825 -18.280 1.00 70.25 303 TYR A C 1
ATOM 2468 O O . TYR A 1 303 ? -11.389 -29.651 -19.236 1.00 70.25 303 TYR A O 1
ATOM 2476 N N . LEU A 1 304 ? -11.906 -30.783 -17.370 1.00 67.81 304 LEU A N 1
ATOM 2477 C CA . LEU A 1 304 ? -10.862 -31.808 -17.516 1.00 67.81 304 LEU A CA 1
ATOM 2478 C C . LEU A 1 304 ? -11.309 -32.961 -18.421 1.00 67.81 304 LEU A C 1
ATOM 2480 O O . LEU A 1 304 ? -10.469 -33.512 -19.124 1.00 67.81 304 LEU A O 1
ATOM 2484 N N . ASP A 1 305 ? -12.607 -33.280 -18.442 1.00 68.25 305 ASP A N 1
ATOM 2485 C CA . ASP A 1 305 ? -13.176 -34.306 -19.332 1.00 68.25 305 ASP A CA 1
ATOM 2486 C C . ASP A 1 305 ? -13.549 -33.739 -20.715 1.00 68.25 305 ASP A C 1
ATOM 2488 O O . ASP A 1 305 ? -13.800 -34.487 -21.661 1.00 68.25 305 ASP A O 1
ATOM 2492 N N . GLN A 1 306 ? -13.584 -32.410 -20.864 1.00 71.94 306 GLN A N 1
ATOM 2493 C CA . GLN A 1 306 ? -13.826 -31.762 -22.147 1.00 71.94 306 GLN A CA 1
ATOM 2494 C C . GLN A 1 306 ? -12.579 -31.881 -23.029 1.00 71.94 306 GLN A C 1
ATOM 2496 O O . GLN A 1 306 ? -11.569 -31.220 -22.787 1.00 71.94 306 GLN A O 1
ATOM 2501 N N . GLU A 1 307 ? -12.653 -32.713 -24.073 1.00 69.94 307 GLU A N 1
ATOM 2502 C CA . GLU A 1 307 ? -11.590 -32.816 -25.071 1.00 69.94 307 GLU A CA 1
ATOM 2503 C C . GLU A 1 307 ? -11.299 -31.430 -25.667 1.00 69.94 307 GLU A C 1
ATOM 2505 O O . GLU A 1 307 ? -12.092 -30.881 -26.435 1.00 69.94 307 GLU A O 1
ATOM 2510 N N . LEU A 1 308 ? -10.158 -30.840 -25.297 1.00 72.94 308 LEU A N 1
ATOM 2511 C CA . LEU A 1 308 ? -9.711 -29.568 -25.852 1.00 72.94 308 LEU A CA 1
ATOM 2512 C C . LEU A 1 308 ? -9.602 -29.720 -27.375 1.00 72.94 308 LEU A C 1
ATOM 2514 O O . LEU A 1 308 ? -8.850 -30.561 -27.872 1.00 72.94 308 LEU A O 1
ATOM 2518 N N . SER A 1 309 ? -10.329 -28.886 -28.125 1.00 80.44 309 SER A N 1
ATOM 2519 C CA . SER A 1 309 ? -10.269 -28.856 -29.596 1.00 80.44 309 SER A CA 1
ATOM 2520 C C . SER A 1 309 ? -8.855 -28.562 -30.115 1.00 80.44 309 SER A C 1
ATOM 2522 O O . SER A 1 309 ? -8.495 -28.944 -31.228 1.00 80.44 309 SER A O 1
ATOM 2524 N N . PHE A 1 310 ? -8.025 -27.925 -29.288 1.00 81.00 310 PHE A N 1
ATOM 2525 C CA . PHE A 1 310 ? -6.616 -27.689 -29.550 1.00 81.00 310 PHE A CA 1
ATOM 2526 C C . PHE A 1 310 ? -5.758 -28.839 -29.004 1.00 81.00 310 PHE A C 1
ATOM 2528 O O . PHE A 1 310 ? -5.379 -28.853 -27.834 1.00 81.00 310 PHE A O 1
ATOM 2535 N N . ARG A 1 311 ? -5.416 -29.794 -29.876 1.00 80.19 311 ARG A N 1
ATOM 2536 C CA . ARG A 1 311 ? -4.384 -30.812 -29.623 1.00 80.19 311 ARG A CA 1
ATOM 2537 C C . ARG A 1 311 ? -3.112 -30.430 -30.394 1.00 80.19 311 ARG A C 1
ATOM 2539 O O . ARG A 1 311 ? -2.991 -30.808 -31.564 1.00 80.19 311 ARG A O 1
ATOM 2546 N N . PRO A 1 312 ? -2.183 -29.645 -29.809 1.00 81.12 312 PRO A N 1
ATOM 2547 C CA . PRO A 1 312 ? -0.946 -29.290 -30.492 1.00 81.12 312 PRO A CA 1
ATOM 2548 C C . PRO A 1 312 ? -0.163 -30.570 -30.794 1.00 81.12 312 PRO A C 1
ATOM 2550 O O . PRO A 1 312 ? 0.143 -31.353 -29.896 1.00 81.12 312 PRO A O 1
ATOM 2553 N N . LYS A 1 313 ? 0.142 -30.804 -32.073 1.00 82.31 313 LYS A N 1
ATOM 2554 C CA . LYS A 1 313 ? 0.990 -31.921 -32.496 1.00 82.31 313 LYS A CA 1
ATOM 2555 C C . LYS A 1 313 ? 2.432 -31.589 -32.105 1.00 82.31 313 LYS A C 1
ATOM 2557 O O . LYS A 1 313 ? 3.095 -30.818 -32.791 1.00 82.31 313 LYS A O 1
ATOM 2562 N N . ILE A 1 314 ? 2.888 -32.118 -30.970 1.00 78.31 314 ILE A N 1
ATOM 2563 C CA . ILE A 1 314 ? 4.290 -32.030 -30.547 1.00 78.31 314 ILE A CA 1
ATOM 2564 C C . ILE A 1 314 ? 5.082 -33.004 -31.424 1.00 78.31 314 ILE A C 1
ATOM 2566 O O . ILE A 1 314 ? 4.813 -34.204 -31.408 1.00 78.31 314 ILE A O 1
ATOM 2570 N N . ASN A 1 315 ? 6.037 -32.498 -32.205 1.00 80.38 315 ASN A N 1
ATOM 2571 C CA . ASN A 1 315 ? 6.945 -33.347 -32.975 1.00 80.38 315 ASN A CA 1
ATOM 2572 C C . ASN A 1 315 ? 7.804 -34.159 -31.988 1.00 80.38 315 ASN A C 1
ATOM 2574 O O . ASN A 1 315 ? 8.631 -33.585 -31.285 1.00 80.38 315 ASN A O 1
ATOM 2578 N N . THR A 1 316 ? 7.584 -35.476 -31.897 1.00 80.56 316 THR A N 1
ATOM 2579 C CA . THR A 1 316 ? 8.332 -36.379 -30.996 1.00 80.56 316 THR A CA 1
ATOM 2580 C C . THR A 1 316 ? 9.741 -36.679 -31.500 1.00 80.56 316 THR A C 1
ATOM 2582 O O . THR A 1 316 ? 10.632 -36.993 -30.718 1.00 80.56 316 THR A O 1
ATOM 2585 N N . THR A 1 317 ? 9.951 -36.567 -32.808 1.00 86.25 317 THR A N 1
ATOM 2586 C CA . THR A 1 317 ? 11.236 -36.777 -33.471 1.00 86.25 317 THR A CA 1
ATOM 2587 C C . THR A 1 317 ? 11.878 -35.435 -33.795 1.00 86.25 317 THR A C 1
ATOM 2589 O O . THR A 1 317 ? 11.208 -34.547 -34.329 1.00 86.25 317 THR A O 1
ATOM 2592 N N . VAL A 1 318 ? 13.175 -35.301 -33.514 1.00 86.62 318 VAL A N 1
ATOM 2593 C CA . VAL A 1 318 ? 13.973 -34.129 -33.900 1.00 86.62 318 VAL A CA 1
ATOM 2594 C C . VAL A 1 318 ? 13.884 -33.954 -35.425 1.00 86.62 318 VAL A C 1
ATOM 2596 O O . VAL A 1 318 ? 14.265 -34.877 -36.146 1.00 86.62 318 VAL A O 1
ATOM 2599 N N . PRO A 1 319 ? 13.350 -32.829 -35.938 1.00 86.94 319 PRO A N 1
ATOM 2600 C CA . PRO A 1 319 ? 13.307 -32.584 -37.374 1.00 86.94 319 PRO A CA 1
ATOM 2601 C C . PRO A 1 319 ? 14.720 -32.498 -37.958 1.00 86.94 319 PRO A C 1
ATOM 2603 O O . PRO A 1 319 ? 15.615 -31.934 -37.335 1.00 86.94 319 PRO A O 1
ATOM 2606 N N . ASP A 1 320 ? 14.905 -33.019 -39.168 1.00 90.06 320 ASP A N 1
ATOM 2607 C CA . ASP A 1 320 ? 16.159 -32.891 -39.913 1.00 90.06 320 ASP A CA 1
ATOM 2608 C C . ASP A 1 320 ? 16.379 -31.414 -40.306 1.00 90.06 320 ASP A C 1
ATOM 2610 O O . ASP A 1 320 ? 15.776 -30.898 -41.257 1.00 90.06 320 ASP A O 1
ATOM 2614 N N . PHE A 1 321 ? 17.186 -30.707 -39.505 1.00 92.94 321 PHE A N 1
ATOM 2615 C CA . PHE A 1 321 ? 17.430 -29.271 -39.646 1.00 92.94 321 PHE A CA 1
ATOM 2616 C C . PHE A 1 321 ? 18.140 -28.920 -40.955 1.00 92.94 321 PHE A C 1
ATOM 2618 O O . PHE A 1 321 ? 17.888 -27.839 -41.489 1.00 92.94 321 PHE A O 1
ATOM 2625 N N . ASP A 1 322 ? 18.951 -29.825 -41.507 1.00 93.19 322 ASP A N 1
ATOM 2626 C CA . ASP A 1 322 ? 19.656 -29.591 -42.767 1.00 93.19 322 ASP A CA 1
ATOM 2627 C C . ASP A 1 322 ? 18.667 -29.564 -43.933 1.00 93.19 322 ASP A C 1
ATOM 2629 O O . ASP A 1 322 ? 18.664 -28.622 -44.733 1.00 93.19 322 ASP A O 1
ATOM 2633 N N . LYS A 1 323 ? 17.734 -30.526 -43.978 1.00 93.69 323 LYS A N 1
ATOM 2634 C CA . LYS A 1 323 ? 16.634 -30.509 -44.957 1.00 93.69 323 LYS A CA 1
ATOM 2635 C C . LYS A 1 323 ? 15.730 -29.293 -44.797 1.00 93.69 323 LYS A C 1
ATOM 2637 O O . LYS A 1 323 ? 15.352 -28.679 -45.794 1.00 93.69 323 LYS A O 1
ATOM 2642 N N . LEU A 1 324 ? 15.382 -28.927 -43.562 1.00 93.62 324 LEU A N 1
ATOM 2643 C CA . LEU A 1 324 ? 14.573 -27.734 -43.293 1.00 93.62 324 LEU A CA 1
ATOM 2644 C C . LEU A 1 324 ? 15.279 -26.453 -43.749 1.00 93.62 324 LEU A C 1
ATOM 2646 O O . LEU A 1 324 ? 14.639 -25.578 -44.333 1.00 93.62 324 LEU A O 1
ATOM 2650 N N . HIS A 1 325 ? 16.588 -26.347 -43.522 1.00 93.44 325 HIS A N 1
ATOM 2651 C CA . HIS A 1 325 ? 17.388 -25.210 -43.956 1.00 93.44 325 HIS A CA 1
ATOM 2652 C C . HIS A 1 325 ? 17.472 -25.125 -45.483 1.00 93.44 325 HIS A C 1
ATOM 2654 O O . HIS A 1 325 ? 17.256 -24.051 -46.044 1.00 93.44 325 HIS A O 1
ATOM 2660 N N . GLN A 1 326 ? 17.699 -26.251 -46.166 1.00 95.81 326 GLN A N 1
ATOM 2661 C CA . GLN A 1 326 ? 17.689 -26.313 -47.631 1.00 95.81 326 GLN A CA 1
ATOM 2662 C C . GLN A 1 326 ? 16.323 -25.915 -48.206 1.00 95.81 326 GLN A C 1
ATOM 2664 O O . GLN A 1 326 ? 16.259 -25.080 -49.107 1.00 95.81 326 GLN A O 1
ATOM 2669 N N . ALA A 1 327 ? 15.225 -26.431 -47.645 1.00 95.31 327 ALA A N 1
ATOM 2670 C CA . ALA A 1 327 ? 13.871 -26.057 -48.053 1.00 95.31 327 ALA A CA 1
ATOM 2671 C C . ALA A 1 327 ? 13.582 -24.566 -47.803 1.00 95.31 327 ALA A C 1
ATOM 2673 O O . ALA A 1 327 ? 12.935 -23.908 -48.618 1.00 95.31 327 ALA A O 1
ATOM 2674 N N . PHE A 1 328 ? 14.086 -24.006 -46.698 1.00 94.38 328 PHE A N 1
ATOM 2675 C CA . PHE A 1 328 ? 13.983 -22.577 -46.413 1.00 94.38 328 PHE A CA 1
ATOM 2676 C C . PHE A 1 328 ? 14.756 -21.736 -47.433 1.00 94.38 328 PHE A C 1
ATOM 2678 O O . PHE A 1 328 ? 14.204 -20.766 -47.950 1.00 94.38 328 PHE A O 1
ATOM 2685 N N . GLN A 1 329 ? 15.993 -22.117 -47.766 1.00 92.88 329 GLN A N 1
ATOM 2686 C CA . GLN A 1 329 ? 16.781 -21.432 -48.791 1.00 92.88 329 GLN A CA 1
ATOM 2687 C C . GLN A 1 329 ? 16.082 -21.480 -50.154 1.00 92.88 329 GLN A C 1
ATOM 2689 O O . GLN A 1 329 ? 15.912 -20.435 -50.779 1.00 92.88 329 GLN A O 1
ATOM 2694 N N . GLN A 1 330 ? 15.600 -22.655 -50.577 1.00 92.62 330 GLN A N 1
ATOM 2695 C CA . GLN A 1 330 ? 14.841 -22.816 -51.823 1.00 92.62 330 GLN A CA 1
ATOM 2696 C C . GLN A 1 330 ? 13.597 -21.919 -51.841 1.00 92.62 330 GLN A C 1
ATOM 2698 O O . GLN A 1 330 ? 13.400 -21.150 -52.779 1.00 92.62 330 GLN A O 1
ATOM 2703 N N . LYS A 1 331 ? 12.808 -21.917 -50.759 1.00 91.44 331 LYS A N 1
ATOM 2704 C CA . LYS A 1 331 ? 11.620 -21.061 -50.640 1.00 91.44 331 LYS A CA 1
ATOM 2705 C C . LYS A 1 331 ? 11.973 -19.571 -50.643 1.00 91.44 331 LYS A C 1
ATOM 2707 O O . LYS A 1 331 ? 11.252 -18.770 -51.232 1.00 91.44 331 LYS A O 1
ATOM 2712 N N . SER A 1 332 ? 13.083 -19.182 -50.017 1.00 85.88 332 SER A N 1
ATOM 2713 C CA . SER A 1 332 ? 13.557 -17.796 -50.024 1.00 85.88 332 SER A CA 1
ATOM 2714 C C . SER A 1 332 ? 13.973 -17.354 -51.434 1.00 85.88 332 SER A C 1
ATOM 2716 O O . SER A 1 332 ? 13.626 -16.245 -51.844 1.00 85.88 332 SER A O 1
ATOM 2718 N N . MET A 1 333 ? 14.629 -18.228 -52.203 1.00 82.94 333 MET A N 1
ATOM 2719 C CA . MET A 1 333 ? 14.969 -17.983 -53.611 1.00 82.94 333 MET A CA 1
ATOM 2720 C C . MET A 1 333 ? 13.702 -17.845 -54.469 1.00 82.94 333 MET A C 1
ATOM 2722 O O . MET A 1 333 ? 13.534 -16.835 -55.146 1.00 82.94 333 MET A O 1
ATOM 2726 N N . GLU A 1 334 ? 12.738 -18.760 -54.335 1.00 82.62 334 GLU A N 1
ATOM 2727 C CA . GLU A 1 334 ? 11.458 -18.683 -55.056 1.00 82.62 334 GLU A CA 1
ATOM 2728 C C . GLU A 1 334 ? 10.638 -17.429 -54.711 1.00 82.62 334 GLU A C 1
ATOM 2730 O O . GLU A 1 334 ? 10.007 -16.826 -55.580 1.00 82.62 334 GLU A O 1
ATOM 2735 N N . THR A 1 335 ? 10.610 -17.019 -53.437 1.00 75.31 335 THR A N 1
ATOM 2736 C CA . THR A 1 335 ? 9.894 -15.792 -53.043 1.00 75.31 335 THR A CA 1
ATOM 2737 C C . THR A 1 335 ? 10.578 -14.533 -53.555 1.00 75.31 335 THR A C 1
ATOM 2739 O O . THR A 1 335 ? 9.892 -13.544 -53.791 1.00 75.31 335 THR A O 1
ATOM 2742 N N . THR A 1 336 ? 11.896 -14.565 -53.762 1.00 70.38 336 THR A N 1
ATOM 2743 C CA . THR A 1 336 ? 12.621 -13.448 -54.377 1.00 70.38 336 THR A CA 1
ATOM 2744 C C . THR A 1 336 ? 12.234 -13.305 -55.851 1.00 70.38 336 THR A C 1
ATOM 2746 O O . THR A 1 336 ? 12.068 -12.182 -56.316 1.00 70.38 336 THR A O 1
ATOM 2749 N N . GLU A 1 337 ? 11.990 -14.417 -56.554 1.00 65.12 337 GLU A N 1
ATOM 2750 C CA . GLU A 1 337 ? 11.545 -14.405 -57.956 1.00 65.12 337 GLU A CA 1
ATOM 2751 C C . GLU A 1 337 ? 10.057 -14.058 -58.132 1.00 65.12 337 GLU A C 1
ATOM 2753 O O . GLU A 1 337 ? 9.692 -13.443 -59.131 1.00 65.12 337 GLU A O 1
ATOM 2758 N N . ARG A 1 338 ? 9.186 -14.399 -57.166 1.00 61.88 338 ARG A N 1
ATOM 2759 C CA . ARG A 1 338 ? 7.733 -14.132 -57.252 1.00 61.88 338 ARG A CA 1
ATOM 2760 C C . ARG A 1 338 ? 7.274 -12.793 -56.683 1.00 61.88 338 ARG A C 1
ATOM 2762 O O . ARG A 1 338 ? 6.086 -12.485 -56.781 1.00 61.88 338 ARG A O 1
ATOM 2769 N N . ARG A 1 339 ? 8.141 -11.995 -56.050 1.00 57.25 339 ARG A N 1
ATOM 2770 C CA . ARG A 1 339 ? 7.721 -10.640 -55.675 1.00 57.25 339 ARG A CA 1
ATOM 2771 C C . ARG A 1 339 ? 7.590 -9.826 -56.950 1.00 57.25 339 ARG A C 1
ATOM 2773 O O . ARG A 1 339 ? 8.592 -9.386 -57.504 1.00 57.25 339 ARG A O 1
ATOM 2780 N N . ASP A 1 340 ? 6.343 -9.584 -57.344 1.00 60.88 340 ASP A N 1
ATOM 2781 C CA . ASP A 1 340 ? 5.956 -8.460 -58.185 1.00 60.88 340 ASP A CA 1
ATOM 2782 C C . ASP A 1 340 ? 6.448 -7.186 -57.490 1.00 60.88 340 ASP A C 1
ATOM 2784 O O . ASP A 1 340 ? 5.759 -6.558 -56.685 1.00 60.88 340 ASP A O 1
ATOM 2788 N N . VAL A 1 341 ? 7.717 -6.847 -57.713 1.00 63.25 341 VAL A N 1
ATOM 2789 C CA . VAL A 1 341 ? 8.284 -5.578 -57.284 1.00 63.25 341 VAL A CA 1
ATOM 2790 C C . VAL A 1 341 ? 7.386 -4.520 -57.900 1.00 63.25 341 VAL A C 1
ATOM 2792 O O . VAL A 1 341 ? 7.173 -4.546 -59.113 1.00 63.25 341 VAL A O 1
ATOM 2795 N N . THR A 1 342 ? 6.853 -3.604 -57.084 1.00 68.81 342 THR A N 1
ATOM 2796 C CA . THR A 1 342 ? 6.150 -2.419 -57.579 1.00 68.81 342 THR A CA 1
ATOM 2797 C C . THR A 1 342 ? 7.085 -1.696 -58.542 1.00 68.81 342 THR A C 1
ATOM 2799 O O . THR A 1 342 ? 7.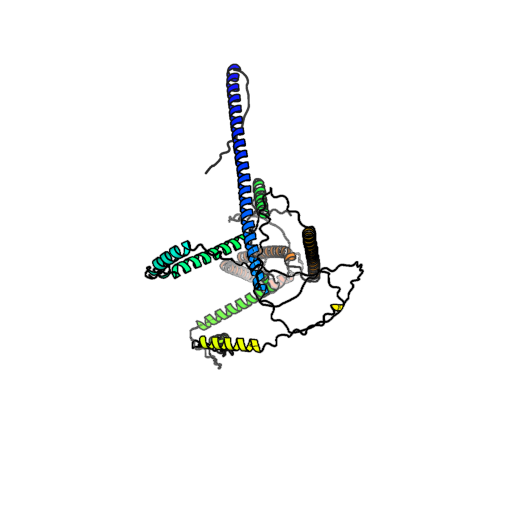958 -0.930 -58.135 1.00 68.81 342 THR A O 1
ATOM 2802 N N . GLN A 1 343 ? 6.933 -1.987 -59.833 1.00 61.75 343 GLN A N 1
ATOM 2803 C CA . GLN A 1 343 ? 7.640 -1.327 -60.914 1.00 61.75 343 GLN A CA 1
ATOM 2804 C C . GLN A 1 343 ? 7.133 0.110 -60.898 1.00 61.75 343 GLN A C 1
ATOM 2806 O O . GLN A 1 343 ? 5.998 0.389 -61.293 1.00 61.75 343 GLN A O 1
ATOM 2811 N N . CYS A 1 344 ? 7.944 1.031 -60.380 1.00 60.56 344 CYS A N 1
ATOM 2812 C CA . CYS A 1 344 ? 7.659 2.453 -60.460 1.00 60.56 344 CYS A CA 1
ATOM 2813 C C . CYS A 1 344 ? 7.566 2.830 -61.943 1.00 60.56 344 CYS A C 1
ATOM 2815 O O . CYS A 1 344 ? 8.590 3.078 -62.581 1.00 60.56 344 CYS A O 1
ATOM 2817 N N . LYS A 1 345 ? 6.346 2.896 -62.503 1.00 72.56 345 LYS A N 1
ATOM 2818 C CA . LYS A 1 345 ? 6.130 3.599 -63.769 1.00 72.56 345 LYS A CA 1
ATOM 2819 C C . LYS A 1 345 ? 6.708 4.997 -63.571 1.00 72.56 345 LYS A C 1
ATOM 2821 O O . LYS A 1 345 ? 6.295 5.665 -62.616 1.00 72.56 345 LYS A O 1
ATOM 2826 N N . PRO A 1 346 ? 7.661 5.441 -64.406 1.00 74.94 346 PRO A N 1
ATOM 2827 C CA . PRO A 1 346 ? 8.180 6.788 -64.290 1.00 74.94 346 PRO A CA 1
ATOM 2828 C C . PRO A 1 346 ? 6.986 7.728 -64.420 1.00 74.94 346 PRO A C 1
ATOM 2830 O O . PRO A 1 346 ? 6.337 7.791 -65.463 1.00 74.94 346 PRO A O 1
ATOM 2833 N N . PHE A 1 347 ? 6.633 8.414 -63.336 1.00 71.31 347 PHE A N 1
ATOM 2834 C CA . PHE A 1 347 ? 5.657 9.481 -63.433 1.00 71.31 347 PHE A CA 1
ATOM 2835 C C . PHE A 1 347 ? 6.296 10.553 -64.313 1.00 71.31 347 PHE A C 1
ATOM 2837 O O . PHE A 1 347 ? 7.441 10.954 -64.090 1.00 71.31 347 PHE A O 1
ATOM 2844 N N . GLN A 1 348 ? 5.569 11.024 -65.326 1.00 68.50 348 GLN A N 1
ATOM 2845 C CA . GLN A 1 348 ? 5.9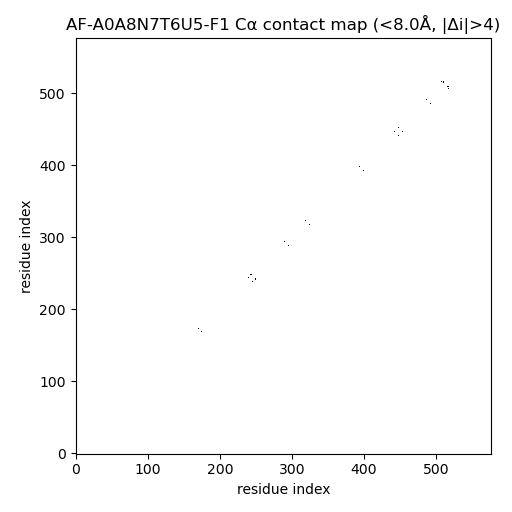43 12.245 -66.025 1.00 68.50 348 GLN A CA 1
ATOM 2846 C C . GLN A 1 348 ? 5.776 13.391 -65.020 1.00 68.50 348 GLN A C 1
ATOM 2848 O O . GLN A 1 348 ? 4.726 14.031 -64.931 1.00 68.50 348 GLN A O 1
ATOM 2853 N N . LEU A 1 349 ? 6.795 13.627 -64.192 1.00 57.19 349 LEU A N 1
ATOM 2854 C CA . LEU A 1 349 ? 6.826 14.822 -63.372 1.00 57.19 349 LEU A CA 1
ATOM 2855 C C . LEU A 1 349 ? 6.857 15.976 -64.373 1.00 57.19 349 LEU A C 1
ATOM 2857 O O . LEU A 1 349 ? 7.766 16.049 -65.200 1.00 57.19 349 LEU A O 1
ATOM 2861 N N . ARG A 1 350 ? 5.856 16.864 -64.338 1.00 63.47 350 ARG A N 1
ATOM 2862 C CA . ARG A 1 350 ? 5.852 18.113 -65.121 1.00 63.47 350 ARG A CA 1
ATOM 2863 C C . ARG A 1 350 ? 6.889 19.092 -64.551 1.00 63.47 350 ARG A C 1
ATOM 2865 O O . ARG A 1 350 ? 6.599 20.239 -64.226 1.00 63.47 350 ARG A O 1
ATOM 2872 N N . THR A 1 351 ? 8.123 18.618 -64.403 1.00 60.91 351 THR A N 1
ATOM 2873 C CA . THR A 1 351 ? 9.314 19.403 -64.093 1.00 60.91 351 THR A CA 1
ATOM 2874 C C . THR A 1 351 ? 9.742 20.253 -65.275 1.00 60.91 351 THR A C 1
ATOM 2876 O O . THR A 1 351 ? 10.510 21.179 -65.067 1.00 60.91 351 THR A O 1
ATOM 2879 N N . SER A 1 352 ? 9.202 20.030 -66.482 1.00 59.28 352 SER A N 1
ATOM 2880 C CA . SER A 1 352 ? 9.380 20.946 -67.618 1.00 59.28 352 SER A CA 1
ATOM 2881 C C . SER A 1 352 ? 8.915 22.373 -67.300 1.00 59.28 352 SER A C 1
ATOM 2883 O O . SER A 1 352 ? 9.451 23.328 -67.852 1.00 59.28 352 SER A O 1
ATOM 2885 N N . THR A 1 353 ? 7.974 22.533 -66.363 1.00 57.88 353 THR A N 1
ATOM 2886 C CA . THR A 1 353 ? 7.536 23.834 -65.833 1.00 57.88 353 THR A CA 1
ATOM 2887 C C . THR A 1 353 ? 8.242 24.262 -64.540 1.00 57.88 353 THR A C 1
ATOM 2889 O O . THR A 1 353 ? 8.058 25.393 -64.094 1.00 57.88 353 THR A O 1
ATOM 2892 N N . LEU A 1 354 ? 9.063 23.397 -63.931 1.00 55.84 354 LEU A N 1
ATOM 2893 C CA . LEU A 1 354 ? 9.843 23.730 -62.739 1.00 55.84 354 LEU A CA 1
ATOM 2894 C C . LEU A 1 354 ? 11.211 24.270 -63.163 1.00 55.84 354 LEU A C 1
ATOM 2896 O O . LEU A 1 354 ? 12.086 23.528 -63.599 1.00 55.84 354 LEU A O 1
ATOM 2900 N N . GLN A 1 355 ? 11.379 25.585 -63.013 1.00 53.22 355 GLN A N 1
ATOM 2901 C CA . GLN A 1 355 ? 12.643 26.289 -63.227 1.00 53.22 355 GLN A CA 1
ATOM 2902 C C . GLN A 1 355 ? 13.783 25.578 -62.466 1.00 53.22 355 GLN A C 1
ATOM 2904 O O . GLN A 1 355 ? 13.726 25.485 -61.233 1.00 53.22 355 GLN A O 1
ATOM 2909 N N . PRO A 1 356 ? 14.819 25.077 -63.164 1.00 53.06 356 PRO A N 1
ATOM 2910 C CA . PRO A 1 356 ? 15.980 24.462 -62.540 1.00 53.06 356 PRO A CA 1
ATOM 2911 C C . PRO A 1 356 ? 16.640 25.465 -61.596 1.00 53.06 356 PRO A C 1
ATOM 2913 O O . PRO A 1 356 ? 17.103 26.528 -62.013 1.00 53.06 356 PRO A O 1
ATOM 2916 N N . ARG A 1 357 ? 16.697 25.140 -60.302 1.00 47.72 357 ARG A N 1
ATOM 2917 C CA . ARG A 1 357 ? 17.470 25.925 -59.338 1.00 47.72 357 ARG A CA 1
ATOM 2918 C C . ARG A 1 357 ? 18.940 25.781 -59.725 1.00 47.72 357 ARG A C 1
ATOM 2920 O O . ARG A 1 357 ? 19.524 24.721 -59.528 1.00 47.72 357 ARG A O 1
ATOM 2927 N N . HIS A 1 358 ? 19.478 26.841 -60.320 1.00 43.19 358 HIS A N 1
ATOM 2928 C CA . HIS A 1 358 ? 20.813 26.993 -60.896 1.00 43.19 358 HIS A CA 1
ATOM 2929 C C . HIS A 1 358 ? 21.929 26.510 -59.941 1.00 43.19 358 HIS A C 1
ATOM 2931 O O . HIS A 1 358 ? 22.546 27.295 -59.222 1.00 43.19 358 HIS A O 1
ATOM 2937 N N . ARG A 1 359 ? 22.192 25.198 -59.909 1.00 46.25 359 ARG A N 1
ATOM 2938 C CA . ARG A 1 359 ? 23.504 24.640 -59.575 1.00 46.25 359 ARG A CA 1
ATOM 2939 C C . ARG A 1 359 ? 24.242 24.527 -60.896 1.00 46.25 359 ARG A C 1
ATOM 2941 O O . ARG A 1 359 ? 23.813 23.786 -61.774 1.00 46.25 359 ARG A O 1
ATOM 2948 N N . SER A 1 360 ? 25.294 25.329 -61.017 1.00 40.19 360 SER A N 1
ATOM 2949 C CA . SER A 1 360 ? 26.194 25.357 -62.165 1.00 40.19 360 SER A CA 1
ATOM 2950 C C . SER A 1 360 ? 26.562 23.927 -62.590 1.00 40.19 360 SER A C 1
ATOM 2952 O O . SER A 1 360 ? 26.998 23.154 -61.732 1.00 40.19 360 SER A O 1
ATOM 2954 N N . PRO A 1 361 ? 26.346 23.556 -63.861 1.00 43.69 361 PRO A N 1
ATOM 2955 C CA . PRO A 1 361 ? 26.609 22.224 -64.375 1.00 43.69 361 PRO A CA 1
ATOM 2956 C C . PRO A 1 361 ? 28.036 22.150 -64.916 1.00 43.69 361 PRO A C 1
ATOM 2958 O O . PRO A 1 361 ? 28.430 23.023 -65.676 1.00 43.69 361 PRO A O 1
ATOM 2961 N N . GLU A 1 362 ? 28.769 21.082 -64.614 1.00 45.03 362 GLU A N 1
ATOM 2962 C CA . GLU A 1 362 ? 29.776 20.577 -65.547 1.00 45.03 362 GLU A CA 1
ATOM 2963 C C . GLU A 1 362 ? 29.876 19.048 -65.468 1.00 45.03 362 GLU A C 1
ATOM 2965 O O . GLU A 1 362 ? 30.275 18.461 -64.467 1.00 45.03 362 GLU A O 1
ATOM 2970 N N . ASN A 1 363 ? 29.493 18.451 -66.597 1.00 43.88 363 ASN A N 1
ATOM 2971 C CA . ASN A 1 363 ? 30.097 17.280 -67.224 1.00 43.88 363 ASN A CA 1
ATOM 2972 C C . ASN A 1 363 ? 29.807 15.893 -66.630 1.00 43.88 363 ASN A C 1
ATOM 2974 O O . ASN A 1 363 ? 30.615 15.238 -65.981 1.00 43.88 363 ASN A O 1
ATOM 2978 N N . SER A 1 364 ? 28.639 15.403 -67.051 1.00 44.44 364 SER A N 1
ATOM 2979 C CA . SER A 1 364 ? 28.381 14.018 -67.450 1.00 44.44 364 SER A CA 1
ATOM 2980 C C . SER A 1 364 ? 29.572 13.343 -68.144 1.00 44.44 364 SER A C 1
ATOM 2982 O O . SER A 1 364 ? 30.085 13.900 -69.120 1.00 44.44 364 SER A O 1
ATOM 2984 N N . LYS A 1 365 ? 29.892 12.105 -67.750 1.00 43.06 365 LYS A N 1
ATOM 2985 C CA . LYS A 1 365 ? 29.849 10.895 -68.601 1.00 43.06 365 LYS A CA 1
ATOM 2986 C C . LYS A 1 365 ? 30.622 9.739 -67.945 1.00 43.06 365 LYS A C 1
ATOM 2988 O O . LYS A 1 365 ? 31.783 9.895 -67.594 1.00 43.06 365 LYS A O 1
ATOM 2993 N N . ASN A 1 366 ? 29.957 8.584 -67.931 1.00 41.31 366 ASN A N 1
ATOM 2994 C CA . ASN A 1 366 ? 30.487 7.215 -67.899 1.00 41.31 366 ASN A CA 1
ATOM 2995 C C . ASN A 1 366 ? 30.417 6.462 -66.562 1.00 41.31 366 ASN A C 1
ATOM 2997 O O . ASN A 1 366 ? 31.076 6.765 -65.574 1.00 41.31 366 ASN A O 1
ATOM 3001 N N . SER A 1 367 ? 29.573 5.434 -66.623 1.00 37.72 367 SER A N 1
ATOM 3002 C CA . SER A 1 367 ? 29.391 4.309 -65.722 1.00 37.72 367 SER A CA 1
ATOM 3003 C C . SER A 1 367 ? 30.681 3.540 -65.470 1.00 37.72 367 SER A C 1
ATOM 3005 O O . SER A 1 367 ? 31.333 3.139 -66.432 1.00 37.72 367 SER A O 1
ATOM 3007 N N . THR A 1 368 ? 30.973 3.209 -64.216 1.00 43.44 368 THR A N 1
ATOM 3008 C CA . THR A 1 368 ? 31.253 1.825 -63.796 1.00 43.44 368 THR A CA 1
ATOM 3009 C C . THR A 1 368 ? 31.244 1.750 -62.274 1.00 43.44 368 THR A C 1
ATOM 3011 O O . THR A 1 368 ? 31.595 2.705 -61.584 1.00 43.44 368 THR A O 1
ATOM 3014 N N . ASP A 1 369 ? 30.795 0.607 -61.781 1.00 36.84 369 ASP A N 1
ATOM 3015 C CA . ASP A 1 369 ? 30.718 0.188 -60.388 1.00 36.84 369 ASP A CA 1
ATOM 3016 C C . ASP A 1 369 ? 31.928 0.598 -59.545 1.00 36.84 369 ASP A C 1
ATOM 3018 O O . ASP A 1 369 ? 33.058 0.486 -60.019 1.00 36.84 369 ASP A O 1
ATOM 3022 N N . LYS A 1 370 ? 31.686 0.998 -58.282 1.00 44.34 370 LYS A N 1
ATOM 3023 C CA . LYS A 1 370 ? 32.465 0.609 -57.084 1.00 44.34 370 LYS A CA 1
ATOM 3024 C C . LYS A 1 370 ? 32.079 1.426 -55.840 1.00 44.34 370 LYS A C 1
ATOM 3026 O O . LYS A 1 370 ? 32.267 2.633 -55.777 1.00 44.34 370 LYS A O 1
ATOM 3031 N N . VAL A 1 371 ? 31.632 0.677 -54.828 1.00 44.91 371 VAL A N 1
ATOM 3032 C CA . VAL A 1 371 ? 31.884 0.860 -53.387 1.00 44.91 371 VAL A CA 1
ATOM 3033 C C . VAL A 1 371 ? 31.404 2.174 -52.754 1.00 44.91 371 VAL A C 1
ATOM 3035 O O . VAL A 1 371 ? 32.015 3.233 -52.856 1.00 44.91 371 VAL A O 1
ATOM 3038 N N . THR A 1 372 ? 30.343 2.054 -51.955 1.00 47.41 372 THR A N 1
ATOM 3039 C CA . THR A 1 372 ? 29.915 3.033 -50.949 1.00 47.41 372 THR A CA 1
ATOM 3040 C C . THR A 1 372 ? 31.030 3.303 -49.935 1.00 47.41 372 THR A C 1
ATOM 3042 O O . THR A 1 372 ? 31.113 2.654 -48.890 1.00 47.41 372 THR A O 1
ATOM 3045 N N . ILE A 1 373 ? 31.879 4.291 -50.216 1.00 50.28 373 ILE A N 1
ATOM 3046 C CA . ILE A 1 373 ? 32.768 4.889 -49.220 1.00 50.28 373 ILE A CA 1
ATOM 3047 C C . ILE A 1 373 ? 31.890 5.725 -48.288 1.00 50.28 373 ILE A C 1
ATOM 3049 O O . ILE A 1 373 ? 31.459 6.835 -48.612 1.00 50.28 373 ILE A O 1
ATOM 3053 N N . LYS A 1 374 ? 31.596 5.159 -47.114 1.00 46.53 374 LYS A N 1
ATOM 3054 C CA . LYS A 1 374 ? 31.023 5.885 -45.982 1.00 46.53 374 LYS A CA 1
ATOM 3055 C C . LYS A 1 374 ? 31.983 7.020 -45.629 1.00 46.53 374 LYS A C 1
ATOM 3057 O O . LYS A 1 374 ? 33.063 6.782 -45.098 1.00 46.53 374 LYS A O 1
ATOM 3062 N N . ARG A 1 375 ? 31.590 8.253 -45.955 1.00 49.00 375 ARG A N 1
ATOM 3063 C CA . ARG A 1 375 ? 32.280 9.471 -45.521 1.00 49.00 375 ARG A CA 1
ATOM 3064 C C . ARG A 1 375 ? 32.374 9.464 -43.996 1.00 49.00 375 ARG A C 1
ATOM 3066 O O . ARG A 1 375 ? 31.354 9.539 -43.314 1.00 49.00 375 ARG A O 1
ATOM 3073 N N . SER A 1 376 ? 33.601 9.363 -43.498 1.00 48.78 376 SER A N 1
ATOM 3074 C CA . SER A 1 376 ? 33.961 9.573 -42.105 1.00 48.78 376 SER A CA 1
ATOM 3075 C C . SER A 1 376 ? 33.487 10.955 -41.654 1.00 48.78 376 SER A C 1
ATOM 3077 O O . SER A 1 376 ? 33.761 11.982 -42.276 1.00 48.78 376 SER A O 1
ATOM 3079 N N . SER A 1 377 ? 32.744 10.984 -40.555 1.00 47.72 377 SER A N 1
ATOM 3080 C CA . SER A 1 377 ? 32.405 12.192 -39.815 1.00 47.72 377 SER A CA 1
ATOM 3081 C C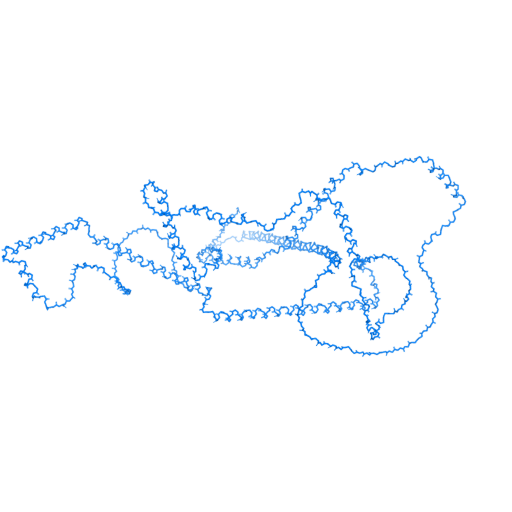 . SER A 1 377 ? 33.632 12.668 -39.034 1.00 47.72 377 SER A C 1
ATOM 3083 O O . SER A 1 377 ? 33.693 12.539 -37.817 1.00 47.72 377 SER A O 1
ATOM 3085 N N . SER A 1 378 ? 34.632 13.210 -39.726 1.00 49.00 378 SER A N 1
ATOM 3086 C CA . SER A 1 378 ? 35.762 13.911 -39.108 1.00 49.00 378 SER A CA 1
ATOM 3087 C C . SER A 1 378 ? 35.497 15.421 -39.097 1.00 49.00 378 SER A C 1
ATOM 3089 O O . SER A 1 378 ? 36.171 16.187 -39.779 1.00 49.00 378 SER A O 1
ATOM 3091 N N . PHE A 1 379 ? 34.482 15.859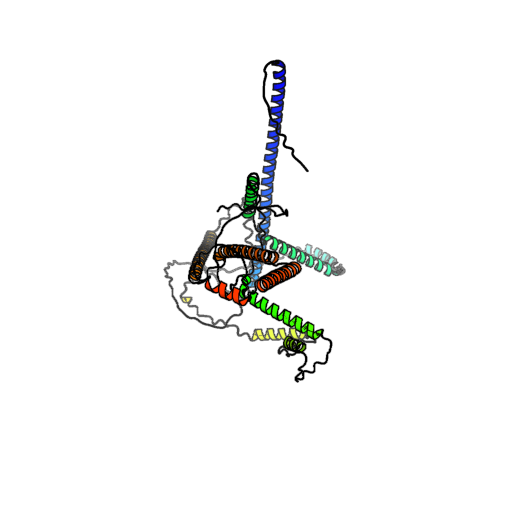 -38.347 1.00 52.06 379 PHE A N 1
ATOM 3092 C CA . PHE A 1 379 ? 34.287 17.281 -38.013 1.00 52.06 379 PHE A CA 1
ATOM 3093 C C . PHE A 1 379 ? 34.608 17.602 -36.541 1.00 52.06 379 PHE A C 1
ATOM 3095 O O . PHE A 1 379 ? 34.466 18.744 -36.123 1.00 52.06 379 PHE A O 1
ATOM 3102 N N . GLY A 1 380 ? 35.131 16.634 -35.776 1.00 52.12 380 GLY A N 1
ATOM 3103 C CA . GLY A 1 380 ? 35.651 16.847 -34.415 1.00 52.12 380 GLY A CA 1
ATOM 3104 C C . GLY A 1 380 ? 37.062 17.451 -34.344 1.00 52.12 380 GLY A C 1
ATOM 3105 O O . GLY A 1 380 ? 37.601 17.593 -33.258 1.00 52.12 380 GLY A O 1
ATOM 3106 N N . GLY A 1 381 ? 37.677 17.797 -35.482 1.00 50.28 381 GLY A N 1
ATOM 3107 C CA . GLY A 1 381 ? 39.061 18.293 -35.542 1.00 50.28 381 GLY A CA 1
ATOM 3108 C C . GLY A 1 381 ? 39.233 19.812 -35.435 1.00 50.28 381 GLY A C 1
ATOM 3109 O O . GLY A 1 381 ? 40.361 20.283 -35.478 1.00 50.28 381 GLY A O 1
ATOM 3110 N N . LEU A 1 382 ? 38.152 20.596 -35.326 1.00 52.22 382 LEU A N 1
ATOM 3111 C CA . LEU A 1 382 ? 38.248 22.066 -35.274 1.00 52.22 382 LEU A CA 1
ATOM 3112 C C . LEU A 1 382 ? 38.252 22.640 -33.849 1.00 52.22 382 LEU A C 1
ATOM 3114 O O . LEU A 1 382 ? 38.562 23.813 -33.679 1.00 52.22 382 LEU A O 1
ATOM 3118 N N . THR A 1 383 ? 37.956 21.834 -32.825 1.00 51.47 383 THR A N 1
ATOM 3119 C CA . THR A 1 383 ? 38.042 22.248 -31.411 1.00 51.47 383 THR A CA 1
ATOM 3120 C C . THR A 1 383 ? 39.440 22.059 -30.811 1.00 51.47 383 THR A C 1
ATOM 3122 O O . THR A 1 383 ? 39.659 22.440 -29.669 1.00 51.47 383 THR A O 1
ATOM 3125 N N . SER A 1 384 ? 40.385 21.490 -31.569 1.00 51.53 384 SER A N 1
ATOM 3126 C CA . SER A 1 384 ? 41.791 21.299 -31.169 1.00 51.53 384 SER A CA 1
ATOM 3127 C C . SER A 1 384 ? 42.751 22.318 -31.793 1.00 51.53 384 SER A C 1
ATOM 3129 O O . SER A 1 384 ? 43.963 22.141 -31.712 1.00 51.53 384 SER A O 1
ATOM 3131 N N . LEU A 1 385 ? 42.241 23.377 -32.430 1.00 52.44 385 LEU A N 1
ATOM 3132 C CA . LEU A 1 385 ? 43.089 24.472 -32.895 1.00 52.44 385 LEU A CA 1
ATOM 3133 C C . LEU A 1 385 ? 43.485 25.328 -31.686 1.00 52.44 385 LEU A C 1
ATOM 3135 O O . LEU A 1 385 ? 42.624 25.899 -31.019 1.00 52.44 385 LEU A O 1
ATOM 3139 N N . SER A 1 386 ? 44.791 25.361 -31.402 1.00 50.91 386 SER A N 1
ATOM 3140 C CA . SER A 1 386 ? 45.417 26.226 -30.395 1.00 50.91 386 SER A CA 1
ATOM 3141 C C . SER A 1 386 ? 44.906 27.665 -30.521 1.00 50.91 386 SER A C 1
ATOM 3143 O O . SER A 1 386 ? 44.698 28.140 -31.642 1.00 50.91 386 SER A O 1
ATOM 3145 N N . MET A 1 387 ? 44.756 28.365 -29.389 1.00 62.81 387 MET A N 1
ATOM 3146 C CA . MET A 1 387 ? 44.341 29.776 -29.332 1.00 62.81 387 MET A CA 1
ATOM 3147 C C . MET A 1 387 ? 45.225 30.711 -30.183 1.00 62.81 387 MET A C 1
ATOM 3149 O O . MET A 1 387 ? 44.783 31.804 -30.523 1.00 62.81 387 MET A O 1
ATOM 3153 N N . ASP A 1 388 ? 46.412 30.253 -30.595 1.00 58.41 388 ASP A N 1
ATOM 3154 C CA . ASP A 1 388 ? 47.357 30.983 -31.451 1.00 58.41 388 ASP A CA 1
ATOM 3155 C C . ASP A 1 388 ? 47.156 30.773 -32.966 1.00 58.41 388 ASP A C 1
ATOM 3157 O O . ASP A 1 388 ? 47.884 31.339 -33.782 1.00 58.41 388 ASP A O 1
ATOM 3161 N N . THR A 1 389 ? 46.174 29.970 -33.394 1.00 56.22 389 THR A N 1
ATOM 3162 C CA . THR A 1 389 ? 45.886 29.807 -34.829 1.00 56.22 389 THR A CA 1
ATOM 3163 C C . THR A 1 389 ? 44.993 30.946 -35.308 1.00 56.22 389 THR A C 1
ATOM 3165 O O . THR A 1 389 ? 43.812 31.000 -34.959 1.00 56.22 389 THR A O 1
ATOM 3168 N N . LEU A 1 390 ? 45.542 31.839 -36.142 1.00 55.66 390 LEU A N 1
ATOM 3169 C CA . LEU A 1 390 ? 44.772 32.897 -36.802 1.00 55.66 390 LEU A CA 1
ATOM 3170 C C . LEU A 1 390 ? 43.495 32.305 -37.422 1.00 55.66 390 LEU A C 1
ATOM 3172 O O . LEU A 1 390 ? 43.587 31.286 -38.118 1.00 55.66 390 LEU A O 1
ATOM 3176 N N . PRO A 1 391 ? 42.314 32.921 -37.209 1.00 63.78 391 PRO A N 1
ATOM 3177 C CA . PRO A 1 391 ? 41.068 32.445 -37.787 1.00 63.78 391 PRO A CA 1
ATOM 3178 C C . PRO A 1 391 ? 41.254 32.201 -39.283 1.00 63.78 391 PRO A C 1
ATOM 3180 O O . PRO A 1 391 ? 41.479 33.137 -40.050 1.00 63.78 391 PRO A O 1
ATOM 3183 N N . THR A 1 392 ? 41.187 30.939 -39.716 1.00 64.50 392 THR A N 1
ATOM 3184 C CA . THR A 1 392 ? 41.212 30.638 -41.147 1.00 64.50 392 THR A CA 1
ATOM 3185 C C . THR A 1 392 ? 39.995 31.326 -41.755 1.00 64.50 392 THR A C 1
ATOM 3187 O O . THR A 1 392 ? 38.861 31.006 -41.391 1.00 64.50 392 THR A O 1
ATOM 3190 N N . TYR A 1 393 ? 40.225 32.317 -42.624 1.00 69.75 393 TYR A N 1
ATOM 3191 C CA . TYR A 1 393 ? 39.170 33.109 -43.251 1.00 69.75 393 TYR A CA 1
ATOM 3192 C C . TYR A 1 393 ? 38.120 32.179 -43.864 1.00 69.75 393 TYR A C 1
ATOM 3194 O O . TYR A 1 393 ? 38.361 31.488 -44.854 1.00 69.75 393 TYR A O 1
ATOM 3202 N N . ILE A 1 394 ? 36.932 32.150 -43.263 1.00 78.62 394 ILE A N 1
ATOM 3203 C CA . ILE A 1 394 ? 35.811 31.397 -43.813 1.00 78.62 394 ILE A CA 1
ATOM 3204 C C . ILE A 1 394 ? 35.355 32.066 -45.110 1.00 78.62 394 ILE A C 1
ATOM 3206 O O . ILE A 1 394 ? 35.048 33.257 -45.139 1.00 78.62 394 ILE A O 1
ATOM 3210 N N . THR A 1 395 ? 35.265 31.296 -46.194 1.00 87.12 395 THR A N 1
ATOM 3211 C CA . THR A 1 395 ? 34.706 31.791 -47.457 1.00 87.12 395 THR A CA 1
ATOM 3212 C C . THR A 1 395 ? 33.262 32.254 -47.243 1.00 87.12 395 THR A C 1
ATOM 3214 O O . THR A 1 395 ? 32.497 31.605 -46.522 1.00 87.12 395 THR A O 1
ATOM 3217 N N . ASP A 1 396 ? 32.824 33.314 -47.923 1.00 86.00 396 ASP A N 1
ATOM 3218 C CA . ASP A 1 396 ? 31.449 33.826 -47.797 1.00 86.00 396 ASP A CA 1
ATOM 3219 C C . ASP A 1 396 ? 30.370 32.781 -48.111 1.00 86.00 396 ASP A C 1
ATOM 3221 O O . ASP A 1 396 ? 29.285 32.797 -47.526 1.00 86.00 396 ASP A O 1
ATOM 3225 N N . ALA A 1 397 ? 30.677 31.806 -48.971 1.00 87.38 397 ALA A N 1
ATOM 3226 C CA . ALA A 1 397 ? 29.814 30.655 -49.219 1.00 87.38 397 ALA A CA 1
ATOM 3227 C C . ALA A 1 397 ? 29.639 29.762 -47.974 1.00 87.38 397 ALA A C 1
ATOM 3229 O O . ALA A 1 397 ? 28.543 29.259 -47.720 1.00 87.38 397 ALA A O 1
ATOM 3230 N N . ALA A 1 398 ? 30.692 29.562 -47.176 1.00 87.88 398 ALA A N 1
ATOM 3231 C CA . ALA A 1 398 ? 30.602 28.860 -45.898 1.00 87.88 398 ALA A CA 1
ATOM 3232 C C . ALA A 1 398 ? 29.790 29.683 -44.887 1.00 87.88 398 ALA A C 1
ATOM 3234 O O . ALA A 1 398 ? 28.854 29.146 -44.299 1.00 87.88 398 ALA A O 1
ATOM 3235 N N . ARG A 1 399 ? 30.042 30.997 -44.785 1.00 87.56 399 ARG A N 1
ATOM 3236 C CA . ARG A 1 399 ? 29.273 31.917 -43.927 1.00 87.56 399 ARG A CA 1
ATOM 3237 C C . ARG A 1 399 ? 27.773 31.880 -44.244 1.00 87.56 399 ARG A C 1
ATOM 3239 O O . ARG A 1 399 ? 26.957 31.708 -43.342 1.00 87.56 399 ARG A O 1
ATOM 3246 N N . LYS A 1 400 ? 27.396 31.969 -45.527 1.00 93.06 400 LYS A N 1
ATOM 3247 C CA . LYS A 1 400 ? 25.993 31.902 -45.980 1.00 93.06 400 LYS A CA 1
ATOM 3248 C C . LYS A 1 400 ? 25.341 30.551 -45.675 1.00 93.06 400 LYS A C 1
ATOM 3250 O O . LYS A 1 400 ? 24.186 30.532 -45.254 1.00 93.06 400 LYS A O 1
ATOM 3255 N N . ARG A 1 401 ? 26.064 29.433 -45.833 1.00 93.31 401 ARG A N 1
ATOM 3256 C CA . ARG A 1 401 ? 25.567 28.100 -45.445 1.00 93.31 401 ARG A CA 1
ATOM 3257 C C . ARG A 1 401 ? 25.331 28.004 -43.939 1.00 93.31 401 ARG A C 1
ATOM 3259 O O . ARG A 1 401 ? 24.242 27.604 -43.541 1.00 93.31 401 ARG A O 1
ATOM 3266 N N . SER A 1 402 ? 26.292 28.430 -43.119 1.00 86.38 402 SER A N 1
ATOM 3267 C CA . SER A 1 402 ? 26.159 28.414 -41.657 1.00 86.38 402 SER A CA 1
ATOM 3268 C C . SER A 1 402 ? 25.004 29.296 -41.175 1.00 86.38 402 SER A C 1
ATOM 3270 O O . SER A 1 402 ? 24.233 28.871 -40.319 1.00 86.38 402 SER A O 1
ATOM 3272 N N . MET A 1 403 ? 24.811 30.480 -41.769 1.00 92.56 403 MET A N 1
ATOM 3273 C CA . MET A 1 403 ? 23.650 31.332 -41.475 1.00 92.56 403 MET A CA 1
ATOM 3274 C C . MET A 1 403 ? 22.319 30.684 -41.879 1.00 92.56 403 MET A C 1
ATOM 3276 O O . MET A 1 403 ? 21.342 30.808 -41.148 1.00 92.56 403 MET A O 1
ATOM 3280 N N . ALA A 1 404 ? 22.256 29.991 -43.020 1.00 94.69 404 ALA A N 1
ATOM 3281 C CA . ALA A 1 404 ? 21.040 29.297 -43.450 1.00 94.69 404 ALA A CA 1
ATOM 3282 C C . ALA A 1 404 ? 20.686 28.122 -42.524 1.00 94.69 404 ALA A C 1
ATOM 3284 O O . ALA A 1 404 ? 19.516 27.933 -42.200 1.00 94.69 404 ALA A O 1
ATOM 3285 N N . VAL A 1 405 ? 21.689 27.366 -42.062 1.00 93.56 405 VAL A N 1
ATOM 3286 C CA . VAL A 1 405 ? 21.500 26.291 -41.075 1.00 93.56 405 VAL A CA 1
ATOM 3287 C C . VAL A 1 405 ? 21.019 26.863 -39.745 1.00 93.56 405 VAL A C 1
ATOM 3289 O O . VAL A 1 405 ? 20.037 26.363 -39.206 1.00 93.56 405 VAL A O 1
ATOM 3292 N N . ARG A 1 406 ? 21.639 27.950 -39.261 1.00 93.19 406 ARG A N 1
ATOM 3293 C CA . ARG A 1 406 ? 21.215 28.635 -38.033 1.00 93.19 406 ARG A CA 1
ATOM 3294 C C . ARG A 1 406 ? 19.763 29.107 -38.120 1.00 93.19 406 ARG A C 1
ATOM 3296 O O . ARG A 1 406 ? 18.964 28.706 -37.287 1.00 93.19 406 ARG A O 1
ATOM 3303 N N . ARG A 1 407 ? 19.395 29.835 -39.182 1.00 94.75 407 ARG A N 1
ATOM 3304 C CA . ARG A 1 407 ? 18.004 30.274 -39.408 1.00 94.75 407 ARG A CA 1
ATOM 3305 C C . ARG A 1 407 ? 17.018 29.107 -39.495 1.00 94.75 407 ARG A C 1
ATOM 3307 O O . ARG A 1 407 ? 15.889 29.220 -39.036 1.00 94.75 407 ARG A O 1
ATOM 3314 N N . SER A 1 408 ? 17.423 27.981 -40.089 1.00 93.75 408 SER A N 1
ATOM 3315 C CA . SER A 1 408 ? 16.575 26.786 -40.153 1.00 93.75 408 SER A CA 1
ATOM 3316 C C . SER A 1 408 ? 16.384 26.114 -38.792 1.00 93.75 408 SER A C 1
ATOM 3318 O O . SER A 1 408 ? 15.347 25.481 -38.607 1.00 93.75 408 SER A O 1
ATOM 3320 N N . LEU A 1 409 ? 17.371 26.182 -37.895 1.00 94.94 409 LEU A N 1
ATOM 3321 C CA . LEU A 1 409 ? 17.257 25.677 -36.525 1.00 94.94 409 LEU A CA 1
ATOM 3322 C C . LEU A 1 409 ? 16.393 26.616 -35.684 1.00 94.94 409 LEU A C 1
ATOM 3324 O O . LEU A 1 409 ? 15.418 26.157 -35.110 1.00 94.94 409 LEU A O 1
ATOM 3328 N N . GLU A 1 410 ? 16.643 27.926 -35.747 1.00 95.62 410 GLU A N 1
ATOM 3329 C CA . GLU A 1 410 ? 15.822 28.947 -35.076 1.00 95.62 410 GLU A CA 1
ATOM 3330 C C . GLU A 1 410 ? 14.335 28.822 -35.456 1.00 95.62 410 GLU A C 1
ATOM 3332 O O . GLU A 1 410 ? 13.468 28.854 -34.589 1.00 95.62 410 GLU A O 1
ATOM 3337 N N . LEU A 1 411 ? 14.015 28.596 -36.739 1.00 94.94 411 LEU A N 1
ATOM 3338 C CA . LEU A 1 411 ? 12.630 28.389 -37.182 1.00 94.94 411 LEU A CA 1
ATOM 3339 C C . LEU A 1 411 ? 12.005 27.093 -36.630 1.00 94.94 411 LEU A C 1
ATOM 3341 O O . LEU A 1 411 ? 10.799 27.048 -36.384 1.00 94.94 411 LEU A O 1
ATOM 3345 N N . LYS A 1 412 ? 12.799 26.028 -36.454 1.00 91.94 412 LYS A N 1
ATOM 3346 C CA . LYS A 1 412 ? 12.329 24.779 -35.835 1.00 91.94 412 LYS A CA 1
ATOM 3347 C C . LYS A 1 412 ? 12.082 24.970 -34.341 1.00 91.94 412 LYS A C 1
ATOM 3349 O O . LYS A 1 412 ? 11.026 24.553 -33.877 1.00 91.94 412 LYS A O 1
ATOM 3354 N N . ASP A 1 413 ? 12.993 25.642 -33.644 1.00 90.81 413 ASP A N 1
ATOM 3355 C CA . ASP A 1 413 ? 12.882 25.928 -32.213 1.00 90.81 413 ASP A CA 1
ATOM 3356 C C . ASP A 1 413 ? 11.668 26.820 -31.925 1.00 90.81 413 ASP A C 1
ATOM 3358 O O . ASP A 1 413 ? 10.905 26.538 -31.006 1.00 90.81 413 ASP A O 1
ATOM 3362 N N . LEU A 1 414 ? 11.418 27.842 -32.756 1.00 95.50 414 LEU A N 1
ATOM 3363 C CA . LEU A 1 414 ? 10.210 28.673 -32.664 1.00 95.50 414 LEU A CA 1
ATOM 3364 C C . LEU A 1 414 ? 8.933 27.839 -32.833 1.00 95.50 414 LEU A C 1
ATOM 3366 O O . LEU A 1 414 ? 8.018 27.942 -32.021 1.00 95.50 414 LEU A O 1
ATOM 3370 N N . LYS A 1 415 ? 8.885 26.951 -33.835 1.00 93.00 415 LYS A N 1
ATOM 3371 C CA . LYS A 1 415 ? 7.740 26.050 -34.043 1.00 93.00 415 LYS A CA 1
ATOM 3372 C C . LYS A 1 415 ? 7.549 25.074 -32.874 1.00 93.00 415 LYS A C 1
ATOM 3374 O O . LYS A 1 415 ? 6.422 24.721 -32.534 1.00 93.00 415 LYS A O 1
ATOM 3379 N N . GLU A 1 416 ? 8.635 24.606 -32.265 1.00 92.19 416 GLU A N 1
ATOM 3380 C CA . GLU A 1 416 ? 8.580 23.742 -31.085 1.00 92.19 416 GLU A CA 1
ATOM 3381 C C . GLU A 1 416 ? 8.080 24.498 -29.846 1.00 92.19 416 GLU A C 1
ATOM 3383 O O . GLU A 1 416 ? 7.238 23.971 -29.119 1.00 92.19 416 GLU A O 1
ATOM 3388 N N . GLN A 1 417 ? 8.512 25.747 -29.649 1.00 94.19 417 GLN A N 1
ATOM 3389 C CA . GLN A 1 417 ? 8.003 26.629 -28.594 1.00 94.19 417 GLN A CA 1
ATOM 3390 C C . GLN A 1 417 ? 6.503 26.905 -28.762 1.00 94.19 417 GLN A C 1
ATOM 3392 O O . GLN A 1 417 ? 5.746 26.724 -27.808 1.00 94.19 417 GLN A O 1
ATOM 3397 N N . GLU A 1 418 ? 6.049 27.235 -29.977 1.00 94.06 418 GLU A N 1
ATOM 3398 C CA . GLU A 1 418 ? 4.623 27.407 -30.292 1.00 94.06 418 GLU A CA 1
ATOM 3399 C C . GLU A 1 418 ? 3.811 26.141 -29.971 1.00 94.06 418 GLU A C 1
ATOM 3401 O O . GLU A 1 418 ? 2.758 26.215 -29.331 1.00 94.06 418 GLU A O 1
ATOM 3406 N N . ASN A 1 419 ? 4.318 24.960 -30.344 1.00 90.00 419 ASN A N 1
ATOM 3407 C CA . ASN A 1 419 ? 3.681 23.683 -30.014 1.00 90.00 419 ASN A CA 1
ATOM 3408 C C . ASN A 1 419 ? 3.648 23.426 -28.498 1.00 90.00 419 ASN A C 1
ATOM 3410 O O . ASN A 1 419 ? 2.640 22.947 -27.971 1.00 90.00 419 ASN A O 1
ATOM 3414 N N . ALA A 1 420 ? 4.728 23.741 -27.779 1.00 94.25 420 ALA A N 1
ATOM 3415 C CA . ALA A 1 420 ? 4.805 23.577 -26.330 1.00 94.25 420 ALA A CA 1
ATOM 3416 C C . ALA A 1 420 ? 3.803 24.488 -25.606 1.00 94.25 420 ALA A C 1
ATOM 3418 O O . ALA A 1 420 ? 3.124 24.049 -24.671 1.00 94.25 420 ALA A O 1
ATOM 3419 N N . ASP A 1 421 ? 3.662 25.733 -26.054 1.00 96.88 421 ASP A N 1
ATOM 3420 C CA . ASP A 1 421 ? 2.702 26.677 -25.492 1.00 96.88 421 ASP A CA 1
ATOM 3421 C C . ASP A 1 421 ? 1.259 26.304 -25.842 1.00 96.88 421 ASP A C 1
ATOM 3423 O O . ASP A 1 421 ? 0.392 26.334 -24.961 1.00 96.88 421 ASP A O 1
ATOM 3427 N N . TRP A 1 422 ? 1.003 25.821 -27.062 1.00 96.50 422 TRP A N 1
ATOM 3428 C CA . TRP A 1 422 ? -0.292 25.252 -27.438 1.00 96.50 422 TRP A CA 1
ATOM 3429 C C . TRP A 1 422 ? -0.671 24.065 -26.542 1.00 96.50 422 TRP A C 1
ATOM 3431 O O . TRP A 1 422 ? -1.786 24.011 -26.018 1.00 96.50 422 TRP A O 1
ATOM 3441 N N . MET A 1 423 ? 0.268 23.154 -26.267 1.00 94.50 423 MET A N 1
ATOM 3442 C CA . MET A 1 423 ? 0.046 22.012 -25.371 1.00 94.50 423 MET A CA 1
ATOM 3443 C C . MET A 1 423 ? -0.252 22.443 -23.927 1.00 94.50 423 MET A C 1
ATOM 3445 O O . MET A 1 423 ? -1.130 21.861 -23.278 1.00 94.50 423 MET A O 1
ATOM 3449 N N . LYS A 1 424 ? 0.424 23.481 -23.412 1.00 96.50 424 LYS A N 1
ATOM 3450 C CA . LYS A 1 424 ? 0.121 24.056 -22.087 1.00 96.50 424 LYS A CA 1
ATOM 3451 C C . LYS A 1 424 ? -1.290 24.641 -22.052 1.00 96.50 424 LYS A C 1
ATOM 3453 O O . LYS A 1 424 ? -2.054 24.325 -21.138 1.00 96.50 424 LYS A O 1
ATOM 3458 N N . GLN A 1 425 ? -1.656 25.447 -23.049 1.00 96.94 425 GLN A N 1
ATOM 3459 C CA . GLN A 1 425 ? -2.992 26.039 -23.146 1.00 96.94 425 GLN A CA 1
ATOM 3460 C C . GLN A 1 425 ? -4.077 24.964 -23.267 1.00 96.94 425 GLN A C 1
ATOM 3462 O O . GLN A 1 425 ? -5.085 25.025 -22.560 1.00 96.94 425 GLN A O 1
ATOM 3467 N N . HIS A 1 426 ? -3.852 23.945 -24.099 1.00 95.88 426 HIS A N 1
ATOM 3468 C CA . HIS A 1 426 ? -4.750 22.804 -24.247 1.00 95.88 426 HIS A CA 1
ATOM 3469 C C . HIS A 1 426 ? -4.953 22.074 -22.911 1.00 95.88 426 HIS A C 1
ATOM 3471 O O . HIS A 1 426 ? -6.088 21.805 -22.514 1.00 95.88 426 HIS A O 1
ATOM 3477 N N . ARG A 1 427 ? -3.874 21.825 -22.154 1.00 97.19 427 ARG A N 1
ATOM 3478 C CA . ARG A 1 427 ? -3.947 21.204 -20.822 1.00 97.19 427 ARG A CA 1
ATOM 3479 C C . ARG A 1 427 ? -4.750 22.047 -19.830 1.00 97.19 427 ARG A C 1
ATOM 3481 O O . ARG A 1 427 ? -5.585 21.492 -19.118 1.00 97.19 427 ARG A O 1
ATOM 3488 N N . ILE A 1 428 ? -4.527 23.363 -19.788 1.00 96.62 428 ILE A N 1
ATOM 3489 C CA . ILE A 1 428 ? -5.266 24.285 -18.908 1.00 96.62 428 ILE A CA 1
ATOM 3490 C C . ILE A 1 428 ? -6.762 24.273 -19.254 1.00 96.62 428 ILE A C 1
ATOM 3492 O O . ILE A 1 428 ? -7.595 24.095 -18.363 1.00 96.62 428 ILE A O 1
ATOM 3496 N N . ARG A 1 429 ? -7.112 24.389 -20.544 1.00 96.75 429 ARG A N 1
ATOM 3497 C CA . ARG A 1 429 ? -8.507 24.360 -21.022 1.00 96.75 429 ARG A CA 1
ATOM 3498 C C . ARG A 1 429 ? -9.191 23.029 -20.716 1.00 96.75 429 ARG A C 1
ATOM 3500 O O . ARG A 1 429 ? -10.305 23.019 -20.202 1.00 96.75 429 ARG A O 1
ATOM 3507 N N . SER A 1 430 ? -8.504 21.913 -20.957 1.00 94.88 430 SER A N 1
ATOM 3508 C CA . SER A 1 430 ? -9.008 20.571 -20.649 1.00 94.88 430 SER A CA 1
ATOM 3509 C C . SER A 1 430 ? -9.266 20.384 -19.146 1.00 94.88 430 SER A C 1
ATOM 3511 O O . SER A 1 430 ? -10.315 19.872 -18.756 1.00 94.88 430 SER A O 1
ATOM 3513 N N . GLN A 1 431 ? -8.373 20.877 -18.278 1.00 97.19 431 GLN A N 1
ATOM 3514 C CA . GLN A 1 431 ? -8.576 20.844 -16.825 1.00 97.19 431 GLN A CA 1
ATOM 3515 C C . GLN A 1 431 ? -9.738 21.734 -16.368 1.00 97.19 431 GLN A C 1
ATOM 3517 O O . GLN A 1 431 ? -10.504 21.324 -15.496 1.00 97.19 431 GLN A O 1
ATOM 3522 N N . ALA A 1 432 ? -9.891 22.930 -16.942 1.00 97.50 432 ALA A N 1
ATOM 3523 C CA . ALA A 1 432 ? -11.018 23.815 -16.647 1.00 97.50 432 ALA A CA 1
ATOM 3524 C C . ALA A 1 432 ? -12.356 23.173 -17.050 1.00 97.50 432 ALA A C 1
ATOM 3526 O O . ALA A 1 432 ? -13.288 23.140 -16.247 1.00 97.50 432 ALA A O 1
ATOM 3527 N N . MET A 1 433 ? -12.415 22.573 -18.243 1.00 96.00 433 MET A N 1
ATOM 3528 C CA . MET A 1 433 ? -13.575 21.816 -18.715 1.00 96.00 433 MET A CA 1
ATOM 3529 C C . MET A 1 433 ? -13.884 20.628 -17.795 1.00 96.00 433 MET A C 1
ATOM 3531 O O . MET A 1 433 ? -15.025 20.462 -17.377 1.00 96.00 433 MET A O 1
ATOM 3535 N N . SER A 1 434 ? -12.874 19.840 -17.414 1.00 94.44 434 SER A N 1
ATOM 3536 C CA . SER A 1 434 ? -13.041 18.711 -16.489 1.00 94.44 434 SER A CA 1
ATOM 3537 C C . SER A 1 434 ? -13.609 19.153 -15.134 1.00 94.44 434 SER A C 1
ATOM 3539 O O . SER A 1 434 ? -14.537 18.523 -14.628 1.00 94.44 434 SER A O 1
ATOM 3541 N N . LYS A 1 435 ? -13.122 20.270 -14.574 1.00 96.69 435 LYS A N 1
ATOM 3542 C CA . LYS A 1 435 ? -13.670 20.856 -13.340 1.00 96.69 435 LYS A CA 1
ATOM 3543 C C . LYS A 1 435 ? -15.123 21.297 -13.513 1.00 96.69 435 LYS A C 1
ATOM 3545 O O . LYS A 1 435 ? -15.941 20.991 -12.652 1.00 96.69 435 LYS A O 1
ATOM 3550 N N . ALA A 1 436 ? -15.459 21.971 -14.613 1.00 96.19 436 ALA A N 1
ATOM 3551 C CA . ALA A 1 436 ? -16.826 22.412 -14.889 1.00 96.19 436 ALA A CA 1
ATOM 3552 C C . ALA A 1 436 ? -17.798 21.226 -15.030 1.00 96.19 436 ALA A C 1
ATOM 3554 O O . ALA A 1 436 ? -18.875 21.239 -14.436 1.00 96.19 436 ALA A O 1
ATOM 3555 N N . VAL A 1 437 ? -17.390 20.169 -15.743 1.00 95.06 437 VAL A N 1
ATOM 3556 C CA . VAL A 1 437 ? -18.164 18.923 -15.865 1.00 95.06 437 VAL A CA 1
ATOM 3557 C C . VAL A 1 437 ? -18.342 18.260 -14.500 1.00 95.06 437 VAL A C 1
ATOM 3559 O O . VAL A 1 437 ? -19.457 17.876 -14.166 1.00 95.06 437 VAL A O 1
ATOM 3562 N N . ALA A 1 438 ? -17.289 18.179 -13.680 1.00 91.69 438 ALA A N 1
ATOM 3563 C CA . ALA A 1 438 ? -17.378 17.609 -12.336 1.00 91.69 438 ALA A CA 1
ATOM 3564 C C . ALA A 1 438 ? -18.320 18.409 -11.420 1.00 91.69 438 ALA A C 1
ATOM 3566 O O . ALA A 1 438 ? -19.096 17.812 -10.680 1.00 91.69 438 ALA A O 1
ATOM 3567 N N . MET A 1 439 ? -18.295 19.745 -11.485 1.00 90.06 439 MET A N 1
ATOM 3568 C CA . MET A 1 439 ? -19.216 20.596 -10.723 1.00 90.06 439 MET A CA 1
ATOM 3569 C C . MET A 1 439 ? -20.665 20.424 -11.183 1.00 90.06 439 MET A C 1
ATOM 3571 O O . MET A 1 439 ? -21.554 20.287 -10.348 1.00 90.06 439 MET A O 1
ATOM 3575 N N . ARG A 1 440 ? -20.910 20.366 -12.499 1.00 94.06 440 ARG A N 1
ATOM 3576 C CA . ARG A 1 440 ? -22.251 20.112 -13.043 1.00 94.06 440 ARG A CA 1
ATOM 3577 C C . ARG A 1 440 ? -22.755 18.719 -12.672 1.00 94.06 440 ARG A C 1
ATOM 3579 O O . ARG A 1 440 ? -23.909 18.590 -12.294 1.00 94.06 440 ARG A O 1
ATOM 3586 N N . ALA A 1 441 ? -21.897 17.701 -12.733 1.00 89.56 441 ALA A N 1
ATOM 3587 C CA . ALA A 1 441 ? -22.238 16.345 -12.313 1.00 89.56 441 ALA A CA 1
ATOM 3588 C C . ALA A 1 441 ? -22.597 16.293 -10.820 1.00 89.56 441 ALA A C 1
ATOM 3590 O O . ALA A 1 441 ? -23.616 15.714 -10.475 1.00 89.56 441 ALA A O 1
ATOM 3591 N N . LYS A 1 442 ? -21.826 16.970 -9.955 1.00 88.94 442 LYS A N 1
ATOM 3592 C CA . LYS A 1 442 ? -22.142 17.103 -8.522 1.00 88.94 442 LYS A CA 1
ATOM 3593 C C . LYS A 1 442 ? -23.473 17.808 -8.260 1.00 88.94 442 LYS A C 1
ATOM 3595 O O . LYS A 1 442 ? -24.183 17.416 -7.350 1.00 88.94 442 LYS A O 1
ATOM 3600 N N . ALA A 1 443 ? -23.805 18.843 -9.031 1.00 88.56 443 ALA A N 1
ATOM 3601 C CA . ALA A 1 443 ? -25.072 19.560 -8.883 1.00 88.56 443 ALA A CA 1
ATOM 3602 C C . ALA A 1 443 ? -26.289 18.734 -9.342 1.00 88.56 443 ALA A C 1
ATOM 3604 O O . ALA A 1 443 ? -27.401 19.002 -8.904 1.00 88.56 443 ALA A O 1
ATOM 3605 N N . MET A 1 444 ? -26.078 17.759 -10.233 1.00 89.69 444 MET A N 1
ATOM 3606 C CA . MET A 1 444 ? -27.119 16.856 -10.739 1.00 89.69 444 MET A CA 1
ATOM 3607 C C . MET A 1 444 ? -27.210 15.545 -9.945 1.00 89.69 444 MET A C 1
ATOM 3609 O O . MET A 1 444 ? -28.117 14.758 -10.200 1.00 89.69 444 MET A O 1
ATOM 3613 N N . ASP A 1 445 ? -26.281 15.289 -9.019 1.00 86.50 445 ASP A N 1
ATOM 3614 C CA . ASP A 1 445 ? -26.293 14.109 -8.155 1.00 86.50 445 ASP A CA 1
ATOM 3615 C C . ASP A 1 445 ? -27.268 14.343 -6.983 1.00 86.50 445 ASP A C 1
ATOM 3617 O O . ASP A 1 445 ? -27.050 15.261 -6.187 1.00 86.50 445 ASP A O 1
ATOM 3621 N N . PRO A 1 446 ? -28.342 13.540 -6.838 1.00 87.88 446 PRO A N 1
ATOM 3622 C CA . PRO A 1 446 ? -29.238 13.618 -5.682 1.00 87.88 446 PRO A CA 1
ATOM 3623 C C . PRO A 1 446 ? -28.522 13.324 -4.356 1.00 87.88 446 PRO A C 1
ATOM 3625 O O . PRO A 1 446 ? -29.015 13.678 -3.283 1.00 87.88 446 PRO A O 1
ATOM 3628 N N . HIS A 1 447 ? -27.369 12.653 -4.413 1.00 84.12 447 HIS A N 1
ATOM 3629 C CA . HIS A 1 447 ? -26.590 12.278 -3.250 1.00 84.12 447 HIS A CA 1
ATOM 3630 C C . HIS A 1 447 ? -25.427 13.246 -3.025 1.00 84.12 447 HIS A C 1
ATOM 3632 O O . HIS A 1 447 ? -24.638 13.562 -3.912 1.00 84.12 447 HIS A O 1
ATOM 3638 N N . LYS A 1 448 ? -25.269 13.687 -1.775 1.00 81.56 448 LYS A N 1
ATOM 3639 C CA . LYS A 1 448 ? -24.070 14.416 -1.353 1.00 81.56 448 LYS A CA 1
ATOM 3640 C C . LYS A 1 448 ? -22.879 13.456 -1.331 1.00 81.56 448 LYS A C 1
ATOM 3642 O O . LYS A 1 448 ? -23.005 12.305 -0.906 1.00 81.56 448 LYS A O 1
ATOM 3647 N N . SER A 1 449 ? -21.701 13.931 -1.737 1.00 82.50 449 SER A N 1
ATOM 3648 C CA . SER A 1 449 ? -20.496 13.097 -1.722 1.00 82.50 449 SER A CA 1
ATOM 3649 C C . SER A 1 449 ? -20.198 12.632 -0.296 1.00 82.50 449 SER A C 1
ATOM 3651 O O . SER A 1 449 ? -20.236 13.438 0.633 1.00 82.50 449 SER A O 1
ATOM 3653 N N . LEU A 1 450 ? -19.808 11.367 -0.096 1.00 80.56 450 LEU A N 1
ATOM 3654 C CA . LEU A 1 450 ? -19.438 10.886 1.242 1.00 80.56 450 LEU A CA 1
ATOM 3655 C C . LEU A 1 450 ? -18.348 11.755 1.884 1.00 80.56 450 LEU A C 1
ATOM 3657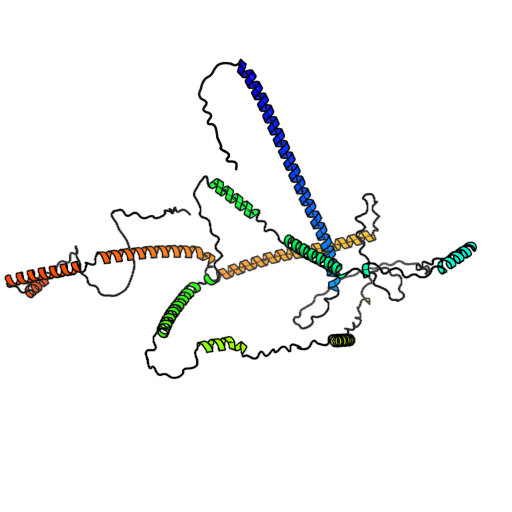 O O . LEU A 1 450 ? -18.354 11.951 3.092 1.00 80.56 450 LEU A O 1
ATOM 3661 N N . LYS A 1 451 ? -17.440 12.328 1.086 1.00 84.69 451 LYS A N 1
ATOM 3662 C CA . LYS A 1 451 ? -16.413 13.245 1.597 1.00 84.69 451 LYS A CA 1
ATOM 3663 C C . LYS A 1 451 ? -17.014 14.481 2.279 1.00 84.69 451 LYS A C 1
ATOM 3665 O O . LYS A 1 451 ? -16.426 14.981 3.230 1.00 84.69 451 LYS A O 1
ATOM 3670 N N . GLU A 1 452 ? -18.150 14.960 1.785 1.00 84.50 452 GLU A N 1
ATOM 3671 C CA . GLU A 1 452 ? -18.875 16.113 2.325 1.00 84.50 452 GLU A CA 1
ATOM 3672 C C . GLU A 1 452 ? -19.701 15.704 3.559 1.00 84.50 452 GLU A C 1
ATOM 3674 O O . GLU A 1 452 ? -19.761 16.447 4.530 1.00 84.50 452 GLU A O 1
ATOM 3679 N N . VAL A 1 453 ? -20.262 14.489 3.567 1.00 88.38 453 VAL A N 1
ATOM 3680 C CA . VAL A 1 453 ? -21.189 14.008 4.613 1.00 88.38 453 VAL A CA 1
ATOM 3681 C C . VAL A 1 453 ? -20.495 13.268 5.770 1.00 88.38 453 VAL A C 1
ATOM 3683 O O . VAL A 1 453 ? -21.071 13.111 6.845 1.00 88.38 453 VAL A O 1
ATOM 3686 N N . TYR A 1 454 ? -19.254 12.810 5.591 1.00 87.69 454 TYR A N 1
ATOM 3687 C CA . TYR A 1 454 ? -18.557 11.937 6.545 1.00 87.69 454 TYR A CA 1
ATOM 3688 C C . TYR A 1 454 ? -18.460 12.533 7.954 1.00 87.69 454 TYR A C 1
ATOM 3690 O O . TYR A 1 454 ? -18.719 11.838 8.934 1.00 87.69 454 TYR A O 1
ATOM 3698 N N . GLN A 1 455 ? -18.104 13.815 8.061 1.00 88.94 455 GLN A N 1
ATOM 3699 C CA . GLN A 1 455 ? -17.946 14.476 9.359 1.00 88.94 455 GLN A CA 1
ATOM 3700 C C . GLN A 1 455 ? -19.281 14.586 10.101 1.00 88.94 455 GLN A C 1
ATOM 3702 O O . GLN A 1 455 ? -19.342 14.332 11.301 1.00 88.94 455 GLN A O 1
ATOM 3707 N N . GLU A 1 456 ? -20.352 14.910 9.380 1.00 90.88 456 GLU A N 1
ATOM 3708 C CA . GLU A 1 456 ? -21.694 15.023 9.943 1.00 90.88 456 GLU A CA 1
ATOM 3709 C C . GLU A 1 456 ? -22.233 13.655 10.371 1.00 90.88 456 GLU A C 1
ATOM 3711 O O . GLU A 1 456 ? -22.683 13.501 11.502 1.00 90.88 456 GLU A O 1
ATOM 3716 N N . LYS A 1 457 ? -22.084 12.618 9.534 1.00 92.25 457 LYS A N 1
ATOM 3717 C CA . LYS A 1 457 ? -22.463 11.243 9.903 1.00 92.25 457 LYS A CA 1
ATOM 3718 C C . LYS A 1 457 ? -21.697 10.739 11.114 1.00 92.25 457 LYS A C 1
ATOM 3720 O O . LYS A 1 457 ? -22.293 10.102 11.973 1.00 92.25 457 LYS A O 1
ATOM 3725 N N . LEU A 1 458 ? -20.405 11.043 11.218 1.00 92.44 458 LEU A N 1
ATOM 3726 C CA . LEU A 1 458 ? -19.616 10.657 12.383 1.00 92.44 458 LEU A CA 1
ATOM 3727 C C . LEU A 1 458 ? -20.144 11.312 13.667 1.00 92.44 458 LEU A C 1
ATOM 3729 O O . LEU A 1 458 ? -20.231 10.636 14.688 1.00 92.44 458 LEU A O 1
ATOM 3733 N N . LYS A 1 459 ? -20.538 12.594 13.619 1.00 93.75 459 LYS A N 1
ATOM 3734 C CA . LYS A 1 459 ? -21.190 13.269 14.755 1.00 93.75 459 LYS A CA 1
ATOM 3735 C C . LYS A 1 459 ? -22.524 12.606 15.112 1.00 93.75 459 LYS A C 1
ATOM 3737 O O . LYS A 1 459 ? -22.748 12.311 16.279 1.00 93.75 459 LYS A O 1
ATOM 3742 N N . GLN A 1 460 ? -23.355 12.295 14.117 1.00 93.00 460 GLN A N 1
ATOM 3743 C CA . GLN A 1 460 ? -24.633 11.602 14.322 1.00 93.00 460 GLN A CA 1
ATOM 3744 C C . GLN A 1 460 ? -24.450 10.220 14.968 1.00 93.00 460 GLN A C 1
ATOM 3746 O O . GLN A 1 460 ? -25.163 9.880 15.904 1.00 93.00 460 GLN A O 1
ATOM 3751 N N . HIS A 1 461 ? -23.457 9.441 14.526 1.00 94.69 461 HIS A N 1
ATOM 3752 C CA . HIS A 1 461 ? -23.151 8.142 15.132 1.00 94.69 461 HIS A CA 1
ATOM 3753 C C . HIS A 1 461 ? -22.682 8.270 16.583 1.00 94.69 461 HIS A C 1
ATOM 3755 O O . HIS A 1 461 ? -23.140 7.509 17.424 1.00 94.69 461 HIS A O 1
ATOM 3761 N N . ARG A 1 462 ? -21.839 9.264 16.894 1.00 95.38 462 ARG A N 1
ATOM 3762 C CA . ARG A 1 462 ? -21.424 9.532 18.280 1.00 95.38 462 ARG A CA 1
ATOM 3763 C C . ARG A 1 462 ? -22.616 9.867 19.178 1.00 95.38 462 ARG A C 1
ATOM 3765 O O . ARG A 1 462 ? -22.703 9.323 20.270 1.00 95.38 462 ARG A O 1
ATOM 3772 N N . LEU A 1 463 ? -23.532 10.723 18.717 1.00 95.44 463 LEU A N 1
ATOM 3773 C CA . LEU A 1 463 ? -24.737 11.078 19.476 1.00 95.44 463 LEU A CA 1
ATOM 3774 C C . LEU A 1 463 ? -25.657 9.868 19.687 1.00 95.44 463 LEU A C 1
ATOM 3776 O O . LEU A 1 463 ? -26.090 9.628 20.809 1.00 95.44 463 LEU A O 1
ATOM 3780 N N . ALA A 1 464 ? -25.885 9.066 18.645 1.00 94.94 464 ALA A N 1
ATOM 3781 C CA . ALA A 1 464 ? -26.698 7.855 18.741 1.00 94.94 464 ALA A CA 1
ATOM 3782 C C . ALA A 1 464 ? -26.080 6.794 19.672 1.00 94.94 464 ALA A C 1
ATOM 3784 O O . ALA A 1 464 ? -26.798 6.077 20.366 1.00 94.94 464 ALA A O 1
ATOM 3785 N N . ASP A 1 465 ? -24.750 6.679 19.699 1.00 94.62 465 ASP A N 1
ATOM 3786 C CA . ASP A 1 465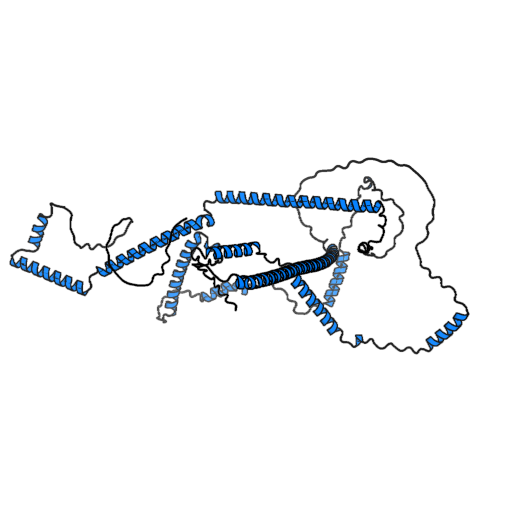 ? -24.057 5.768 20.612 1.00 94.62 465 ASP A CA 1
ATOM 3787 C C . ASP A 1 465 ? -24.166 6.248 22.068 1.00 94.62 465 ASP A C 1
ATOM 3789 O O . ASP A 1 465 ? -24.407 5.434 22.958 1.00 94.62 465 ASP A O 1
ATOM 3793 N N . LEU A 1 466 ? -24.075 7.561 22.317 1.00 95.44 466 LEU A N 1
ATOM 3794 C CA . LEU A 1 466 ? -24.313 8.141 23.644 1.00 95.44 466 LEU A CA 1
ATOM 3795 C C . LEU A 1 466 ? -25.751 7.911 24.124 1.00 95.44 466 LEU A C 1
ATOM 3797 O O . LEU A 1 466 ? -25.956 7.549 25.280 1.00 95.44 466 LEU A O 1
ATOM 3801 N N . GLU A 1 467 ? -26.742 8.091 23.250 1.00 94.38 467 GLU A N 1
ATOM 3802 C CA . GLU A 1 467 ? -28.153 7.827 23.561 1.00 94.38 467 GLU A CA 1
ATOM 3803 C C . GLU A 1 467 ? -28.377 6.351 23.914 1.00 94.38 467 GLU A C 1
ATOM 3805 O O . GLU A 1 467 ? -28.955 6.037 24.953 1.00 94.38 467 GLU A O 1
ATOM 3810 N N . ARG A 1 468 ? -27.779 5.436 23.143 1.00 94.25 468 ARG A N 1
ATOM 3811 C CA . ARG A 1 468 ? -27.840 3.996 23.423 1.00 94.25 468 ARG A CA 1
ATOM 3812 C C . ARG A 1 468 ? -27.226 3.623 24.772 1.00 94.25 468 ARG A C 1
ATOM 3814 O O . ARG A 1 468 ? -27.751 2.750 25.458 1.00 94.25 468 ARG A O 1
ATOM 3821 N N . ILE A 1 469 ? -26.120 4.262 25.156 1.00 93.38 469 ILE A N 1
ATOM 3822 C CA . ILE A 1 469 ? -25.491 4.040 26.467 1.00 93.38 469 ILE A CA 1
ATOM 3823 C C . ILE A 1 469 ? -26.422 4.509 27.591 1.00 93.38 469 ILE A C 1
ATOM 3825 O O . ILE A 1 469 ? -26.568 3.799 28.586 1.00 93.38 469 ILE A O 1
ATOM 3829 N N . LYS A 1 470 ? -27.079 5.665 27.433 1.00 96.00 470 LYS A N 1
ATOM 3830 C CA . LYS A 1 470 ? -28.050 6.178 28.415 1.00 96.00 470 LYS A CA 1
ATOM 3831 C C . LYS A 1 470 ? -29.248 5.243 28.568 1.00 96.00 470 LYS A C 1
ATOM 3833 O O . LYS A 1 470 ? -29.650 4.952 29.693 1.00 96.00 470 LYS A O 1
ATOM 3838 N N . ASP A 1 471 ? -29.784 4.735 27.463 1.00 94.75 471 ASP A N 1
ATOM 3839 C CA . ASP A 1 471 ? -30.910 3.800 27.498 1.00 94.75 471 ASP A CA 1
ATOM 3840 C C . ASP A 1 471 ? -30.527 2.468 28.142 1.00 94.75 471 ASP A C 1
ATOM 3842 O O . ASP A 1 471 ? -31.242 1.987 29.018 1.00 94.75 471 ASP A O 1
ATOM 3846 N N . TYR A 1 472 ? -29.347 1.934 27.821 1.00 95.12 472 TYR A N 1
ATOM 3847 C CA . TYR A 1 472 ? -28.820 0.739 28.478 1.00 95.12 472 TYR A CA 1
ATOM 3848 C C . TYR A 1 472 ? -28.645 0.934 29.994 1.00 95.12 472 TYR A C 1
ATOM 3850 O O . TYR A 1 472 ? -28.984 0.059 30.790 1.00 95.12 472 TYR A O 1
ATOM 3858 N N . GLN A 1 473 ? -28.158 2.100 30.430 1.00 95.88 473 GLN A N 1
ATOM 3859 C CA . GLN A 1 473 ? -28.050 2.423 31.856 1.00 95.88 473 GLN A CA 1
ATOM 3860 C C . GLN A 1 473 ? -29.419 2.519 32.538 1.00 95.88 473 GLN A C 1
ATOM 3862 O O . GLN A 1 473 ? -29.557 2.094 33.687 1.00 95.88 473 GLN A O 1
ATOM 3867 N N . ARG A 1 474 ? -30.429 3.061 31.850 1.00 95.62 474 ARG A N 1
ATOM 3868 C CA . ARG A 1 474 ? -31.811 3.120 32.341 1.00 95.62 474 ARG A CA 1
ATOM 3869 C C . ARG A 1 474 ? -32.390 1.717 32.516 1.00 95.62 474 ARG A C 1
ATOM 3871 O O . ARG A 1 474 ? -32.912 1.419 33.583 1.00 95.62 474 ARG A O 1
ATOM 3878 N N . GLU A 1 475 ? -32.208 0.849 31.524 1.00 94.31 475 GLU A N 1
ATOM 3879 C CA . GLU A 1 475 ? -32.646 -0.551 31.564 1.00 94.31 475 GLU A CA 1
ATOM 3880 C C . GLU A 1 475 ? -31.953 -1.329 32.694 1.00 94.31 475 GLU A C 1
ATOM 3882 O O . GLU A 1 475 ? -32.597 -2.078 33.425 1.00 94.31 475 GLU A O 1
ATOM 3887 N N . LEU A 1 476 ? -30.651 -1.104 32.913 1.00 96.38 476 LEU A N 1
ATOM 3888 C CA . LEU A 1 476 ? -29.921 -1.684 34.046 1.00 96.38 476 LEU A CA 1
ATOM 3889 C C . LEU A 1 476 ? -30.469 -1.219 35.398 1.00 96.38 476 LEU A C 1
ATOM 3891 O O . LEU A 1 476 ? -30.566 -2.028 36.322 1.00 96.38 476 LEU A O 1
ATOM 3895 N N . LYS A 1 477 ? -30.812 0.068 35.535 1.00 95.75 477 LYS A N 1
ATOM 3896 C CA . LYS A 1 477 ? -31.435 0.598 36.757 1.00 95.75 477 LYS A CA 1
ATOM 3897 C C . LYS A 1 477 ? -32.808 -0.029 36.980 1.00 95.75 477 LYS A C 1
ATOM 3899 O O . LYS A 1 477 ? -33.062 -0.504 38.079 1.00 95.75 477 LYS A O 1
ATOM 3904 N N . GLU A 1 478 ? -33.635 -0.111 35.942 1.00 96.00 478 GLU A N 1
ATOM 3905 C CA . GLU A 1 478 ? -34.957 -0.740 36.005 1.00 96.00 478 GLU A CA 1
ATOM 3906 C C . GLU A 1 478 ? -34.868 -2.236 36.348 1.00 96.00 478 GLU A C 1
ATOM 3908 O O . GLU A 1 478 ? -35.602 -2.743 37.190 1.00 96.00 478 GLU A O 1
ATOM 3913 N N . MET A 1 479 ? -33.919 -2.966 35.757 1.00 92.69 479 MET A N 1
ATOM 3914 C CA . MET A 1 479 ? -33.667 -4.360 36.125 1.00 92.69 479 MET A CA 1
ATOM 3915 C C . MET A 1 479 ? -33.292 -4.492 37.598 1.00 92.69 479 MET A C 1
ATOM 3917 O O . MET A 1 479 ? -33.827 -5.363 38.282 1.00 92.69 479 MET A O 1
ATOM 3921 N N . LYS A 1 480 ? -32.399 -3.628 38.095 1.00 94.25 480 LYS A N 1
ATOM 3922 C CA . LYS A 1 480 ? -32.004 -3.630 39.506 1.00 94.25 480 LYS A CA 1
ATOM 3923 C C . LYS A 1 480 ? -33.196 -3.341 40.415 1.00 94.25 480 LYS A C 1
ATOM 3925 O O . LYS A 1 480 ? -33.399 -4.112 41.343 1.00 94.25 480 LYS A O 1
ATOM 3930 N N . THR A 1 481 ? -34.011 -2.324 40.120 1.00 94.06 481 THR A N 1
ATOM 3931 C CA . THR A 1 481 ? -35.193 -2.001 40.936 1.00 94.06 481 THR A CA 1
ATOM 3932 C C . THR A 1 481 ? -36.214 -3.136 40.933 1.00 94.06 481 THR A C 1
ATOM 3934 O O . THR A 1 481 ? -36.700 -3.520 41.993 1.00 94.06 481 THR A O 1
ATOM 3937 N N . ARG A 1 482 ? -36.490 -3.760 39.779 1.00 93.00 482 ARG A N 1
ATOM 3938 C CA . ARG A 1 482 ? -37.391 -4.926 39.707 1.00 93.00 482 ARG A CA 1
ATOM 3939 C C . ARG A 1 482 ? -36.876 -6.112 40.519 1.00 93.00 482 ARG A C 1
ATOM 3941 O O . ARG A 1 482 ? -37.666 -6.813 41.144 1.00 93.00 482 ARG A O 1
ATOM 3948 N N . VAL A 1 483 ? -35.565 -6.355 40.503 1.00 92.06 483 VAL A N 1
ATOM 3949 C CA . VAL A 1 483 ? -34.947 -7.437 41.281 1.00 92.06 483 VAL A CA 1
ATOM 3950 C C . VAL A 1 483 ? -34.977 -7.130 42.779 1.00 92.06 483 VAL A C 1
ATOM 3952 O O . VAL A 1 483 ? -35.226 -8.047 43.553 1.00 92.06 483 VAL A O 1
ATOM 3955 N N . THR A 1 484 ? -34.776 -5.873 43.191 1.00 90.38 484 THR A N 1
ATOM 3956 C CA . THR A 1 484 ? -34.818 -5.480 44.6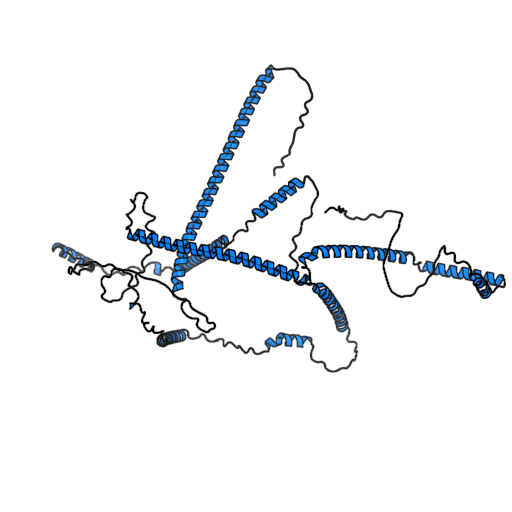10 1.00 90.38 484 THR A CA 1
ATOM 3957 C C . THR A 1 484 ? -36.234 -5.429 45.180 1.00 90.38 484 THR A C 1
ATOM 3959 O O . THR A 1 484 ? -36.413 -5.774 46.340 1.00 90.38 484 THR A O 1
ATOM 3962 N N . VAL A 1 485 ? -37.233 -5.014 44.390 1.00 91.06 485 VAL A N 1
ATOM 3963 C CA . VAL A 1 485 ? -38.647 -4.953 44.817 1.00 91.06 485 VAL A CA 1
ATOM 3964 C C . VAL A 1 485 ? -39.269 -6.347 44.901 1.00 91.06 485 VAL A C 1
ATOM 3966 O O . VAL A 1 485 ? -40.180 -6.574 45.690 1.00 91.06 485 VAL A O 1
ATOM 3969 N N . ARG A 1 486 ? -38.795 -7.306 44.096 1.00 92.50 486 ARG A N 1
ATOM 3970 C CA . ARG A 1 486 ? -39.341 -8.666 44.083 1.00 92.50 486 ARG A CA 1
ATOM 3971 C C . ARG A 1 486 ? -39.096 -9.352 45.441 1.00 92.50 486 ARG A C 1
ATOM 3973 O O . ARG A 1 486 ? -37.946 -9.687 45.727 1.00 92.50 486 ARG A O 1
ATOM 3980 N N . PRO A 1 487 ? -40.148 -9.674 46.222 1.00 91.94 487 PRO A N 1
ATOM 3981 C CA . PRO A 1 487 ? -39.976 -10.318 47.517 1.00 91.94 487 PRO A CA 1
ATOM 3982 C C . PRO A 1 487 ? -39.381 -11.711 47.340 1.00 91.94 487 PRO A C 1
ATOM 3984 O O . PRO A 1 487 ? -39.731 -12.451 46.405 1.00 91.94 487 PRO A O 1
ATOM 3987 N N . TYR A 1 488 ? -38.495 -12.095 48.253 1.00 92.88 488 TYR A N 1
ATOM 3988 C CA . TYR A 1 488 ? -37.890 -13.425 48.236 1.00 92.88 488 TYR A CA 1
ATOM 3989 C C . TYR A 1 488 ? -38.947 -14.513 48.469 1.00 92.88 488 TYR A C 1
ATOM 3991 O O . TYR A 1 488 ? -40.002 -14.268 49.045 1.00 92.88 488 TYR A O 1
ATOM 3999 N N . LEU A 1 489 ? -38.675 -15.761 48.073 1.00 94.25 489 LEU A N 1
ATOM 4000 C CA . LEU A 1 489 ? -39.660 -16.845 48.211 1.00 94.25 489 LEU A CA 1
ATOM 4001 C C . LEU A 1 489 ? -40.107 -17.061 49.671 1.00 94.25 489 LEU A C 1
ATOM 4003 O O . LEU A 1 489 ? -41.288 -17.276 49.933 1.00 94.25 489 LEU A O 1
ATOM 4007 N N . PHE A 1 490 ? -39.179 -16.968 50.629 1.00 95.88 490 PHE A N 1
ATOM 4008 C CA . PHE A 1 490 ? -39.503 -17.068 52.056 1.00 95.88 490 PHE A CA 1
ATOM 4009 C C . PHE A 1 490 ? -40.346 -15.879 52.541 1.00 95.88 490 PHE A C 1
ATOM 4011 O O . PHE A 1 490 ? -41.236 -16.054 53.372 1.00 95.88 490 PHE A O 1
ATOM 4018 N N . GLU A 1 491 ? -40.109 -14.688 51.988 1.00 94.12 491 GLU A N 1
ATOM 4019 C CA . GLU A 1 491 ? -40.875 -13.481 52.278 1.00 94.12 491 GLU A CA 1
ATOM 4020 C C . GLU A 1 491 ? -42.298 -13.604 51.729 1.00 94.12 491 GLU A C 1
ATOM 4022 O O . GLU A 1 491 ? -43.247 -13.366 52.464 1.00 94.12 491 GLU A O 1
ATOM 4027 N N . GLN A 1 492 ? -42.468 -14.109 50.503 1.00 94.81 492 GLN A N 1
ATOM 4028 C CA . GLN A 1 492 ? -43.781 -14.396 49.912 1.00 94.81 492 GLN A CA 1
ATOM 4029 C C . GLN A 1 492 ? -44.582 -15.406 50.743 1.00 94.81 492 GLN A C 1
ATOM 4031 O O . GLN A 1 492 ? -45.778 -15.222 50.975 1.00 94.81 492 GLN A O 1
ATOM 4036 N N . VAL A 1 493 ? -43.935 -16.477 51.221 1.00 96.31 493 VAL A N 1
ATOM 4037 C CA . VAL A 1 493 ? -44.579 -17.457 52.112 1.00 96.31 493 VAL A CA 1
ATOM 4038 C C . VAL A 1 493 ? -44.970 -16.799 53.439 1.00 96.31 493 VAL A C 1
ATOM 4040 O O . VAL A 1 493 ? -46.078 -17.033 53.922 1.00 96.31 493 VAL A O 1
ATOM 4043 N N . SER A 1 494 ? -44.113 -15.940 53.999 1.00 95.88 494 SER A N 1
ATOM 4044 C CA . SER A 1 494 ? -44.400 -15.171 55.216 1.00 95.88 494 SER A CA 1
ATOM 4045 C C . SER A 1 494 ? -45.580 -14.209 55.027 1.00 95.88 494 SER A C 1
ATOM 4047 O O . SER A 1 494 ? -46.525 -14.245 55.811 1.00 95.88 494 SER A O 1
ATOM 4049 N N . GLN A 1 495 ? -45.595 -13.432 53.939 1.00 95.44 495 GLN A N 1
ATOM 4050 C CA . GLN A 1 495 ? -46.679 -12.519 53.565 1.00 95.44 495 GLN A CA 1
ATOM 4051 C C . GLN A 1 495 ? -48.000 -13.272 53.355 1.00 95.44 495 GLN A C 1
ATOM 4053 O O . GLN A 1 495 ? -49.031 -12.874 53.895 1.00 95.44 495 GLN A O 1
ATOM 4058 N N . LYS A 1 496 ? -47.987 -14.412 52.646 1.00 96.38 496 LYS A N 1
ATOM 4059 C CA . LYS A 1 496 ? -49.178 -15.259 52.454 1.00 96.38 496 LYS A CA 1
ATOM 4060 C C . LYS A 1 496 ? -49.685 -15.833 53.776 1.00 96.38 496 LYS A C 1
ATOM 4062 O O . LYS A 1 496 ? -50.891 -15.840 54.020 1.00 96.38 496 LYS A O 1
ATOM 4067 N N . ASN A 1 497 ? -48.785 -16.293 54.643 1.00 95.94 497 ASN A N 1
ATOM 4068 C CA . ASN A 1 497 ? -49.145 -16.780 55.973 1.00 95.94 497 ASN A CA 1
ATOM 4069 C C . ASN A 1 497 ? -49.723 -15.655 56.846 1.00 95.94 497 ASN A C 1
ATOM 4071 O O . ASN A 1 497 ? -50.720 -15.882 57.531 1.00 95.94 497 ASN A O 1
ATOM 4075 N N . ALA A 1 498 ? -49.154 -14.447 56.784 1.00 95.75 498 ALA A N 1
ATOM 4076 C CA . ALA A 1 498 ? -49.646 -13.261 57.482 1.00 95.75 498 ALA A CA 1
ATOM 4077 C C . ALA A 1 498 ? -51.034 -12.836 56.978 1.00 95.75 498 ALA A C 1
ATOM 4079 O O . ALA A 1 498 ? -51.941 -12.661 57.790 1.00 95.75 498 ALA A O 1
ATOM 4080 N N . LYS A 1 499 ? -51.236 -12.777 55.653 1.00 96.38 499 LYS A N 1
ATOM 4081 C CA . LYS A 1 499 ? -52.537 -12.507 55.020 1.00 96.38 499 LYS A CA 1
ATOM 4082 C C . LYS A 1 499 ? -53.588 -13.528 55.450 1.00 96.38 499 LYS A C 1
ATOM 4084 O O . LYS A 1 499 ? -54.640 -13.151 55.952 1.00 96.38 499 LYS A O 1
ATOM 4089 N N . ASN A 1 500 ? -53.274 -14.821 55.359 1.00 95.06 500 ASN A N 1
ATOM 4090 C CA . ASN A 1 500 ? -54.178 -15.890 55.793 1.00 95.06 500 ASN A CA 1
ATOM 4091 C C . ASN A 1 500 ? -54.505 -15.809 57.295 1.00 95.06 500 ASN A C 1
ATOM 4093 O O . ASN A 1 500 ? -55.627 -16.111 57.701 1.00 95.06 500 ASN A O 1
ATOM 4097 N N . ASN A 1 501 ? -53.542 -15.413 58.136 1.00 96.62 501 ASN A N 1
ATOM 4098 C CA . ASN A 1 501 ? -53.762 -15.210 59.570 1.00 96.62 501 ASN A CA 1
ATOM 4099 C C . ASN A 1 501 ? -54.698 -14.020 59.827 1.00 96.62 501 ASN A C 1
ATOM 4101 O O . ASN A 1 501 ? -55.655 -14.158 60.588 1.00 96.62 501 ASN A O 1
ATOM 4105 N N . ALA A 1 502 ? -54.464 -12.889 59.157 1.00 96.19 502 ALA A N 1
ATOM 4106 C CA . ALA A 1 502 ? -55.303 -11.698 59.247 1.00 96.19 502 ALA A CA 1
ATOM 4107 C C . ALA A 1 502 ? -56.737 -11.978 58.774 1.00 96.19 502 ALA A C 1
ATOM 4109 O O . ALA A 1 502 ? -57.686 -11.658 59.487 1.00 96.19 502 ALA A O 1
ATOM 4110 N N . GLU A 1 503 ? -56.907 -12.659 57.638 1.00 94.56 503 GLU A N 1
ATOM 4111 C CA . GLU A 1 503 ? -58.222 -13.076 57.146 1.00 94.56 503 GLU A CA 1
ATOM 4112 C C . GLU A 1 503 ? -58.929 -14.029 58.116 1.00 94.56 503 GLU A C 1
ATOM 4114 O O . GLU A 1 503 ? -60.130 -13.903 58.343 1.00 94.56 503 GLU A O 1
ATOM 4119 N N . ARG A 1 504 ? -58.202 -14.978 58.721 1.00 94.38 504 ARG A N 1
ATOM 4120 C CA . ARG A 1 504 ? -58.773 -15.880 59.732 1.00 94.38 504 ARG A CA 1
ATOM 4121 C C . ARG A 1 504 ? -59.245 -15.104 60.959 1.00 94.38 504 ARG A C 1
ATOM 4123 O O . ARG A 1 504 ? -60.341 -15.358 61.444 1.00 94.38 504 ARG A O 1
ATOM 4130 N N . ARG A 1 505 ? -58.446 -14.146 61.444 1.00 95.50 505 ARG A N 1
ATOM 4131 C CA . ARG A 1 505 ? -58.846 -13.253 62.542 1.00 95.50 505 ARG A CA 1
ATOM 4132 C C . ARG A 1 505 ? -60.089 -12.452 62.167 1.00 95.50 505 ARG A C 1
ATOM 4134 O O . ARG A 1 505 ? -61.024 -12.426 62.951 1.00 95.50 505 ARG A O 1
ATOM 4141 N N . TYR A 1 506 ? -60.121 -11.867 60.971 1.00 94.00 506 TYR A N 1
ATOM 4142 C CA . TYR A 1 506 ? -61.271 -11.120 60.461 1.00 94.00 506 TYR A CA 1
ATOM 4143 C C . TYR A 1 506 ? -62.547 -11.972 60.425 1.00 94.00 506 TYR A C 1
ATOM 4145 O O . TYR A 1 506 ? -63.553 -11.567 61.003 1.00 94.00 506 TYR A O 1
ATOM 4153 N N . ARG A 1 507 ? -62.493 -13.176 59.835 1.00 92.31 507 ARG A N 1
ATOM 4154 C CA . ARG A 1 507 ? -63.638 -14.103 59.786 1.00 92.31 507 ARG A CA 1
ATOM 4155 C C . ARG A 1 507 ? -64.112 -14.505 61.182 1.00 92.31 507 ARG A C 1
ATOM 4157 O O . ARG A 1 507 ? -65.302 -14.407 61.454 1.00 92.31 507 ARG A O 1
ATOM 4164 N N . ASN A 1 508 ? -63.192 -14.851 62.083 1.00 92.75 508 ASN A N 1
ATOM 4165 C CA . ASN A 1 508 ? -63.533 -15.194 63.466 1.00 92.75 508 ASN A CA 1
ATOM 4166 C C . ASN A 1 508 ? -64.194 -14.019 64.211 1.00 92.75 508 ASN A C 1
ATOM 4168 O O . ASN A 1 508 ? -65.130 -14.230 64.974 1.00 92.75 508 ASN A O 1
ATOM 4172 N N . THR A 1 509 ? -63.729 -12.781 64.000 1.00 94.75 509 THR A N 1
ATOM 4173 C CA . THR A 1 509 ? -64.327 -11.584 64.617 1.00 94.75 509 THR A CA 1
ATOM 4174 C C . THR A 1 509 ? -65.727 -11.300 64.070 1.00 94.75 509 THR A C 1
ATOM 4176 O O . THR A 1 509 ? -66.614 -10.929 64.835 1.00 94.75 509 THR A O 1
ATOM 4179 N N . LEU A 1 510 ? -65.950 -11.487 62.764 1.00 93.00 510 LEU A N 1
ATOM 4180 C CA . LEU A 1 510 ? -67.282 -11.354 62.166 1.00 93.00 510 LEU A CA 1
ATOM 4181 C C . LEU A 1 510 ? -68.253 -12.415 62.687 1.00 93.00 510 LEU A C 1
ATOM 4183 O O . LEU A 1 510 ? -69.377 -12.079 63.057 1.00 93.00 510 LEU A O 1
ATOM 4187 N N . GLU A 1 511 ? -67.794 -13.662 62.790 1.00 90.75 511 GLU A N 1
ATOM 4188 C CA . GLU A 1 511 ? -68.573 -14.770 63.342 1.00 90.75 511 GLU A CA 1
ATOM 4189 C C . GLU A 1 511 ? -68.955 -14.507 64.809 1.00 90.75 511 GLU A C 1
ATOM 4191 O O . GLU A 1 511 ? -70.120 -14.652 65.174 1.00 90.75 511 GLU A O 1
ATOM 4196 N N . GLN A 1 512 ? -68.020 -14.009 65.630 1.00 92.38 512 GLN A N 1
ATOM 4197 C CA . GLN A 1 512 ? -68.292 -13.587 67.015 1.00 92.38 512 GLN A CA 1
ATOM 4198 C C . GLN A 1 512 ? -69.304 -12.435 67.110 1.00 92.38 512 GLN A C 1
ATOM 4200 O O . GLN A 1 512 ? -70.054 -12.360 68.082 1.00 92.38 512 GLN A O 1
ATOM 4205 N N . ALA A 1 513 ? -69.340 -11.545 66.116 1.00 91.31 513 ALA A N 1
ATOM 4206 C CA . ALA A 1 513 ? -70.299 -10.444 66.034 1.00 91.31 513 ALA A CA 1
ATOM 4207 C C . ALA A 1 513 ? -71.649 -10.848 65.406 1.00 91.31 513 ALA A C 1
ATOM 4209 O O . ALA A 1 513 ? -72.550 -10.013 65.323 1.00 91.31 513 ALA A O 1
ATOM 4210 N N . GLY A 1 514 ? -71.803 -12.098 64.947 1.00 89.12 514 GLY A N 1
ATOM 4211 C CA . GLY A 1 514 ? -73.006 -12.569 64.255 1.00 89.12 514 GLY A CA 1
ATOM 4212 C C . GLY A 1 514 ? -73.222 -11.926 62.879 1.00 89.12 514 GLY A C 1
ATOM 4213 O O . GLY A 1 514 ? -74.361 -11.817 62.425 1.00 89.12 514 GLY A O 1
ATOM 4214 N N . LEU A 1 515 ? -72.151 -11.464 62.227 1.00 86.88 515 LEU A N 1
ATOM 4215 C CA . LEU A 1 515 ? -72.187 -10.815 60.916 1.00 86.88 515 LEU A CA 1
ATOM 4216 C C . LEU A 1 515 ? -71.571 -11.726 59.850 1.00 86.88 515 LEU A C 1
ATOM 4218 O O . LEU A 1 515 ? -70.541 -12.350 60.076 1.00 86.88 515 LEU A O 1
ATOM 4222 N N . ASP A 1 516 ? -72.176 -11.763 58.663 1.00 87.69 516 ASP A N 1
ATOM 4223 C CA . ASP A 1 516 ? -71.610 -12.468 57.508 1.00 87.69 516 ASP A CA 1
ATOM 4224 C C . ASP A 1 516 ? -70.645 -11.560 56.718 1.00 87.69 516 ASP A C 1
ATOM 4226 O O . ASP A 1 516 ? -70.834 -10.343 56.625 1.00 87.69 516 ASP A O 1
ATOM 4230 N N . GLU A 1 517 ? -69.627 -12.146 56.087 1.00 87.88 517 GLU A N 1
ATOM 4231 C CA . GLU A 1 517 ? -68.650 -11.431 55.253 1.00 87.88 517 GLU A CA 1
ATOM 4232 C C . GLU A 1 517 ? -69.349 -10.696 54.091 1.00 87.88 517 GLU A C 1
ATOM 4234 O O . GLU A 1 517 ? -69.029 -9.543 53.779 1.00 87.88 517 GLU A O 1
ATOM 4239 N N . ASN A 1 518 ? -70.386 -11.310 53.512 1.00 86.50 518 ASN A N 1
ATOM 4240 C CA . ASN A 1 518 ? -71.202 -10.706 52.454 1.00 86.50 518 ASN A CA 1
ATOM 4241 C C . ASN A 1 518 ? -72.011 -9.495 52.952 1.00 86.50 518 ASN A C 1
ATOM 4243 O O . ASN A 1 518 ? -72.238 -8.534 52.207 1.00 86.50 518 ASN A O 1
ATOM 4247 N N . PHE A 1 519 ? -72.430 -9.507 54.222 1.00 86.06 519 PHE A N 1
ATOM 4248 C CA . PHE A 1 519 ? -73.138 -8.383 54.832 1.00 86.06 519 PHE A CA 1
ATOM 4249 C C . PHE A 1 519 ? -72.220 -7.161 54.961 1.00 86.06 519 PHE A C 1
ATOM 4251 O O . PHE A 1 519 ? -72.624 -6.047 54.624 1.00 86.06 519 PHE A O 1
ATOM 4258 N N . VAL A 1 520 ? -70.964 -7.364 55.371 1.00 86.88 520 VAL A N 1
ATOM 4259 C CA . VAL A 1 520 ? -69.981 -6.274 55.479 1.00 86.88 520 VAL A CA 1
ATOM 4260 C C . VAL A 1 520 ? -69.647 -5.692 54.107 1.00 86.88 520 VAL A C 1
ATOM 4262 O O . VAL A 1 520 ? -69.675 -4.471 53.946 1.00 86.88 520 VAL A O 1
ATOM 4265 N N . ARG A 1 521 ? -69.403 -6.542 53.100 1.00 85.75 521 ARG A N 1
ATOM 4266 C CA . ARG A 1 521 ? -69.119 -6.087 51.726 1.00 85.75 521 ARG A CA 1
ATOM 4267 C C . ARG A 1 521 ? -70.275 -5.268 51.146 1.00 85.75 521 ARG A C 1
ATOM 4269 O O . ARG A 1 521 ? -70.069 -4.136 50.717 1.00 85.75 521 ARG A O 1
ATOM 4276 N N . SER A 1 522 ? -71.503 -5.780 51.234 1.00 82.31 522 SER A N 1
ATOM 4277 C CA . SER A 1 522 ? -72.690 -5.102 50.686 1.00 82.31 522 SER A CA 1
ATOM 4278 C C . SER A 1 522 ? -73.035 -3.784 51.393 1.00 82.31 522 SER A C 1
ATOM 4280 O O . SER A 1 522 ? -73.549 -2.856 50.763 1.00 82.31 522 SER A O 1
ATOM 4282 N N . LYS A 1 523 ? -72.751 -3.658 52.697 1.00 80.75 523 LYS A N 1
ATOM 4283 C CA . LYS A 1 523 ? -72.902 -2.390 53.431 1.00 80.75 523 LYS A CA 1
ATOM 4284 C C . LYS A 1 523 ? -71.768 -1.405 53.145 1.00 80.75 523 LYS A C 1
ATOM 4286 O O . LYS A 1 523 ? -72.035 -0.204 53.115 1.00 80.75 523 LYS A O 1
ATOM 4291 N N . GLY A 1 524 ? -70.550 -1.892 52.902 1.00 73.19 524 GLY A N 1
ATOM 4292 C CA . GLY A 1 524 ? -69.390 -1.073 52.543 1.00 73.19 524 GLY A CA 1
ATOM 4293 C C . GLY A 1 524 ? -69.486 -0.455 51.145 1.00 73.19 524 GLY A C 1
ATOM 4294 O O . GLY A 1 524 ? -69.131 0.708 50.961 1.00 73.19 524 GLY A O 1
ATOM 4295 N N . GLU A 1 525 ? -70.041 -1.182 50.172 1.00 68.00 525 GLU A N 1
ATOM 4296 C CA . GLU A 1 525 ? -70.177 -0.706 48.786 1.00 68.00 525 GLU A CA 1
ATOM 4297 C C . GLU A 1 525 ? -71.146 0.477 48.640 1.00 68.00 525 GLU A C 1
ATOM 4299 O O . GLU A 1 525 ? -70.934 1.355 47.806 1.00 68.00 525 GLU A O 1
ATOM 4304 N N . ARG A 1 526 ? -72.170 0.585 49.497 1.00 60.62 526 ARG A N 1
ATOM 4305 C CA . ARG A 1 526 ? -73.175 1.665 49.408 1.00 60.62 526 ARG A CA 1
ATOM 4306 C C . ARG A 1 526 ? -72.670 3.046 49.832 1.00 60.62 526 ARG A C 1
ATOM 4308 O O . ARG A 1 526 ? -73.387 4.021 49.636 1.00 60.62 526 ARG A O 1
ATOM 4315 N N . LYS A 1 527 ? -71.472 3.146 50.417 1.00 59.41 527 LYS A N 1
ATOM 4316 C CA . LYS A 1 527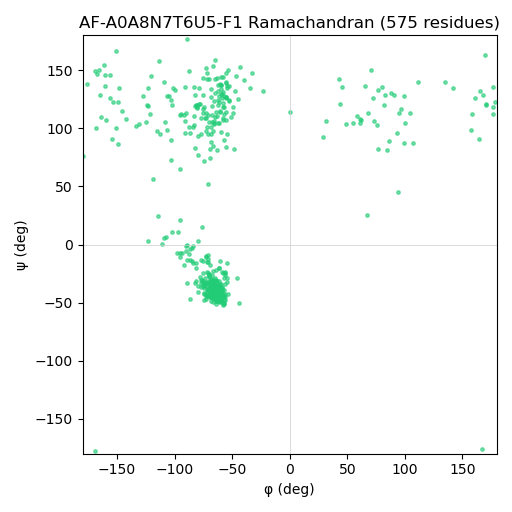 ? -70.916 4.411 50.929 1.00 59.41 527 LYS A CA 1
ATOM 4317 C C . LYS A 1 527 ? -69.714 4.931 50.132 1.00 59.41 527 LYS A C 1
ATOM 4319 O O . LYS A 1 527 ? -69.193 5.986 50.463 1.00 59.41 527 LYS A O 1
ATOM 4324 N N . LYS A 1 528 ? -69.293 4.230 49.074 1.00 56.22 528 LYS A N 1
ATOM 4325 C CA . LYS A 1 528 ? -68.085 4.548 48.287 1.00 56.22 528 LYS A CA 1
ATOM 4326 C C . LYS A 1 528 ? -68.361 5.400 47.030 1.00 56.22 528 LYS A C 1
ATOM 4328 O O . LYS A 1 528 ? -67.575 5.377 46.093 1.00 56.22 528 LYS A O 1
ATOM 4333 N N . GLY A 1 529 ? -69.495 6.114 47.000 1.00 57.06 529 GLY A N 1
ATOM 4334 C CA . GLY A 1 529 ? -70.025 6.815 45.819 1.00 57.06 529 GLY A CA 1
ATOM 4335 C C . GLY A 1 529 ? -69.967 8.352 45.827 1.00 57.06 529 GLY A C 1
ATOM 4336 O O . GLY A 1 529 ? -70.519 8.953 44.912 1.00 57.06 529 GLY A O 1
ATOM 4337 N N . SER A 1 530 ? -69.346 9.006 46.815 1.00 51.50 530 SER A N 1
ATOM 4338 C CA . SER A 1 530 ? -69.194 10.473 46.824 1.00 51.50 530 SER A CA 1
ATOM 4339 C C . SER A 1 530 ? -67.974 10.914 47.643 1.00 51.50 530 SER A C 1
ATOM 4341 O O . SER A 1 530 ? -68.072 11.038 48.858 1.00 51.50 530 SER A O 1
ATOM 4343 N N . ASP A 1 531 ? -66.831 11.033 46.975 1.00 51.91 531 ASP A N 1
ATOM 4344 C CA . ASP A 1 531 ? -65.700 11.951 47.224 1.00 51.91 531 ASP A CA 1
ATOM 4345 C C . ASP A 1 531 ? -64.470 11.315 46.582 1.00 51.91 531 ASP A C 1
ATOM 4347 O O . ASP A 1 531 ? -63.873 10.377 47.108 1.00 51.91 531 ASP A O 1
ATOM 4351 N N . VAL A 1 532 ? -64.149 11.787 45.380 1.00 50.31 532 VAL A N 1
ATOM 4352 C CA . VAL A 1 532 ? -62.885 11.495 44.706 1.00 50.31 532 VAL A CA 1
ATOM 4353 C C . VAL A 1 532 ? -62.036 12.748 44.863 1.00 50.31 532 VAL A C 1
ATOM 4355 O O . VAL A 1 532 ? -61.869 13.505 43.913 1.00 50.31 532 VAL A O 1
ATOM 4358 N N . ASP A 1 533 ? -61.548 12.971 46.081 1.00 49.09 533 ASP A N 1
ATOM 4359 C CA . ASP A 1 533 ? -60.351 13.773 46.299 1.00 49.09 533 ASP A CA 1
ATOM 4360 C C . ASP A 1 533 ? -59.176 12.803 46.387 1.00 49.09 533 ASP A C 1
ATOM 4362 O O . ASP A 1 533 ? -59.083 11.917 47.238 1.00 49.09 533 ASP A O 1
ATOM 4366 N N . ASN A 1 534 ? -58.366 12.918 45.349 1.00 43.91 534 ASN A N 1
ATOM 4367 C CA . ASN A 1 534 ? -57.282 12.053 44.957 1.00 43.91 534 ASN A CA 1
ATOM 4368 C C . ASN A 1 534 ? -56.018 12.514 45.685 1.00 43.91 534 ASN A C 1
ATOM 4370 O O . ASN A 1 534 ? -55.422 13.492 45.256 1.00 43.91 534 ASN A O 1
ATOM 4374 N N . ASP A 1 535 ? -55.635 11.833 46.766 1.00 46.44 535 ASP A N 1
ATOM 4375 C CA . ASP A 1 535 ? -54.267 11.851 47.287 1.00 46.44 535 ASP A CA 1
ATOM 4376 C C . ASP A 1 535 ? -54.001 10.638 48.198 1.00 46.44 535 ASP A C 1
ATOM 4378 O O . ASP A 1 535 ? -54.784 10.310 49.087 1.00 46.44 535 ASP A O 1
ATOM 4382 N N . SER A 1 536 ? -52.828 10.033 47.993 1.00 48.94 536 SER A N 1
ATOM 4383 C CA . SER A 1 536 ? -52.126 9.096 48.885 1.00 48.94 536 SER A CA 1
ATOM 4384 C C . SER A 1 536 ? -52.455 7.588 48.830 1.00 48.94 536 SER A C 1
ATOM 4386 O O . SER A 1 536 ? -53.176 7.048 49.663 1.00 48.94 536 SER A O 1
ATOM 4388 N N . ALA A 1 537 ? -51.698 6.931 47.943 1.00 47.34 537 ALA A N 1
ATOM 4389 C CA . ALA A 1 537 ? -50.783 5.811 48.224 1.00 47.34 537 ALA A CA 1
ATOM 4390 C C . ALA A 1 537 ? -51.298 4.360 48.387 1.00 47.34 537 ALA A C 1
ATOM 4392 O O . ALA A 1 537 ? -52.211 4.050 49.145 1.00 47.34 537 ALA A O 1
ATOM 4393 N N . ASP A 1 538 ? -50.520 3.503 47.718 1.00 49.47 538 ASP A N 1
ATOM 4394 C CA . ASP A 1 538 ? -50.282 2.066 47.879 1.00 49.47 538 ASP A CA 1
ATOM 4395 C C . ASP A 1 538 ? -51.096 1.028 47.075 1.00 49.47 538 ASP A C 1
ATOM 4397 O O . ASP A 1 538 ? -52.180 0.588 47.447 1.00 49.47 538 ASP A O 1
ATOM 4401 N N . GLU A 1 539 ? -50.442 0.629 45.968 1.00 51.22 539 GLU A N 1
ATOM 4402 C CA . GLU A 1 539 ? -50.026 -0.742 45.604 1.00 51.22 539 GLU A CA 1
ATOM 4403 C C . GLU A 1 539 ? -51.106 -1.828 45.426 1.00 51.22 539 GLU A C 1
ATOM 4405 O O . GLU A 1 539 ? -51.630 -2.387 46.384 1.00 51.22 539 GLU A O 1
ATOM 4410 N N . ASP A 1 540 ? -51.382 -2.168 44.158 1.00 43.06 540 ASP A N 1
ATOM 4411 C CA . ASP A 1 540 ? -51.322 -3.539 43.604 1.00 43.06 540 ASP A CA 1
ATOM 4412 C C . ASP A 1 540 ? -52.072 -3.593 42.254 1.00 43.06 540 ASP A C 1
ATOM 4414 O O . ASP A 1 540 ? -53.268 -3.886 42.182 1.00 43.06 540 ASP A O 1
ATOM 4418 N N . HIS A 1 541 ? -51.366 -3.359 41.141 1.00 47.62 541 HIS A N 1
ATOM 4419 C CA . HIS A 1 541 ? -51.880 -3.669 39.802 1.00 47.62 541 HIS A CA 1
ATOM 4420 C C . HIS A 1 541 ? -51.042 -4.758 39.130 1.00 47.62 541 HIS A C 1
ATOM 4422 O O . HIS A 1 541 ? -50.015 -4.517 38.497 1.00 47.62 541 HIS A O 1
ATOM 4428 N N . HIS A 1 542 ? -51.552 -5.986 39.225 1.00 41.44 542 HIS A N 1
ATOM 4429 C CA . HIS A 1 542 ? -51.312 -7.027 38.236 1.00 41.44 542 HIS A CA 1
ATOM 4430 C C . HIS A 1 542 ? -51.788 -6.534 36.863 1.00 41.44 542 HIS A C 1
ATOM 4432 O O . HIS A 1 542 ? -52.991 -6.455 36.626 1.00 41.44 542 HIS A O 1
ATOM 4438 N N . SER A 1 543 ? -50.855 -6.248 35.958 1.00 42.47 543 SER A N 1
ATOM 4439 C CA . SER A 1 543 ? -51.171 -5.937 34.562 1.00 42.47 543 SER A CA 1
ATOM 4440 C C . SER A 1 543 ? -50.406 -6.864 33.628 1.00 42.47 543 SER A C 1
ATOM 4442 O O . SER A 1 543 ? -49.199 -6.753 33.425 1.00 42.47 543 SER A O 1
ATOM 4444 N N . THR A 1 544 ? -51.162 -7.808 33.080 1.00 41.62 544 THR A N 1
ATOM 4445 C CA . THR A 1 544 ? -50.878 -8.564 31.864 1.00 41.62 544 THR A CA 1
ATOM 4446 C C . THR A 1 544 ? -50.784 -7.637 30.653 1.00 41.62 544 THR A C 1
ATOM 4448 O O . THR A 1 544 ? -51.692 -6.853 30.402 1.00 41.62 544 THR A O 1
ATOM 4451 N N . GLU A 1 545 ? -49.670 -7.776 29.933 1.00 39.38 545 GLU A N 1
ATOM 4452 C CA . GLU A 1 545 ? -49.507 -7.719 28.473 1.00 39.38 545 GLU A CA 1
ATOM 4453 C C . GLU A 1 545 ? -50.446 -6.809 27.664 1.00 39.38 545 GLU A C 1
ATOM 4455 O O . GLU A 1 545 ? -51.566 -7.194 27.354 1.00 39.38 545 GLU A O 1
ATOM 4460 N N . SER A 1 546 ? -49.918 -5.680 27.182 1.00 41.69 546 SER A N 1
ATOM 4461 C CA . SER A 1 546 ? -49.861 -5.373 25.740 1.00 41.69 546 SER A CA 1
ATOM 4462 C C . SER A 1 546 ? -49.289 -3.972 25.505 1.00 41.69 546 SER A C 1
ATOM 4464 O O . SER A 1 546 ? -49.904 -2.975 25.859 1.00 41.69 546 SER A O 1
ATOM 4466 N N . GLU A 1 547 ? -48.091 -3.959 24.923 1.00 36.44 547 GLU A N 1
ATOM 4467 C CA . GLU A 1 547 ? -47.650 -3.157 23.777 1.00 36.44 547 GLU A CA 1
ATOM 4468 C C . GLU A 1 547 ? -48.020 -1.661 23.648 1.00 36.44 547 GLU A C 1
ATOM 4470 O O . GLU A 1 547 ? -49.155 -1.218 23.779 1.00 36.44 547 GLU A O 1
ATOM 4475 N N . THR A 1 548 ? -47.024 -0.934 23.132 1.00 39.53 548 THR A N 1
ATOM 4476 C CA . THR A 1 548 ? -47.063 0.351 22.412 1.00 39.53 548 THR A CA 1
ATOM 4477 C C . THR A 1 548 ? -46.858 1.683 23.167 1.00 39.53 548 THR A C 1
ATOM 4479 O O . THR A 1 548 ? -47.740 2.218 23.818 1.00 39.53 548 THR A O 1
ATOM 4482 N N . GLN A 1 549 ? -45.718 2.296 22.803 1.00 42.69 549 GLN A N 1
ATOM 4483 C CA . GLN A 1 549 ? -45.485 3.719 22.487 1.00 42.69 549 GLN A CA 1
ATOM 4484 C C . GLN A 1 549 ? -44.885 4.671 23.537 1.00 42.69 549 GLN A C 1
ATOM 4486 O O . GLN A 1 549 ? -45.444 4.905 24.593 1.00 42.69 549 GLN A O 1
ATOM 4491 N N . LYS A 1 550 ? -43.822 5.346 23.054 1.00 45.53 550 LYS A N 1
ATOM 4492 C CA . LYS A 1 550 ? -43.473 6.777 23.209 1.00 45.53 550 LYS A CA 1
ATOM 4493 C C . LYS A 1 550 ? -43.221 7.272 24.642 1.00 45.53 550 LYS A C 1
ATOM 4495 O O . LYS A 1 550 ? -44.127 7.368 25.443 1.00 45.53 550 LYS A O 1
ATOM 4500 N N . SER A 1 551 ? -41.970 7.540 25.017 1.00 37.66 551 SER A N 1
ATOM 4501 C CA . SER A 1 551 ? -41.165 8.735 24.676 1.00 37.66 551 SER A CA 1
ATOM 4502 C C . SER A 1 551 ? -41.622 10.013 25.395 1.00 37.66 551 SER A C 1
ATOM 4504 O O . SER A 1 551 ? -42.755 10.449 25.224 1.00 37.66 551 SER A O 1
ATOM 4506 N N . THR A 1 552 ? -40.641 10.638 26.067 1.00 41.56 552 THR A N 1
ATOM 4507 C CA . THR A 1 552 ? -40.607 11.987 26.679 1.00 41.56 552 THR A CA 1
ATOM 4508 C C . THR A 1 552 ? -41.358 12.123 28.011 1.00 41.56 552 THR A C 1
ATOM 4510 O O . THR A 1 552 ? -42.474 11.647 28.120 1.00 41.56 552 THR A O 1
ATOM 4513 N N . GLY A 1 553 ? -40.826 12.724 29.077 1.00 43.06 553 GLY A N 1
ATOM 4514 C CA . GLY A 1 553 ? -39.579 13.458 29.316 1.00 43.06 553 GLY A CA 1
ATOM 4515 C C . GLY A 1 553 ? -39.641 14.143 30.701 1.00 43.06 553 GLY A C 1
ATOM 4516 O O . GLY A 1 553 ? -40.738 14.297 31.224 1.00 43.06 553 GLY A O 1
ATOM 4517 N N . SER A 1 554 ? -38.467 14.548 31.213 1.00 43.53 554 SER A N 1
ATOM 4518 C CA . SER A 1 554 ? -38.186 15.448 32.364 1.00 43.53 554 SER A CA 1
ATOM 4519 C C . SER A 1 554 ? -38.549 14.943 33.773 1.00 43.53 554 SER A C 1
ATOM 4521 O O . SER A 1 554 ? -39.680 14.547 34.013 1.00 43.53 554 SER A O 1
ATOM 4523 N N . GLU A 1 555 ? -37.552 14.687 34.643 1.00 48.81 555 GLU A N 1
ATOM 4524 C CA . GLU A 1 555 ? -36.832 15.638 35.550 1.00 48.81 555 GLU A CA 1
ATOM 4525 C C . GLU A 1 555 ? -37.679 15.835 36.833 1.00 48.81 555 GLU A C 1
ATOM 4527 O O . GLU A 1 555 ? -38.886 15.984 36.734 1.00 48.81 555 GLU A O 1
ATOM 4532 N N . GLU A 1 556 ? -37.201 15.698 38.072 1.00 48.19 556 GLU A N 1
ATOM 4533 C CA . GLU A 1 556 ? -36.012 16.259 38.727 1.00 48.19 556 GLU A CA 1
ATOM 4534 C C . GLU A 1 556 ? -35.638 15.446 39.998 1.00 48.19 556 GLU A C 1
ATOM 4536 O O . GLU A 1 556 ? -36.494 14.790 40.587 1.00 48.19 556 GLU A O 1
ATOM 4541 N N . ASP A 1 557 ? -34.347 15.507 40.360 1.00 47.97 557 ASP A N 1
ATOM 4542 C CA . ASP A 1 557 ? -33.726 15.649 41.698 1.00 47.97 557 ASP A CA 1
ATOM 4543 C C . ASP A 1 557 ? -34.214 14.812 42.901 1.00 47.97 557 ASP A C 1
ATOM 4545 O O . ASP A 1 557 ? -35.390 14.722 43.209 1.00 47.97 557 ASP A O 1
ATOM 4549 N N . GLY A 1 558 ? -33.376 14.214 43.751 1.00 43.91 558 GLY A N 1
ATOM 4550 C CA . GLY A 1 558 ? -31.935 14.263 43.983 1.00 43.91 558 GLY A CA 1
ATOM 4551 C C . GLY A 1 558 ? -31.635 13.575 45.334 1.00 43.91 558 GLY A C 1
ATOM 4552 O O . GLY A 1 558 ? -32.547 13.109 46.008 1.00 43.91 558 GLY A O 1
ATOM 4553 N N . VAL A 1 559 ? -30.362 13.603 45.750 1.00 45.78 559 VAL A N 1
ATOM 4554 C CA . VAL A 1 559 ? -29.868 13.398 47.137 1.00 45.78 559 VAL A CA 1
ATOM 4555 C C . VAL A 1 559 ? -29.305 12.002 47.517 1.00 45.78 559 VAL A C 1
ATOM 4557 O O . VAL A 1 559 ? -29.972 11.130 48.057 1.00 45.78 559 VAL A O 1
ATOM 4560 N N . THR A 1 560 ? -27.995 11.895 47.243 1.00 44.31 560 THR A N 1
ATOM 4561 C CA . THR A 1 560 ? -26.855 11.498 48.113 1.00 44.31 560 THR A CA 1
ATOM 4562 C C . THR A 1 560 ? -26.679 10.095 48.721 1.00 44.31 560 THR A C 1
ATOM 4564 O O . THR A 1 560 ? -27.548 9.577 49.414 1.00 44.31 560 THR A O 1
ATOM 4567 N N . ASN A 1 561 ? -25.407 9.665 48.617 1.00 46.91 561 ASN A N 1
ATOM 4568 C CA . ASN A 1 561 ? -24.582 8.797 49.485 1.00 46.91 561 ASN A CA 1
ATOM 4569 C C . ASN A 1 561 ? -24.235 7.434 48.879 1.00 46.91 561 ASN A C 1
ATOM 4571 O O . ASN A 1 561 ? -25.094 6.781 48.304 1.00 46.91 561 ASN A O 1
ATOM 4575 N N . GLU A 1 562 ? -23.040 6.869 49.012 1.00 51.47 562 GLU A N 1
ATOM 4576 C CA . GLU A 1 562 ? -21.654 7.290 49.275 1.00 51.47 562 GLU A CA 1
ATOM 4577 C C . GLU A 1 562 ? -20.825 6.034 48.903 1.00 51.47 562 GLU A C 1
ATOM 4579 O O . GLU A 1 562 ? -21.323 4.918 49.016 1.00 51.47 562 GLU A O 1
ATOM 4584 N N . GLU A 1 563 ? -19.589 6.235 48.441 1.00 48.22 563 GLU A N 1
ATOM 4585 C CA . GLU A 1 563 ? -18.484 5.259 48.423 1.00 48.22 563 GLU A CA 1
ATOM 4586 C C . GLU A 1 563 ? -18.667 3.884 47.740 1.00 48.22 563 GLU A C 1
ATOM 4588 O O . GLU A 1 563 ? -19.137 2.929 48.336 1.00 48.22 563 GLU A O 1
ATOM 4593 N N . GLU A 1 564 ? -18.074 3.719 46.549 1.00 48.78 564 GLU A N 1
ATOM 4594 C CA . GLU A 1 564 ? -17.233 2.545 46.260 1.00 48.78 564 GLU A CA 1
ATOM 4595 C C . GLU A 1 564 ? -16.235 2.855 45.128 1.00 48.78 564 GLU A C 1
ATOM 4597 O O . GLU A 1 564 ? -16.569 3.374 44.062 1.00 48.78 564 GLU A O 1
ATOM 4602 N N . LYS A 1 565 ? -14.959 2.605 45.431 1.00 41.78 565 LYS A N 1
ATOM 4603 C CA . LYS A 1 565 ? -13.768 2.928 44.641 1.00 41.78 565 LYS A CA 1
ATOM 4604 C C . LYS A 1 565 ? -13.561 1.877 43.553 1.00 41.78 565 LYS A C 1
ATOM 4606 O O . LYS A 1 565 ? -13.247 0.750 43.901 1.00 41.78 565 LYS A O 1
ATOM 4611 N N . GLU A 1 566 ? -13.558 2.261 42.275 1.00 46.25 566 GLU A N 1
ATOM 4612 C CA . GLU A 1 566 ? -12.729 1.573 41.274 1.00 46.25 566 GLU A CA 1
ATOM 4613 C C . GLU A 1 566 ? -12.464 2.426 40.015 1.00 46.25 566 GLU A C 1
ATOM 4615 O O . GLU A 1 566 ? -13.330 2.686 39.187 1.00 46.25 566 GLU A O 1
ATOM 4620 N N . VAL A 1 567 ? -11.213 2.894 39.937 1.00 37.66 567 VAL A N 1
ATOM 4621 C CA . VAL A 1 567 ? -10.370 3.166 38.758 1.00 37.66 567 VAL A CA 1
ATOM 4622 C C . VAL A 1 567 ? -11.091 3.542 37.451 1.00 37.66 567 VAL A C 1
ATOM 4624 O O . VAL A 1 567 ? -11.339 2.698 36.593 1.00 37.66 567 VAL A O 1
ATOM 4627 N N . HIS A 1 568 ? -11.268 4.845 37.215 1.00 41.06 568 HIS A N 1
ATOM 4628 C CA . HIS A 1 568 ? -11.496 5.376 35.871 1.00 41.06 568 HIS A CA 1
ATOM 4629 C C . HIS A 1 568 ? -10.448 6.441 35.540 1.00 41.06 568 HIS A C 1
ATOM 4631 O O . HIS A 1 568 ? -10.305 7.445 36.233 1.00 41.06 568 HIS A O 1
ATOM 4637 N N . VAL A 1 569 ? -9.683 6.185 34.476 1.00 43.91 569 VAL A N 1
ATOM 4638 C CA . VAL A 1 569 ? -8.691 7.109 33.926 1.00 43.91 569 VAL A CA 1
ATOM 4639 C C . VAL A 1 569 ? -9.423 8.315 33.346 1.00 43.91 569 VAL A C 1
ATOM 4641 O O . VAL A 1 569 ? -10.256 8.195 32.448 1.00 43.91 569 VAL A O 1
ATOM 4644 N N . GLU A 1 570 ? -9.097 9.463 33.917 1.00 38.19 570 GLU A N 1
ATOM 4645 C CA . GLU A 1 570 ? -9.625 10.786 33.636 1.00 38.19 570 GLU A CA 1
ATOM 4646 C C . GLU A 1 570 ? -8.906 11.379 32.412 1.00 38.19 570 GLU A C 1
ATOM 4648 O O . GLU A 1 570 ? -7.694 11.598 32.431 1.00 38.19 570 GLU A O 1
ATOM 4653 N N . THR A 1 571 ? -9.640 11.675 31.341 1.00 43.16 571 THR A N 1
ATOM 4654 C CA . THR A 1 571 ? -9.239 12.739 30.411 1.00 43.16 571 THR A CA 1
ATOM 4655 C C . THR A 1 571 ? -10.431 13.640 30.176 1.00 43.16 571 THR A C 1
ATOM 4657 O O . THR A 1 571 ? -11.367 13.278 29.466 1.00 43.16 571 THR A O 1
ATOM 4660 N N . LYS A 1 572 ? -10.351 14.796 30.833 1.00 44.12 572 LYS A N 1
ATOM 4661 C CA . LYS A 1 572 ? -11.243 15.940 30.728 1.00 44.12 572 LYS A CA 1
ATOM 4662 C C . LYS A 1 572 ? -11.318 16.434 29.289 1.00 44.12 572 LYS A C 1
ATOM 4664 O O . LYS A 1 572 ? -10.297 16.686 28.646 1.00 44.12 572 LYS A O 1
ATOM 4669 N N . GLU A 1 573 ? -12.552 16.551 28.830 1.00 41.72 573 GLU A N 1
ATOM 4670 C CA . GLU A 1 573 ? -12.958 17.386 27.717 1.00 41.72 573 GLU A CA 1
ATOM 4671 C C . GLU A 1 573 ? -12.965 18.838 28.212 1.00 41.72 573 GLU A C 1
ATOM 4673 O O . GLU A 1 573 ? -13.565 19.138 29.240 1.00 41.72 573 GLU A O 1
ATOM 4678 N N . GLU A 1 574 ? -12.294 19.727 27.486 1.00 50.12 574 GLU A N 1
ATOM 4679 C CA . GLU A 1 574 ? -12.627 21.148 27.479 1.00 50.12 574 GLU A CA 1
ATOM 4680 C C . GLU A 1 574 ? -12.903 21.540 26.030 1.00 50.12 574 GLU A C 1
ATOM 4682 O O . GLU A 1 574 ? -12.078 21.361 25.128 1.00 50.12 574 GLU A O 1
ATOM 4687 N N . GLU A 1 575 ? -14.132 21.999 25.828 1.00 40.16 575 GLU A N 1
ATOM 4688 C CA . GLU A 1 575 ? -14.645 22.631 24.627 1.00 40.16 575 GLU A CA 1
ATOM 4689 C C . GLU A 1 575 ? -13.851 23.901 24.306 1.00 40.16 575 GLU A C 1
ATOM 4691 O O . GLU A 1 575 ? -13.592 24.706 25.196 1.00 40.16 575 GLU A O 1
ATOM 4696 N N . THR A 1 576 ? -13.516 24.119 23.029 1.00 46.16 576 THR A N 1
ATOM 4697 C CA . THR A 1 576 ? -13.772 25.378 22.292 1.00 46.16 576 THR A CA 1
ATOM 4698 C C . THR A 1 576 ? -13.218 25.313 20.853 1.00 46.16 576 THR A C 1
ATOM 4700 O O . THR A 1 576 ? -12.023 25.124 20.648 1.00 46.16 576 THR A O 1
ATOM 4703 N N . CYS A 1 577 ? -14.129 25.535 19.887 1.00 34.97 577 CYS A N 1
ATOM 4704 C CA . CYS A 1 577 ? -13.979 25.757 18.429 1.00 34.97 577 CYS A CA 1
ATOM 4705 C C . CYS A 1 577 ? -13.530 24.609 17.502 1.00 34.97 577 CYS A C 1
ATOM 4707 O O . CYS A 1 577 ? -12.326 24.279 17.436 1.00 34.97 577 CYS A O 1
#

InterPro domains:
  IPR019579 Protein FAM161A/B [PF10595] (144-476)
  IPR051655 FAM161 [PTHR21501] (82-575)

Secondary structure (DSSP, 8-state):
--------------------HHHHHHHHHHHHHHHHHHHHHHHHHHHHHHHHHHHHHHHHHHHHHHHHHHHHHHHHHHHHHHHHHHHHHTTT-----------------------------------------------PPPPTHHHHHHHHHHHHHHTS---PPPPPGGGTS-HHHHHHHHHHHHHHHHHHHHHHHHHHH------HHHHHHHHHHHHHHHHHTTSS--------PPPPPGGGSSTHHHHHHHHHHHHHHHHHHHHHHHHHHHHS-------------S-HHHHHHHHHSHHHHS--S-------SPP-HHHHHHHHHHHHHHHHHH------------GGGS-------------------------TTSTT--TTS------HHHHHHHHHHHHHHHHHHHHHHHHHHHHHHHHHHHHHHHHHHHHHHHHH-SSPPHHHHHHHHHHHHHHHHHHHHHHHHHHHHHHHHHHHHS--HHHHHHHHHHHHHHHHHHHHHHHHTT--HHHHHHHHHTT-SS-----------------------------------------------

Foldseek 3Di:
DDDDDDDDDDDDDDDDDDDDPPVCVVVVVVVVVVVVVVVVVVVVVVVVVVVVVVVVVVVVVVVVVVVVVVVVVVVVVVVVVVVVVVVVVVVPPPDDDDDDDDDDDDDDDDDDDDDDDDDDDDDDDDDDDDDDDDPDDDDDDDDPVVVVVVVVVVVVVVPDDDDDDPDDPVVVDPVVVVVVVVVVVVVVVVVVVVVVVVVVVDDPPPCVVVVVVVVVVVVVVVVCVVPDDDDDDDDPDDDDDCCCVDPCNVVVVVVVVVVVVVVVVVVVVVVCVVPDDCPDPDDDDDDCDDDPVVVVVCVVCVVVVPDDPDDPPDDPDDDPVVVVVVVVVVVVVVVVVPPPDPPPPPPPPVCVPVDPPDPDDDDDDDDDDDDDPDDDPPPVPPVPDPPPDDPPDDDVVNVVVVVVVVVVVVVVVVVVVVVVVVVVVVVVVVVVVVVVVVVVVCVVDPDHDCVVCVVVVVVVVVVVVVVVVVVVVVVVVVVVVVVVPDDDPVRVVVVVVVVVVVVVVVCVVCVVVVHDPVRVVVVVVVPPPDDPPDDDDDDDDDDDDDDDDDDDDDDDDDDDDDDDDDDDDDDDDDDDD

Solvent-accessible surface area (backbone atoms only — not comparable to full-atom values): 38049 Å² total; per-residue (Å²): 138,85,85,83,82,85,83,79,83,84,84,82,86,78,88,80,89,86,88,64,78,69,68,49,53,60,54,51,51,52,51,50,53,52,48,50,53,50,50,52,52,50,50,54,51,52,50,54,50,51,52,52,53,51,54,51,51,52,52,50,51,51,52,52,50,55,57,46,53,53,50,51,53,51,50,50,54,50,52,59,48,52,55,56,55,55,68,58,53,74,80,73,76,87,77,89,90,88,86,84,88,90,86,88,82,86,91,84,87,90,88,88,84,88,87,82,89,90,88,86,88,88,85,90,78,88,87,86,88,86,80,81,94,71,90,76,81,79,78,74,86,76,62,77,75,57,50,58,59,44,53,55,49,51,54,57,55,70,68,54,78,91,70,82,77,77,82,64,72,72,78,81,46,76,58,62,62,59,53,52,52,52,51,50,51,55,52,48,52,56,49,50,54,52,51,54,48,52,58,68,68,51,72,73,83,76,46,60,73,56,51,50,53,48,52,48,48,52,48,51,50,55,64,32,61,82,60,71,84,91,78,82,84,85,77,87,69,80,79,80,60,71,78,71,70,42,83,62,36,64,57,50,50,52,52,50,48,52,53,47,51,53,50,50,53,51,47,51,52,50,50,50,62,70,68,47,72,92,70,88,74,87,77,89,78,91,75,88,68,79,56,71,75,55,54,54,51,51,65,70,45,43,74,75,76,47,80,64,90,76,72,82,84,74,78,87,63,86,74,65,60,68,61,52,48,52,53,48,52,52,50,52,53,51,52,63,73,66,54,81,66,85,74,76,71,82,71,85,70,75,50,90,77,50,80,76,80,87,68,88,84,84,81,90,84,84,90,76,92,80,78,90,76,77,78,76,86,78,74,78,71,71,83,73,63,57,95,84,59,75,81,75,82,73,51,68,70,54,53,52,49,54,51,51,52,50,54,55,47,53,54,49,52,51,53,49,50,53,52,52,50,50,51,50,52,51,50,53,52,52,52,51,49,52,50,52,51,52,52,53,50,55,72,70,41,95,64,79,54,63,86,76,44,46,68,58,52,52,50,51,51,53,53,52,51,52,51,50,52,53,51,52,51,50,52,53,49,51,52,49,50,55,60,70,69,50,71,49,73,69,50,49,53,48,52,51,52,50,50,54,49,51,52,50,52,52,52,52,52,32,55,75,70,75,45,54,74,67,58,55,52,62,60,54,62,76,69,75,82,82,81,90,78,90,78,85,87,81,92,88,80,92,74,83,87,79,88,88,81,82,85,86,79,81,90,78,90,83,85,89,87,77,90,85,92,77,94,75,92,83,77,85,84,79,89,82,138

pLDDT: mean 71.43, std 20.29, range [33.97, 97.5]

Organism: Danio rerio (NCBI:txid7955)

Radius of gyration: 56.01 Å; Cα contacts (8 Å, |Δi|>4): 19; chains: 1; bounding box: 151×97×143 Å

Mean predicted aligned error: 26.33 Å

Sequence (577 aa):
MDQMTMISPTLDFSRSEEGDNAHVSESLLSLIEDRKKTEQSMELHLEALKVKRKQQVENLELQHQTGLEKRVLQNSLLTTSTEWMLKTNIVQQSISDHDGPDRKHHSSKMVVRNSTSNRIKAARTTGSRYLGTEIERYRKPLPQDSRKAKEEADLAECQKQFRVAPVPEHISKALYDGLMHEQERLRQEGREQRRDFLLTMQKPFMFLKREEKKRERLREEKASANKSVKTQPVHVRKPIPKSVSDPRFSERLKEQDQQRQMRIHLRAQQTLKAASAPIQEQEASADKQPRSTQKSKSKMLGYLDQELSFRPKINTTVPDFDKLHQAFQQKSMETTERRDVTQCKPFQLRTSTLQPRHRSPENSKNSTDKVTIKRSSSFGGLTSLSMDTLPTYITDAARKRSMAVRRSLELKDLKEQENADWMKQHRIRSQAMSKAVAMRAKAMDPHKSLKEVYQEKLKQHRLADLERIKDYQRELKEMKTRVTVRPYLFEQVSQKNAKNNAERRYRNTLEQAGLDENFVRSKGERKKGSDVDNDSADEDHHSTESETQKSTGSEEDGVTNEEEKEVHVETKEEETC